Protein AF-0000000074128810 (afdb_homodimer)

Solvent-accessible surface area (backbone atoms only — not comparable to full-atom values): 31080 Å² total; per-residue (Å²): 127,86,69,64,48,81,63,40,82,43,76,44,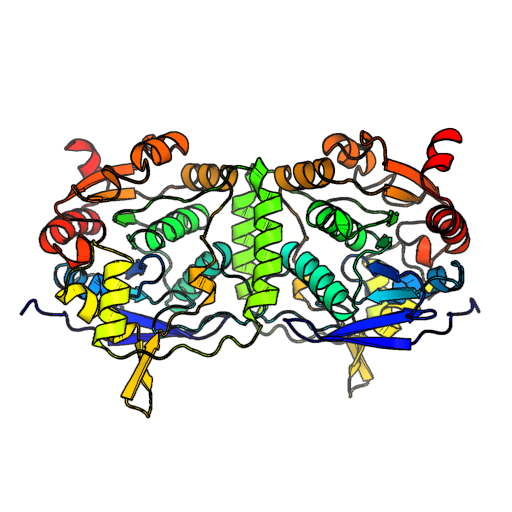70,44,80,72,39,44,34,22,31,40,33,31,68,45,87,86,32,58,44,31,44,34,32,35,34,78,96,44,31,35,53,52,44,43,58,22,58,57,65,34,72,73,77,29,14,38,39,26,33,13,51,80,23,14,24,78,13,36,50,72,56,71,58,54,76,92,41,70,68,56,53,41,36,48,50,53,40,46,31,58,70,72,66,48,71,50,27,33,38,37,13,28,24,48,20,18,30,51,47,47,44,35,26,28,49,41,42,80,35,34,62,32,36,37,26,37,46,49,58,79,50,58,40,56,71,90,45,47,52,59,51,50,38,50,52,44,53,45,48,64,51,64,68,46,84,70,75,82,67,71,29,50,69,73,54,48,49,49,50,53,31,69,75,36,74,69,44,50,73,65,54,44,52,49,43,44,66,55,34,39,45,75,44,94,88,69,30,30,32,68,46,42,44,74,67,60,79,73,47,80,74,58,40,44,42,68,54,52,31,49,26,48,69,46,48,69,42,46,30,40,36,36,33,19,71,62,22,44,66,78,30,88,54,38,64,58,49,31,49,73,44,43,46,69,70,37,88,53,47,44,79,44,78,34,64,42,28,67,44,15,43,53,79,35,19,64,60,45,23,54,54,50,36,50,57,74,69,45,67,77,76,56,66,65,70,77,106,127,85,69,64,47,80,63,41,81,44,77,44,70,43,81,74,39,45,36,23,32,40,34,31,68,44,86,86,33,59,43,32,44,34,32,36,34,78,96,45,32,35,53,52,43,41,60,21,58,56,64,34,71,72,78,28,14,38,38,24,32,15,50,80,23,14,25,78,12,35,51,72,57,71,61,53,77,90,43,70,67,56,53,44,35,49,52,52,40,46,32,58,69,71,66,48,71,51,30,32,37,36,14,29,25,48,19,18,31,52,48,48,44,36,27,28,51,40,40,80,35,34,62,32,36,37,27,37,44,49,59,78,50,58,39,55,71,90,44,47,52,60,51,49,40,50,51,45,52,45,48,64,50,63,68,46,83,71,75,83,67,71,30,51,68,73,52,49,50,49,48,52,31,69,74,35,77,69,44,48,72,67,54,45,53,50,43,44,67,55,33,38,44,77,44,94,87,68,30,30,31,69,47,43,43,73,68,59,78,74,47,81,74,58,41,44,41,68,54,51,30,50,25,47,70,47,49,69,44,46,29,40,36,37,32,18,71,62,22,43,66,78,30,87,54,36,65,60,50,32,48,71,44,43,46,70,72,36,88,52,46,44,79,42,80,35,64,43,30,68,44,15,44,54,78,34,20,66,61,46,24,55,53,51,38,51,57,73,71,43,68,77,77,57,68,64,68,76,104

Nearest PDB structures (foldseek):
  7al5-assembly1_C  TM=8.608E-01  e=1.271E-23  Pseudomonas aeruginosa PAO1
  3qit-assembly1_B  TM=8.251E-01  e=1.003E-20  Moorena producens 19L
  3qit-assembly2_D  TM=8.261E-01  e=1.546E-20  Moorena producens 19L
  7omr-assembly1_A  TM=7.042E-01  e=9.469E-14  Renilla reniformis
  7omo-assembly1_A  TM=7.020E-01  e=6.426E-13  Renilla reniformis

Secondary structure (DSSP, 8-state):
-------EEEEEEETTEEEEEEEES-TTSPEEEEE--TT--GGGGTTTGGGS-TTSEEEEE--TTSTTSPPPPTTPPP-HHHHHHHHHHHHHHHT-SSEEEEEETHHHHHHHHHHHH-GGGEEEEEEES----EE-GGGHHHHHHHHHHHHHHHTS--PPP-B-HHHHHHHHHHH-TT--HHHHHHHHHHHEEE-TTS-EEE-S-GGGGG----EEHHHHHHHHHH--S-EEEEEEEETGGGSTTHHHHHHHHTSTT-TTEEEEEEEEETTHHHHSHHHHHHHHHHHHHS-HHHHTT--/-------EEEEEEETTEEEEEEEES-TTSPEEEEE--TT--GGGGTTTGGGS-TTSEEEEE--TTSTTSPPPPTTPPP-HHHHHHHHHHHHHHHT-SSEEEEEETHHHHHHHHHHHH-GGGEEEEEEES----EE-GGGHHHHHHHHHHHHHHHTS--PPP-B-HHHHHHHHHHH-TT--HHHHHHHHHHHEEE-TTS-EEE-S-GGGGG----EEHHHHHHHHHH--S-EEEEEEEETGGGSTTHHHHHHHHTSTT-TTEEEEEEEEETTHHHHSHHHHHHHHHHHHHS-HHHHTT--

InterPro domains:
  IPR000073 Alpha/beta hydrolase fold-1 [PF00561] (30-137)
  IPR000073 Alpha/beta hydrolase fold-1 [PR00111] (55-70)
  IPR000073 Alpha/beta hydrolase fold-1 [PR00111] (101-114)
  IPR000073 Alpha/beta hydrolase fold-1 [PR00111] (115-128)
  IPR029058 Alpha/Beta hydrolase fold [G3DSA:3.40.50.1820] (15-291)
  IPR029058 Alpha/Beta hydrolase fold [SSF53474] (14-289)
  IPR050266 AB hydrolase superfamily [PTHR43798] (25-291)

Radius of gyration: 26.94 Å; Cα contacts (8 Å, |Δi|>4): 1193; chains: 2; bounding box: 44×84×67 Å

pLDDT: mean 89.36, std 13.23, range [30.52, 98.88]

Sequence (598 aa):
TTKRGISREIKIPINVGILCGRAFGNPKDPPVLCLHGWQDNCNTFEKLIPLLPKNHYYVAMDMIGHGHSVGLPSEMMYDLRNYIAMIHGMAKYMGWKSFTALGHSLGGCILICFAAVFPEMIEKLILIESRIFWYPLSQAIKMLRSRVENVLQTNEKSSDRLYTYPEIKSRLQAFNKAIDDEAADILLERGISKEKDGKYKVRRDKRIAKLPHFISEEMAVLCIKKLKAPTYHLLAVNGFKNSHNLLENDKHLGLSDKPNHVYIEVKGNHFAHLSEPQGVADVVTSFIQHCTTILLQYLTTKRGISREIKIPINVGILCGRAFGNPKDPPVLCLHGWQDNCNTFEKLIPLLPKNHYYVAMDMIGHGHSVGLPSEMMYDLRNYIAMIHGMAKYMGWKSFTALGHSLGGCILICFAAVFPEMIEKLILIESRIFWYPLSQAIKMLRSRVENVLQTNEKSSDRLYTYPEIKSRLQAFNKAIDDEAADILLERGISKEKDGKYKVRRDKRIAKLPHFISEEMAVLCIKKLKAPTYHLLAVNGFKNSHNLLENDKHLGLSDKPNHVYIEVKGNHFAHLSEPQGVADVVTSFIQHCTTILLQYL

Organism: Ciona intestinalis (NCBI:txid7719)

Foldseek 3Di:
DQDQADWDWDWFAFDQGIKIWIKAADLVAAEEEEEEAFLFFQLLLRNFPVLADRRYMYTRIGFAQFFPHHHGPLQDDDALVRRLRVVVRRCVRSVQQAHAYEYAAHRLLSVLLNCLVPVRRHAAREYAQYAAAADEPVCVVVLVVVRVVLSVCLVPDDDFDWAAPVGVLVVVCVVPVQQDDVNSVSGCVRQWDADPVRTITGSGDPSSVVDDRYYHLVSLLSSLVSRDHQYEYEYEPAECVVNPCRVVRCVVSCNVVDPSYDYDYFYGYSSCCRPPVNRVNVVVNCVVPDDSPPVVPPD/DQDQDDWDWDWFAFDQGIKIWIKAADLVAAEEEEEEAFLFFQLLQRNFPVLADRRYIYTRIGFAQFFPHHHGDLQDDDALVRRLRVVVRRCVRSVQQAHAYEYAAHRLLSVLLNCLVPVRRHAAREYAQYAAAADEPVCVVVLVVVRVVLSVCLVPDDDFDWAAPVVVLVVVCVVPVQQDDVNSVSGCVRQWDADPVRTITGSGDPSSVVDDRYYHLVSLLSSLVSRDHQYEYEAEPAECVVNPCRVVRCVVSCNVVDPSYDYDYFYGYSSCCRPPVNRVNVVVNCVVPPDSPPPSPPD

Structure (mmCIF, N/CA/C/O backbone):
data_AF-0000000074128810-model_v1
#
loop_
_entity.id
_entity.type
_entity.pdbx_description
1 polymer 'AB hydrolase-1 domain-containing protein'
#
loop_
_atom_site.group_PDB
_atom_site.id
_atom_site.type_symbol
_atom_site.label_atom_id
_atom_site.label_alt_id
_atom_site.label_comp_id
_atom_site.label_asym_id
_atom_site.label_entity_id
_atom_site.label_seq_id
_atom_site.pdbx_PDB_ins_code
_atom_site.Cartn_x
_atom_site.Cartn_y
_atom_site.Cartn_z
_atom_site.occupancy
_atom_site.B_iso_or_equiv
_atom_site.auth_seq_id
_atom_site.auth_comp_id
_atom_site.auth_asym_id
_atom_site.auth_atom_id
_atom_site.pdbx_PDB_model_num
ATOM 1 N N . THR A 1 1 ? -4.855 -43.375 -10.836 1 33.16 1 THR A N 1
ATOM 2 C CA . THR A 1 1 ? -4.863 -42.406 -9.742 1 33.16 1 THR A CA 1
ATOM 3 C C . THR A 1 1 ? -3.678 -41.438 -9.859 1 33.16 1 THR A C 1
ATOM 5 O O . THR A 1 1 ? -2.521 -41.875 -9.828 1 33.16 1 THR A O 1
ATOM 8 N N . THR A 1 2 ? -3.756 -40.5 -10.664 1 44.38 2 THR A N 1
ATOM 9 C CA . THR A 1 2 ? -2.68 -39.625 -11.094 1 44.38 2 THR A CA 1
ATOM 10 C C . THR A 1 2 ? -1.813 -39.219 -9.906 1 44.38 2 THR A C 1
ATOM 12 O O . THR A 1 2 ? -2.328 -38.75 -8.883 1 44.38 2 THR A O 1
ATOM 15 N N . LYS A 1 3 ? -0.534 -39.75 -9.773 1 57.5 3 LYS A N 1
ATOM 16 C CA . LYS A 1 3 ? 0.485 -39.781 -8.734 1 57.5 3 LYS A CA 1
ATOM 17 C C . LYS A 1 3 ? 0.871 -38.375 -8.289 1 57.5 3 LYS A C 1
ATOM 19 O O . LYS A 1 3 ? 1.257 -37.562 -9.109 1 57.5 3 LYS A O 1
ATOM 24 N N . ARG A 1 4 ? 0.106 -37.875 -7.277 1 64.94 4 ARG A N 1
ATOM 25 C CA . ARG A 1 4 ? 0.569 -36.719 -6.543 1 64.94 4 ARG A CA 1
ATOM 26 C C . ARG A 1 4 ? 1.999 -36.906 -6.047 1 64.94 4 ARG A C 1
ATOM 28 O O . ARG A 1 4 ? 2.408 -38.031 -5.738 1 64.94 4 ARG A O 1
ATOM 35 N N . GLY A 1 5 ? 2.883 -36.188 -6.738 1 71.5 5 GLY A N 1
ATOM 36 C CA . GLY A 1 5 ? 4.297 -36.312 -6.422 1 71.5 5 GLY A CA 1
ATOM 37 C C . GLY A 1 5 ? 4.594 -36.156 -4.945 1 71.5 5 GLY A C 1
ATOM 38 O O . GLY A 1 5 ? 3.744 -35.688 -4.184 1 71.5 5 GLY A O 1
ATOM 39 N N . ILE A 1 6 ? 5.703 -36.75 -4.512 1 84.12 6 ILE A N 1
ATOM 40 C CA . ILE A 1 6 ? 6.184 -36.594 -3.143 1 84.12 6 ILE A CA 1
ATOM 41 C C . ILE A 1 6 ? 6.582 -35.156 -2.889 1 84.12 6 ILE A C 1
ATOM 43 O O . ILE A 1 6 ? 7.395 -34.562 -3.627 1 84.12 6 ILE A O 1
ATOM 47 N N . SER A 1 7 ? 5.836 -34.469 -2.023 1 92.44 7 SER A N 1
ATOM 48 C CA . SER A 1 7 ? 6.156 -33.094 -1.649 1 92.44 7 SER A CA 1
ATOM 49 C C . SER A 1 7 ? 6.285 -32.969 -0.136 1 92.44 7 SER A C 1
ATOM 51 O O . SER A 1 7 ? 5.914 -33.875 0.612 1 92.44 7 SER A O 1
ATOM 53 N N . ARG A 1 8 ? 6.977 -31.969 0.248 1 95.12 8 ARG A N 1
ATOM 54 C CA . ARG A 1 8 ? 7.082 -31.625 1.662 1 95.12 8 ARG A CA 1
ATOM 55 C C . ARG A 1 8 ? 6.512 -30.234 1.932 1 95.12 8 ARG A C 1
ATOM 57 O O . ARG A 1 8 ? 6.672 -29.328 1.117 1 95.12 8 ARG A O 1
ATOM 64 N N . GLU A 1 9 ? 5.852 -30.172 3.053 1 97.38 9 GLU A N 1
ATOM 65 C CA . GLU A 1 9 ? 5.402 -28.859 3.494 1 97.38 9 GLU A CA 1
ATOM 66 C C . GLU A 1 9 ? 6.59 -27.969 3.855 1 97.38 9 GLU A C 1
ATOM 68 O O . GLU A 1 9 ? 7.539 -28.422 4.492 1 97.38 9 GLU A O 1
ATOM 73 N N . ILE A 1 10 ? 6.492 -26.781 3.469 1 97.5 10 ILE A N 1
ATOM 74 C CA . ILE A 1 10 ? 7.551 -25.828 3.814 1 97.5 10 ILE A CA 1
ATOM 75 C C . ILE A 1 10 ? 6.945 -24.594 4.473 1 97.5 10 ILE A C 1
ATOM 77 O O . ILE A 1 10 ? 5.828 -24.188 4.137 1 97.5 10 ILE A O 1
ATOM 81 N N . LYS A 1 11 ? 7.641 -24.062 5.402 1 97.88 11 LYS A N 1
ATOM 82 C CA . LYS A 1 11 ? 7.305 -22.828 6.105 1 97.88 11 LYS A CA 1
ATOM 83 C C . LYS A 1 11 ? 8.438 -21.812 6 1 97.88 11 LYS A C 1
ATOM 85 O O . LYS A 1 11 ? 9.586 -22.125 6.316 1 97.88 11 LYS A O 1
ATOM 90 N N . ILE A 1 12 ? 8.125 -20.688 5.512 1 96.75 12 ILE A N 1
ATOM 91 C CA . ILE A 1 12 ? 9.125 -19.641 5.297 1 96.75 12 ILE A CA 1
ATOM 92 C C . ILE A 1 12 ? 8.727 -18.391 6.074 1 96.75 12 ILE A C 1
ATOM 94 O O . ILE A 1 12 ? 7.699 -17.766 5.785 1 96.75 12 ILE A O 1
ATOM 98 N N . PRO A 1 13 ? 9.531 -18 6.996 1 93.5 13 PRO A N 1
ATOM 99 C CA . PRO A 1 13 ? 9.234 -16.75 7.695 1 93.5 13 PRO A CA 1
ATOM 100 C C . PRO A 1 13 ? 9.523 -15.516 6.844 1 93.5 13 PRO A C 1
ATOM 102 O O . PRO A 1 13 ? 10.57 -15.445 6.188 1 93.5 13 PRO A O 1
ATOM 105 N N . ILE A 1 14 ? 8.555 -14.656 6.809 1 87.12 14 ILE A N 1
ATOM 106 C CA . ILE A 1 14 ? 8.75 -13.344 6.195 1 87.12 14 ILE A CA 1
ATOM 107 C C . ILE A 1 14 ? 8.336 -12.25 7.18 1 87.12 14 ILE A C 1
ATOM 109 O O . ILE A 1 14 ? 8.031 -12.531 8.344 1 87.12 14 ILE A O 1
ATOM 113 N N . ASN A 1 15 ? 8.328 -11.062 6.723 1 77.88 15 ASN A N 1
ATOM 114 C CA . ASN A 1 15 ? 8.117 -9.922 7.609 1 77.88 15 ASN A CA 1
ATOM 115 C C . ASN A 1 15 ? 6.73 -9.953 8.242 1 77.88 15 ASN A C 1
ATOM 117 O O . ASN A 1 15 ? 6.562 -9.57 9.398 1 77.88 15 ASN A O 1
ATOM 121 N N . VAL A 1 16 ? 5.77 -10.5 7.508 1 82.06 16 VAL A N 1
ATOM 122 C CA . VAL A 1 16 ? 4.395 -10.383 7.984 1 82.06 16 VAL A CA 1
ATOM 123 C C . VAL A 1 16 ? 3.967 -11.68 8.664 1 82.06 16 VAL A C 1
ATOM 125 O O . VAL A 1 16 ? 2.859 -11.773 9.195 1 82.06 16 VAL A O 1
ATOM 128 N N . GLY A 1 17 ? 4.816 -12.641 8.625 1 89.25 17 GLY A N 1
ATOM 129 C CA . GLY A 1 17 ? 4.477 -13.914 9.234 1 89.25 17 GLY A CA 1
ATOM 130 C C . GLY A 1 17 ? 5.094 -15.102 8.516 1 89.25 17 GLY A C 1
ATOM 131 O O . GLY A 1 17 ? 6.23 -15.023 8.047 1 89.25 17 GLY A O 1
ATOM 132 N N . ILE A 1 18 ? 4.293 -16.156 8.539 1 95.25 18 ILE A N 1
ATOM 133 C CA . ILE A 1 18 ? 4.836 -17.391 7.984 1 95.25 18 ILE A CA 1
ATOM 134 C C . ILE A 1 18 ? 4.113 -17.719 6.68 1 95.25 18 ILE A C 1
ATOM 136 O O . ILE A 1 18 ? 2.885 -17.812 6.648 1 95.25 18 ILE A O 1
ATOM 140 N N . LEU A 1 19 ? 4.891 -17.859 5.676 1 97 19 LEU A N 1
ATOM 141 C CA . LEU A 1 19 ? 4.395 -18.422 4.418 1 97 19 LEU A CA 1
ATOM 142 C C . LEU A 1 19 ? 4.48 -19.938 4.43 1 97 19 LEU A C 1
ATOM 144 O O . LEU A 1 19 ? 5.457 -20.516 4.926 1 97 19 LEU A O 1
ATOM 148 N N . CYS A 1 20 ? 3.471 -20.5 3.859 1 98.44 20 CYS A N 1
ATOM 149 C CA . CYS A 1 20 ? 3.453 -21.953 3.742 1 98.44 20 CYS A CA 1
ATOM 150 C C . CYS A 1 20 ? 3.332 -22.391 2.285 1 98.44 20 CYS A C 1
ATOM 152 O O . CYS A 1 20 ? 2.857 -21.625 1.445 1 98.44 20 CYS A O 1
ATOM 154 N N . GLY A 1 21 ? 3.812 -23.531 2.033 1 98.25 21 GLY A N 1
ATOM 155 C CA . GLY A 1 21 ? 3.746 -24.078 0.691 1 98.25 21 GLY A CA 1
ATOM 156 C C . GLY A 1 21 ? 4.191 -25.531 0.619 1 98.25 21 GLY A C 1
ATOM 157 O O . GLY A 1 21 ? 4.262 -26.219 1.642 1 98.25 21 GLY A O 1
ATOM 158 N N . ARG A 1 22 ? 4.328 -25.984 -0.578 1 97.88 22 ARG A N 1
ATOM 159 C CA . ARG A 1 22 ? 4.805 -27.328 -0.858 1 97.88 22 ARG A CA 1
ATOM 160 C C . ARG A 1 22 ? 6.078 -27.297 -1.698 1 97.88 22 ARG A C 1
ATOM 162 O O . ARG A 1 22 ? 6.176 -26.531 -2.658 1 97.88 22 ARG A O 1
ATOM 169 N N . ALA A 1 23 ? 6.992 -28.141 -1.294 1 97.94 23 ALA A N 1
ATOM 170 C CA . ALA A 1 23 ? 8.258 -28.234 -2.021 1 97.94 23 ALA A CA 1
ATOM 171 C C . ALA A 1 23 ? 8.445 -29.609 -2.635 1 97.94 23 ALA A C 1
ATOM 173 O O . ALA A 1 23 ? 8.102 -30.625 -2.018 1 97.94 23 ALA A O 1
ATOM 174 N N . PHE A 1 24 ? 8.945 -29.594 -3.832 1 97.25 24 PHE A N 1
ATOM 175 C CA . PHE A 1 24 ? 9.227 -30.797 -4.594 1 97.25 24 PHE A CA 1
ATOM 176 C C . PHE A 1 24 ? 10.672 -30.812 -5.062 1 97.25 24 PHE A C 1
ATOM 178 O O . PHE A 1 24 ? 11.18 -29.812 -5.57 1 97.25 24 PHE A O 1
ATOM 185 N N . GLY A 1 25 ? 11.375 -31.922 -4.828 1 96.5 25 GLY A N 1
ATOM 186 C CA . GLY A 1 25 ? 12.734 -32.031 -5.324 1 96.5 25 GLY A CA 1
ATOM 187 C C . GLY A 1 25 ? 13.789 -31.688 -4.289 1 96.5 25 GLY A C 1
ATOM 188 O O . GLY A 1 25 ? 13.508 -31.719 -3.086 1 96.5 25 GLY A O 1
ATOM 189 N N . ASN A 1 26 ? 14.992 -31.453 -4.758 1 96.38 26 ASN A N 1
ATOM 190 C CA . ASN A 1 26 ? 16.156 -31.172 -3.922 1 96.38 26 ASN A CA 1
ATOM 191 C C . ASN A 1 26 ? 16.422 -29.672 -3.822 1 96.38 26 ASN A C 1
ATOM 193 O O . ASN A 1 26 ? 16.594 -29 -4.84 1 96.38 26 ASN A O 1
ATOM 197 N N . PRO A 1 27 ? 16.531 -29.172 -2.596 1 96.75 27 PRO A N 1
ATOM 198 C CA . PRO A 1 27 ? 16.75 -27.734 -2.406 1 96.75 27 PRO A CA 1
ATOM 199 C C . PRO A 1 27 ? 18.047 -27.25 -3.035 1 96.75 27 PRO A C 1
ATOM 201 O O . PRO A 1 27 ? 18.25 -26.047 -3.193 1 96.75 27 PRO A O 1
ATOM 204 N N . LYS A 1 28 ? 18.906 -28.125 -3.371 1 97.06 28 LYS A N 1
ATOM 205 C CA . LYS A 1 28 ? 20.188 -27.75 -3.969 1 97.06 28 LYS A CA 1
ATOM 206 C C . LYS A 1 28 ? 20.047 -27.562 -5.477 1 97.06 28 LYS A C 1
ATOM 208 O O . LYS A 1 28 ? 20.953 -27 -6.121 1 97.06 28 LYS A O 1
ATOM 213 N N . ASP A 1 29 ? 18.969 -28.062 -6.02 1 97.5 29 ASP A N 1
ATOM 214 C CA . ASP A 1 29 ? 18.734 -27.906 -7.453 1 97.5 29 ASP A CA 1
ATOM 215 C C . ASP A 1 29 ? 18.219 -26.516 -7.781 1 97.5 29 ASP A C 1
ATOM 217 O O . ASP A 1 29 ? 17.844 -25.75 -6.887 1 97.5 29 ASP A O 1
ATOM 221 N N . PRO A 1 30 ? 18.312 -26.109 -9.07 1 97.12 30 PRO A N 1
ATOM 222 C CA . PRO A 1 30 ? 17.812 -24.781 -9.453 1 97.12 30 PRO A CA 1
ATOM 223 C C . PRO A 1 30 ? 16.359 -24.562 -9.047 1 97.12 30 PRO A C 1
ATOM 225 O O . PRO A 1 30 ? 15.508 -25.406 -9.32 1 97.12 30 PRO A O 1
ATOM 228 N N . PRO A 1 31 ? 16.094 -23.469 -8.453 1 98.38 31 PRO A N 1
ATOM 229 C CA . PRO A 1 31 ? 14.766 -23.25 -7.883 1 98.38 31 PRO A CA 1
ATOM 230 C C . PRO A 1 31 ? 13.75 -22.766 -8.914 1 98.38 31 PRO A C 1
ATOM 232 O O . PRO A 1 31 ? 14.102 -21.984 -9.812 1 98.38 31 PRO A O 1
ATOM 235 N N . VAL A 1 32 ? 12.508 -23.234 -8.766 1 98.5 32 VAL A N 1
ATOM 236 C CA . VAL A 1 32 ? 11.336 -22.781 -9.5 1 98.5 32 VAL A CA 1
ATOM 237 C C . VAL A 1 32 ? 10.25 -22.359 -8.516 1 98.5 32 VAL A C 1
ATOM 239 O O . VAL A 1 32 ? 9.773 -23.172 -7.715 1 98.5 32 VAL A O 1
ATOM 242 N N . LEU A 1 33 ? 9.883 -21.062 -8.539 1 98.88 33 LEU A N 1
ATOM 243 C CA . LEU A 1 33 ? 8.773 -20.578 -7.727 1 98.88 33 LEU A CA 1
ATOM 244 C C . LEU A 1 33 ? 7.453 -20.719 -8.477 1 98.88 33 LEU A C 1
ATOM 246 O O . LEU A 1 33 ? 7.336 -20.281 -9.625 1 98.88 33 LEU A O 1
ATOM 250 N N . CYS A 1 34 ? 6.516 -21.344 -7.82 1 98.88 34 CYS A N 1
ATOM 251 C CA . CYS A 1 34 ? 5.188 -21.5 -8.398 1 98.88 34 CYS A CA 1
ATOM 252 C C . CYS A 1 34 ? 4.141 -20.734 -7.605 1 98.88 34 CYS A C 1
ATOM 254 O O . CYS A 1 34 ? 3.971 -20.969 -6.41 1 98.88 34 CYS A O 1
ATOM 256 N N . LEU A 1 35 ? 3.459 -19.828 -8.32 1 98.62 35 LEU A N 1
ATOM 257 C CA . LEU A 1 35 ? 2.436 -19.031 -7.66 1 98.62 35 LEU A CA 1
ATOM 258 C C . LEU A 1 35 ? 1.063 -19.281 -8.273 1 98.62 35 LEU A C 1
ATOM 260 O O . LEU A 1 35 ? 0.916 -19.266 -9.5 1 98.62 35 LEU A O 1
ATOM 264 N N . HIS A 1 36 ? 0.085 -19.438 -7.383 1 98 36 HIS A N 1
ATOM 265 C CA . HIS A 1 36 ? -1.278 -19.781 -7.781 1 98 36 HIS A CA 1
ATOM 266 C C . HIS A 1 36 ? -2.076 -18.516 -8.109 1 98 36 HIS A C 1
ATOM 268 O O . HIS A 1 36 ? -1.577 -17.406 -7.945 1 98 36 HIS A O 1
ATOM 274 N N . GLY A 1 37 ? -3.326 -18.75 -8.57 1 95.5 37 GLY A N 1
ATOM 275 C CA . GLY A 1 37 ? -4.199 -17.656 -8.961 1 95.5 37 GLY A CA 1
ATOM 276 C C . GLY A 1 37 ? -5.043 -17.125 -7.82 1 95.5 37 GLY A C 1
ATOM 277 O O . GLY A 1 37 ? -4.844 -17.5 -6.664 1 95.5 37 GLY A O 1
ATOM 278 N N . TRP A 1 38 ? -5.934 -16.234 -8.227 1 92.56 38 TRP A N 1
ATOM 279 C CA . TRP A 1 38 ? -6.816 -15.555 -7.285 1 92.56 38 TRP A CA 1
ATOM 280 C C . TRP A 1 38 ? -7.727 -16.547 -6.574 1 92.56 38 TRP A C 1
ATOM 282 O O . TRP A 1 38 ? -8.359 -17.391 -7.219 1 92.56 38 TRP A O 1
ATOM 292 N N . GLN A 1 39 ? -7.777 -16.453 -5.25 1 92.44 39 GLN A N 1
ATOM 293 C CA . GLN A 1 39 ? -8.633 -17.266 -4.383 1 92.44 39 GLN A CA 1
ATOM 294 C C . GLN A 1 39 ? -8.32 -18.75 -4.523 1 92.44 39 GLN A C 1
ATOM 296 O O . GLN A 1 39 ? -9.219 -19.594 -4.445 1 92.44 39 GLN A O 1
ATOM 301 N N . ASP A 1 40 ? -7.168 -19.047 -4.793 1 95.56 40 ASP A N 1
ATOM 302 C CA . ASP A 1 40 ? -6.641 -20.391 -5.004 1 95.56 40 ASP A CA 1
ATOM 303 C C . ASP A 1 40 ? -5.625 -20.766 -3.922 1 95.56 40 ASP A C 1
ATOM 305 O O . ASP A 1 40 ? -5.648 -20.203 -2.826 1 95.56 40 ASP A O 1
ATOM 309 N N . ASN A 1 41 ? -4.887 -21.844 -4.141 1 98 41 ASN A N 1
ATOM 310 C CA . ASN A 1 41 ? -3.777 -22.219 -3.273 1 98 41 ASN A CA 1
ATOM 311 C C . ASN A 1 41 ? -2.768 -23.094 -4.012 1 98 41 ASN A C 1
ATOM 313 O O . ASN A 1 41 ? -2.951 -23.406 -5.191 1 98 41 ASN A O 1
ATOM 317 N N . CYS A 1 42 ? -1.754 -23.469 -3.311 1 98.38 42 CYS A N 1
ATOM 318 C CA . CYS A 1 42 ? -0.608 -24.031 -4.012 1 98.38 42 CYS A CA 1
ATOM 319 C C . CYS A 1 42 ? -0.897 -25.453 -4.465 1 98.38 42 CYS A C 1
ATOM 321 O O . CYS A 1 42 ? -0.172 -26 -5.297 1 98.38 42 CYS A O 1
ATOM 323 N N . ASN A 1 43 ? -1.979 -26.094 -3.992 1 97.88 43 ASN A N 1
ATOM 324 C CA . ASN A 1 43 ? -2.342 -27.422 -4.449 1 97.88 43 ASN A CA 1
ATOM 325 C C . ASN A 1 43 ? -2.717 -27.438 -5.926 1 97.88 43 ASN A C 1
ATOM 327 O O . ASN A 1 43 ? -2.799 -28.5 -6.547 1 97.88 43 ASN A O 1
ATOM 331 N N . THR A 1 44 ? -2.902 -26.266 -6.457 1 97.81 44 THR A N 1
ATOM 332 C CA . THR A 1 44 ? -3.273 -26.172 -7.863 1 97.81 44 THR A CA 1
ATOM 333 C C . THR A 1 44 ? -2.186 -26.781 -8.75 1 97.81 44 THR A C 1
ATOM 335 O O . THR A 1 44 ? -2.453 -27.188 -9.883 1 97.81 44 THR A O 1
ATOM 338 N N . PHE A 1 45 ? -0.98 -26.906 -8.281 1 98 45 PHE A N 1
ATOM 339 C CA . PHE A 1 45 ? 0.143 -27.375 -9.078 1 98 45 PHE A CA 1
ATOM 340 C C . PHE A 1 45 ? 0.424 -28.844 -8.797 1 98 45 PHE A C 1
ATOM 342 O O . PHE A 1 45 ? 1.372 -29.422 -9.344 1 98 45 PHE A O 1
ATOM 349 N N . GLU A 1 46 ? -0.346 -29.469 -8.023 1 95.25 46 GLU A N 1
ATOM 350 C CA . GLU A 1 46 ? -0.06 -30.797 -7.508 1 95.25 46 GLU A CA 1
ATOM 351 C C . GLU A 1 46 ? -0.003 -31.828 -8.633 1 95.25 46 GLU A C 1
ATOM 353 O O . GLU A 1 46 ? 0.718 -32.812 -8.539 1 95.25 46 GLU A O 1
ATOM 358 N N . LYS A 1 47 ? -0.787 -31.625 -9.648 1 95.94 47 LYS A N 1
ATOM 359 C CA . LYS A 1 47 ? -0.811 -32.594 -10.742 1 95.94 47 LYS A CA 1
ATOM 360 C C . LYS A 1 47 ? 0.227 -32.219 -11.805 1 95.94 47 LYS A C 1
ATOM 362 O O . LYS A 1 47 ? 0.617 -33.094 -12.609 1 95.94 47 LYS A O 1
ATOM 367 N N . LEU A 1 48 ? 0.652 -31.016 -11.812 1 97.75 48 LEU A N 1
ATOM 368 C CA . LEU A 1 48 ? 1.593 -30.562 -12.828 1 97.75 48 LEU A CA 1
ATOM 369 C C . LEU A 1 48 ? 3.027 -30.875 -12.422 1 97.75 48 LEU A C 1
ATOM 371 O O . LEU A 1 48 ? 3.783 -31.469 -13.203 1 97.75 48 LEU A O 1
ATOM 375 N N . ILE A 1 49 ? 3.445 -30.547 -11.227 1 97.81 49 ILE A N 1
ATOM 376 C CA . ILE A 1 49 ? 4.844 -30.5 -10.805 1 97.81 49 ILE A CA 1
ATOM 377 C C . ILE A 1 49 ? 5.449 -31.906 -10.883 1 97.81 49 ILE A C 1
ATOM 379 O O . ILE A 1 49 ? 6.578 -32.062 -11.344 1 97.81 49 ILE A O 1
ATOM 383 N N . PRO A 1 50 ? 4.727 -33 -10.531 1 96.75 50 PRO A N 1
ATOM 384 C CA . PRO A 1 50 ? 5.305 -34.344 -10.609 1 96.75 50 PRO A CA 1
ATOM 385 C C . PRO A 1 50 ? 5.668 -34.75 -12.039 1 96.75 50 PRO A C 1
ATOM 387 O O . PRO A 1 50 ? 6.461 -35.656 -12.234 1 96.75 50 PRO A O 1
ATOM 390 N N . LEU A 1 51 ? 5.082 -34.062 -13.008 1 97.06 51 LEU A N 1
ATOM 391 C CA . LEU A 1 51 ? 5.344 -34.375 -14.406 1 97.06 51 LEU A CA 1
ATOM 392 C C . LEU A 1 51 ? 6.531 -33.562 -14.93 1 97.06 51 LEU A C 1
ATOM 394 O O . LEU A 1 51 ? 7.012 -33.812 -16.047 1 97.06 51 LEU A O 1
ATOM 398 N N . LEU A 1 52 ? 7.055 -32.625 -14.148 1 97.19 52 LEU A N 1
ATOM 399 C CA . LEU A 1 52 ? 8.133 -31.734 -14.578 1 97.19 52 LEU A CA 1
ATOM 400 C C . LEU A 1 52 ? 9.492 -32.375 -14.297 1 97.19 52 LEU A C 1
ATOM 402 O O . LEU A 1 52 ? 9.586 -33.375 -13.586 1 97.19 52 LEU A O 1
ATOM 406 N N . PRO A 1 53 ? 10.539 -31.719 -14.875 1 95.75 53 PRO A N 1
ATOM 407 C CA . PRO A 1 53 ? 11.883 -32.281 -14.68 1 95.75 53 PRO A CA 1
ATOM 408 C C . PRO A 1 53 ? 12.258 -32.406 -13.211 1 95.75 53 PRO A C 1
ATOM 410 O O . PRO A 1 53 ? 12.016 -31.484 -12.422 1 95.75 53 PRO A O 1
ATOM 413 N N . LYS A 1 54 ? 12.922 -33.438 -12.828 1 94.94 54 LYS A N 1
ATOM 414 C CA . LYS A 1 54 ? 13.219 -33.75 -11.438 1 94.94 54 LYS A CA 1
ATOM 415 C C . LYS A 1 54 ? 14.508 -33.062 -10.977 1 94.94 54 LYS A C 1
ATOM 417 O O . LYS A 1 54 ? 14.805 -33.031 -9.781 1 94.94 54 LYS A O 1
ATOM 422 N N . ASN A 1 55 ? 15.188 -32.469 -11.812 1 96.19 55 ASN A N 1
ATOM 423 C CA . ASN A 1 55 ? 16.438 -31.797 -11.477 1 96.19 55 ASN A CA 1
ATOM 424 C C . ASN A 1 55 ? 16.219 -30.328 -11.141 1 96.19 55 ASN A C 1
ATOM 426 O O . ASN A 1 55 ? 17.109 -29.5 -11.359 1 96.19 55 ASN A O 1
ATOM 430 N N . HIS A 1 56 ? 15.094 -30.031 -10.734 1 97 56 HIS A N 1
ATOM 431 C CA . HIS A 1 56 ? 14.734 -28.703 -10.242 1 97 56 HIS A CA 1
ATOM 432 C C . HIS A 1 56 ? 14.062 -28.781 -8.883 1 97 56 HIS A C 1
ATOM 434 O O . HIS A 1 56 ? 13.555 -29.844 -8.492 1 97 56 HIS A O 1
ATOM 440 N N . TYR A 1 57 ? 14.172 -27.734 -8.156 1 97.94 57 TYR A N 1
ATOM 441 C CA . TYR A 1 57 ? 13.508 -27.578 -6.867 1 97.94 57 TYR A CA 1
ATOM 442 C C . TYR A 1 57 ? 12.281 -26.688 -6.996 1 97.94 57 TYR A C 1
ATOM 444 O O . TYR A 1 57 ? 12.398 -25.469 -7.148 1 97.94 57 TYR A O 1
ATOM 452 N N . TYR A 1 58 ? 11.133 -27.359 -6.949 1 98.38 58 TYR A N 1
ATOM 453 C CA . TYR A 1 58 ? 9.883 -26.625 -7.105 1 98.38 58 TYR A CA 1
ATOM 454 C C . TYR A 1 58 ? 9.312 -26.234 -5.75 1 98.38 58 TYR A C 1
ATOM 456 O O . TYR A 1 58 ? 9.133 -27.078 -4.871 1 98.38 58 TYR A O 1
ATOM 464 N N . VAL A 1 59 ? 9.055 -24.969 -5.637 1 98.62 59 VAL A N 1
ATOM 465 C CA . VAL A 1 59 ? 8.406 -24.453 -4.434 1 98.62 59 VAL A CA 1
ATOM 466 C C . VAL A 1 59 ? 7.094 -23.766 -4.805 1 98.62 59 VAL A C 1
ATOM 468 O O . VAL A 1 59 ? 7.09 -22.672 -5.375 1 98.62 59 VAL A O 1
ATOM 471 N N . ALA A 1 60 ? 6.012 -24.469 -4.496 1 98.69 60 ALA A N 1
ATOM 472 C CA . ALA A 1 60 ? 4.676 -23.906 -4.664 1 98.69 60 ALA A CA 1
ATOM 473 C C . ALA A 1 60 ? 4.191 -23.25 -3.373 1 98.69 60 ALA A C 1
ATOM 475 O O . ALA A 1 60 ? 4.043 -23.922 -2.35 1 98.69 60 ALA A O 1
ATOM 476 N N . MET A 1 61 ? 3.844 -21.953 -3.492 1 98.5 61 MET A N 1
ATOM 477 C CA . MET A 1 61 ? 3.572 -21.203 -2.27 1 98.5 61 MET A CA 1
ATOM 478 C C . MET A 1 61 ? 2.104 -20.812 -2.191 1 98.5 61 MET A C 1
ATOM 480 O O . MET A 1 61 ? 1.512 -20.406 -3.191 1 98.5 61 MET A O 1
ATOM 484 N N . ASP A 1 62 ? 1.568 -20.938 -0.969 1 98.62 62 ASP A N 1
ATOM 485 C CA . ASP A 1 62 ? 0.362 -20.172 -0.669 1 98.62 62 ASP A CA 1
ATOM 486 C C . ASP A 1 62 ? 0.674 -18.688 -0.542 1 98.62 62 ASP A C 1
ATOM 488 O O . ASP A 1 62 ? 1.409 -18.281 0.357 1 98.62 62 ASP A O 1
ATOM 492 N N . MET A 1 63 ? 0.153 -17.969 -1.396 1 96.56 63 MET A N 1
ATOM 493 C CA . MET A 1 63 ? 0.368 -16.531 -1.266 1 96.56 63 MET A CA 1
ATOM 494 C C . MET A 1 63 ? -0.215 -16 0.044 1 96.56 63 MET A C 1
ATOM 496 O O . MET A 1 63 ? -1.078 -16.656 0.643 1 96.56 63 MET A O 1
ATOM 500 N N . ILE A 1 64 ? 0.249 -14.906 0.408 1 94 64 ILE A N 1
ATOM 501 C CA . ILE A 1 64 ? -0.266 -14.289 1.625 1 94 64 ILE A CA 1
ATOM 502 C C . ILE A 1 64 ? -1.791 -14.242 1.573 1 94 64 ILE A C 1
ATOM 504 O O . ILE A 1 64 ? -2.371 -13.836 0.561 1 94 64 ILE A O 1
ATOM 508 N N . GLY A 1 65 ? -2.398 -14.68 2.646 1 93.44 65 GLY A N 1
ATOM 509 C CA . GLY A 1 65 ? -3.85 -14.648 2.744 1 93.44 65 GLY A CA 1
ATOM 510 C C . GLY A 1 65 ? -4.512 -15.883 2.158 1 93.44 65 GLY A C 1
ATOM 511 O O . GLY A 1 65 ? -5.742 -16 2.172 1 93.44 65 GLY A O 1
ATOM 512 N N . HIS A 1 66 ? -3.727 -16.781 1.719 1 96.25 66 HIS A N 1
ATOM 513 C CA . HIS A 1 66 ? -4.262 -18 1.094 1 96.25 66 HIS A CA 1
ATOM 514 C C . HIS A 1 66 ? -3.746 -19.25 1.787 1 96.25 66 HIS A C 1
ATOM 516 O O . HIS A 1 66 ? -2.664 -19.234 2.379 1 96.25 66 HIS A O 1
ATOM 522 N N . GLY A 1 67 ? -4.559 -20.312 1.66 1 97.31 67 GLY A N 1
ATOM 523 C CA . GLY A 1 67 ? -4.117 -21.609 2.143 1 97.31 67 GLY A CA 1
ATOM 524 C C . GLY A 1 67 ? -3.68 -21.594 3.594 1 97.31 67 GLY A C 1
ATOM 525 O O . GLY A 1 67 ? -4.426 -21.141 4.469 1 97.31 67 GLY A O 1
ATOM 526 N N . HIS A 1 68 ? -2.426 -22.047 3.771 1 97.88 68 HIS A N 1
ATOM 527 C CA . HIS A 1 68 ? -1.914 -22.141 5.133 1 97.88 68 HIS A CA 1
ATOM 528 C C . HIS A 1 68 ? -1.038 -20.938 5.477 1 97.88 68 HIS A C 1
ATOM 530 O O . HIS A 1 68 ? -0.524 -20.828 6.594 1 97.88 68 HIS A O 1
ATOM 536 N N . SER A 1 69 ? -0.9 -20.031 4.52 1 97.44 69 SER A N 1
ATOM 537 C CA . SER A 1 69 ? -0.064 -18.859 4.758 1 97.44 69 SER A CA 1
ATOM 538 C C . SER A 1 69 ? -0.78 -17.844 5.633 1 97.44 69 SER A C 1
ATOM 540 O O . SER A 1 69 ? -2.012 -17.812 5.68 1 97.44 69 SER A O 1
ATOM 542 N N . VAL A 1 70 ? -0.046 -17.047 6.215 1 93.25 70 VAL A N 1
ATOM 543 C CA . VAL A 1 70 ? -0.546 -15.984 7.086 1 93.25 70 VAL A CA 1
ATOM 544 C C . VAL A 1 70 ? -1.37 -14.992 6.273 1 93.25 70 VAL A C 1
ATOM 546 O O . VAL A 1 70 ? -1.07 -14.734 5.105 1 93.25 70 VAL A O 1
ATOM 549 N N . GLY A 1 71 ? -2.428 -14.539 6.91 1 89.31 71 GLY A N 1
ATOM 550 C CA . GLY A 1 71 ? -3.1 -13.367 6.375 1 89.31 71 GLY A CA 1
ATOM 551 C C . GLY A 1 71 ? -2.465 -12.062 6.812 1 89.31 71 GLY A C 1
ATOM 552 O O . GLY A 1 71 ? -1.672 -12.039 7.758 1 89.31 71 GLY A O 1
ATOM 553 N N . LEU A 1 72 ? -2.783 -11.023 6.051 1 83.44 72 LEU A N 1
ATOM 554 C CA . LEU A 1 72 ? -2.303 -9.711 6.473 1 83.44 72 LEU A CA 1
ATOM 555 C C . LEU A 1 72 ? -3.061 -9.227 7.703 1 83.44 72 LEU A C 1
ATOM 557 O O . LEU A 1 72 ? -4.223 -9.586 7.902 1 83.44 72 LEU A O 1
ATOM 561 N N . PRO A 1 73 ? -2.355 -8.406 8.453 1 77.06 73 PRO A N 1
ATOM 562 C CA . PRO A 1 73 ? -3.1 -7.75 9.531 1 77.06 73 PRO A CA 1
ATOM 563 C C . PRO A 1 73 ? -4.309 -6.969 9.023 1 77.06 73 PRO A C 1
ATOM 565 O O . PRO A 1 73 ? -4.312 -6.504 7.879 1 77.06 73 PRO A O 1
ATOM 568 N N . SER A 1 74 ? -5.285 -6.867 9.867 1 72.44 74 SER A N 1
ATOM 569 C CA . SER A 1 74 ? -6.57 -6.289 9.477 1 72.44 74 SER A CA 1
ATOM 570 C C . SER A 1 74 ? -6.398 -4.871 8.945 1 72.44 74 SER A C 1
ATOM 572 O O . SER A 1 74 ? -7.195 -4.41 8.125 1 72.44 74 SER A O 1
ATOM 574 N N . GLU A 1 75 ? -5.336 -4.297 9.336 1 69.06 75 GLU A N 1
ATOM 575 C CA . GLU A 1 75 ? -5.121 -2.891 9.008 1 69.06 75 GLU A CA 1
ATOM 576 C C . GLU A 1 75 ? -4.461 -2.738 7.641 1 69.06 75 GLU A C 1
ATOM 578 O O . GLU A 1 75 ? -4.41 -1.636 7.09 1 69.06 75 GLU A O 1
ATOM 583 N N . MET A 1 76 ? -4.086 -3.834 7.152 1 74.62 76 MET A N 1
ATOM 584 C CA . MET A 1 76 ? -3.348 -3.787 5.891 1 74.62 76 MET A CA 1
ATOM 585 C C . MET A 1 76 ? -4.242 -4.172 4.719 1 74.62 76 MET A C 1
ATOM 587 O O . MET A 1 76 ? -5.145 -4.996 4.867 1 74.62 76 MET A O 1
ATOM 591 N N . MET A 1 77 ? -3.852 -3.518 3.646 1 75.12 77 MET A N 1
ATOM 592 C CA . MET A 1 77 ? -4.543 -3.846 2.404 1 75.12 77 MET A CA 1
ATOM 593 C C . MET A 1 77 ? -3.701 -4.781 1.543 1 75.12 77 MET A C 1
ATOM 595 O O . MET A 1 77 ? -2.482 -4.625 1.458 1 75.12 77 MET A O 1
ATOM 599 N N . TYR A 1 78 ? -4.465 -5.734 0.985 1 81.69 78 TYR A N 1
ATOM 600 C CA . TYR A 1 78 ? -3.781 -6.57 0.005 1 81.69 78 TYR A CA 1
ATOM 601 C C . TYR A 1 78 ? -3.557 -5.812 -1.297 1 81.69 78 TYR A C 1
ATOM 603 O O . TYR A 1 78 ? -4.5 -5.27 -1.878 1 81.69 78 TYR A O 1
ATOM 611 N N . ASP A 1 79 ? -2.338 -5.738 -1.635 1 81.62 79 ASP A N 1
ATOM 612 C CA . ASP A 1 79 ? -2.029 -5.117 -2.92 1 81.62 79 ASP A CA 1
ATOM 613 C C . ASP A 1 79 ? -0.763 -5.719 -3.529 1 81.62 79 ASP A C 1
ATOM 615 O O . ASP A 1 79 ? -0.136 -6.594 -2.932 1 81.62 79 ASP A O 1
ATOM 619 N N . LEU A 1 80 ? -0.501 -5.293 -4.785 1 87.06 80 LEU A N 1
ATOM 620 C CA . LEU A 1 80 ? 0.617 -5.836 -5.547 1 87.06 80 LEU A CA 1
ATOM 621 C C . LEU A 1 80 ? 1.924 -5.691 -4.777 1 87.06 80 LEU A C 1
ATOM 623 O O . LEU A 1 80 ? 2.771 -6.586 -4.809 1 87.06 80 LEU A O 1
ATOM 627 N N . ARG A 1 81 ? 2.094 -4.633 -4.043 1 85.38 81 ARG A N 1
ATOM 628 C CA . ARG A 1 81 ? 3.338 -4.352 -3.332 1 85.38 81 ARG A CA 1
ATOM 629 C C . ARG A 1 81 ? 3.609 -5.402 -2.264 1 85.38 81 ARG A C 1
ATOM 631 O O . ARG A 1 81 ? 4.754 -5.809 -2.061 1 85.38 81 ARG A O 1
ATOM 638 N N . ASN A 1 82 ? 2.582 -5.859 -1.643 1 86.38 82 ASN A N 1
ATOM 639 C CA . ASN A 1 82 ? 2.729 -6.891 -0.62 1 86.38 82 ASN A CA 1
ATOM 640 C C . ASN A 1 82 ? 3.209 -8.211 -1.219 1 86.38 82 ASN A C 1
ATOM 642 O O . ASN A 1 82 ? 4.043 -8.898 -0.628 1 86.38 82 ASN A O 1
ATOM 646 N N . TYR A 1 83 ? 2.686 -8.461 -2.307 1 92 83 TYR A N 1
ATOM 647 C CA . TYR A 1 83 ? 3.053 -9.719 -2.943 1 92 83 TYR A CA 1
ATOM 648 C C . TYR A 1 83 ? 4.48 -9.664 -3.477 1 92 83 TYR A C 1
ATOM 650 O O . TYR A 1 83 ? 5.207 -10.656 -3.424 1 92 83 TYR A O 1
ATOM 658 N N . ILE A 1 84 ? 4.867 -8.531 -4.004 1 93.19 84 ILE A N 1
ATOM 659 C CA . ILE A 1 84 ? 6.238 -8.367 -4.469 1 93.19 84 ILE A CA 1
ATOM 660 C C . ILE A 1 84 ? 7.203 -8.5 -3.291 1 93.19 84 ILE A C 1
ATOM 662 O O . ILE A 1 84 ? 8.219 -9.188 -3.387 1 93.19 84 ILE A O 1
ATOM 666 N N . ALA A 1 85 ? 6.852 -7.879 -2.189 1 90.38 85 ALA A N 1
ATOM 667 C CA . ALA A 1 85 ? 7.676 -7.973 -0.988 1 90.38 85 ALA A CA 1
ATOM 668 C C . ALA A 1 85 ? 7.73 -9.414 -0.477 1 90.38 85 ALA A C 1
ATOM 670 O O . ALA A 1 85 ? 8.773 -9.867 -0.003 1 90.38 85 ALA A O 1
ATOM 671 N N . MET A 1 86 ? 6.676 -10.094 -0.55 1 92.44 86 MET A N 1
ATOM 672 C CA . MET A 1 86 ? 6.594 -11.492 -0.151 1 92.44 86 MET A CA 1
ATOM 673 C C . MET A 1 86 ? 7.59 -12.344 -0.929 1 92.44 86 MET A C 1
ATOM 675 O O . MET A 1 86 ? 8.359 -13.102 -0.337 1 92.44 86 MET A O 1
ATOM 679 N N . ILE A 1 87 ? 7.574 -12.133 -2.219 1 96.88 87 ILE A N 1
ATOM 680 C CA . ILE A 1 87 ? 8.445 -12.922 -3.08 1 96.88 87 ILE A CA 1
ATOM 681 C C . ILE A 1 87 ? 9.906 -12.586 -2.787 1 96.88 87 ILE A C 1
ATOM 683 O O . ILE A 1 87 ? 10.742 -13.484 -2.664 1 96.88 87 ILE A O 1
ATOM 687 N N . HIS A 1 88 ? 10.164 -11.328 -2.678 1 95.56 88 HIS A N 1
ATOM 688 C CA . HIS A 1 88 ? 11.523 -10.891 -2.393 1 95.56 88 HIS A CA 1
ATOM 689 C C . HIS A 1 88 ? 12.008 -11.438 -1.054 1 95.56 88 HIS A C 1
ATOM 691 O O . HIS A 1 88 ? 13.117 -11.961 -0.959 1 95.56 88 HIS A O 1
ATOM 697 N N . GLY A 1 89 ? 11.172 -11.312 -0.057 1 92.75 89 GLY A N 1
ATOM 698 C CA . GLY A 1 89 ? 11.516 -11.836 1.255 1 92.75 89 GLY A CA 1
ATOM 699 C C . GLY A 1 89 ? 11.734 -13.336 1.261 1 92.75 89 GLY A C 1
ATOM 700 O O . GLY A 1 89 ? 12.664 -13.828 1.901 1 92.75 89 GLY A O 1
ATOM 701 N N . MET A 1 90 ? 10.898 -14.016 0.609 1 95.5 90 MET A N 1
ATOM 702 C CA . MET A 1 90 ? 11.023 -15.469 0.511 1 95.5 90 MET A CA 1
ATOM 703 C C . MET A 1 90 ? 12.328 -15.859 -0.177 1 95.5 90 MET A C 1
ATOM 705 O O . MET A 1 90 ? 13.039 -16.75 0.295 1 95.5 90 MET A O 1
ATOM 709 N N . ALA A 1 91 ? 12.617 -15.234 -1.311 1 96.5 91 ALA A N 1
ATOM 710 C CA . ALA A 1 91 ? 13.828 -15.523 -2.061 1 96.5 91 ALA A CA 1
ATOM 711 C C . ALA A 1 91 ? 15.07 -15.273 -1.211 1 96.5 91 ALA A C 1
ATOM 713 O O . ALA A 1 91 ? 16.016 -16.078 -1.216 1 96.5 91 ALA A O 1
ATOM 714 N N . LYS A 1 92 ? 15.031 -14.203 -0.496 1 93.19 92 LYS A N 1
ATOM 715 C CA . LYS A 1 92 ? 16.156 -13.883 0.389 1 93.19 92 LYS A CA 1
ATOM 716 C C . LYS A 1 92 ? 16.312 -14.953 1.468 1 93.19 92 LYS A C 1
ATOM 718 O O . LYS A 1 92 ? 17.438 -15.414 1.728 1 93.19 92 LYS A O 1
ATOM 723 N N . TYR A 1 93 ? 15.219 -15.312 2.043 1 94.06 93 TYR A N 1
ATOM 724 C CA . TYR A 1 93 ? 15.25 -16.328 3.086 1 94.06 93 TYR A CA 1
ATOM 725 C C . TYR A 1 93 ? 15.805 -17.641 2.547 1 94.06 93 TYR A C 1
ATOM 727 O O . TYR A 1 93 ? 16.594 -18.312 3.217 1 94.06 93 TYR A O 1
ATOM 735 N N . MET A 1 94 ? 15.438 -17.969 1.363 1 96.94 94 MET A N 1
ATOM 736 C CA . MET A 1 94 ? 15.812 -19.25 0.765 1 96.94 94 MET A CA 1
ATOM 737 C C . MET A 1 94 ? 17.219 -19.172 0.163 1 96.94 94 MET A C 1
ATOM 739 O O . MET A 1 94 ? 17.766 -20.188 -0.274 1 96.94 94 MET A O 1
ATOM 743 N N . GLY A 1 95 ? 17.734 -17.953 0.076 1 96.75 95 GLY A N 1
ATOM 744 C CA . GLY A 1 95 ? 19.047 -17.75 -0.508 1 96.75 95 GLY A CA 1
ATOM 745 C C . GLY A 1 95 ? 19.047 -17.828 -2.023 1 96.75 95 GLY A C 1
ATOM 746 O O . GLY A 1 95 ? 20.047 -18.234 -2.635 1 96.75 95 GLY A O 1
ATOM 747 N N . TRP A 1 96 ? 17.953 -17.484 -2.615 1 98 96 TRP A N 1
ATOM 748 C CA . TRP A 1 96 ? 17.844 -17.531 -4.07 1 98 96 TRP A CA 1
ATOM 749 C C . TRP A 1 96 ? 18.328 -16.219 -4.691 1 98 96 TRP A C 1
ATOM 751 O O . TRP A 1 96 ? 17.719 -15.172 -4.504 1 98 96 TRP A O 1
ATOM 761 N N . LYS A 1 97 ? 19.375 -16.281 -5.438 1 97.56 97 LYS A N 1
ATOM 762 C CA . LYS A 1 97 ? 19.828 -15.109 -6.191 1 97.56 97 LYS A CA 1
ATOM 763 C C . LYS A 1 97 ? 18.969 -14.891 -7.43 1 97.56 97 LYS A C 1
ATOM 765 O O . LYS A 1 97 ? 18.641 -13.75 -7.766 1 97.56 97 LYS A O 1
ATOM 770 N N . SER A 1 98 ? 18.672 -15.961 -8.055 1 98 98 SER A N 1
ATOM 771 C CA . SER A 1 98 ? 17.75 -15.977 -9.188 1 98 98 SER A CA 1
ATOM 772 C C . SER A 1 98 ? 16.969 -17.281 -9.25 1 98 98 SER A C 1
ATOM 774 O O . SER A 1 98 ? 17.359 -18.266 -8.617 1 98 98 SER A O 1
ATOM 776 N N . PHE A 1 99 ? 15.867 -17.234 -9.977 1 98.38 99 PHE A N 1
ATOM 777 C CA . PHE A 1 99 ? 15.023 -18.422 -10.062 1 98.38 99 PHE A CA 1
ATOM 778 C C . PHE A 1 99 ? 14.102 -18.344 -11.273 1 98.38 99 PHE A C 1
ATOM 780 O O . PHE A 1 99 ? 13.922 -17.266 -11.844 1 98.38 99 PHE A O 1
ATOM 787 N N . THR A 1 100 ? 13.633 -19.5 -11.664 1 98.19 100 THR A N 1
ATOM 788 C CA . THR A 1 100 ? 12.547 -19.578 -12.633 1 98.19 100 THR A CA 1
ATOM 789 C C . THR A 1 100 ? 11.195 -19.359 -11.945 1 98.19 100 THR A C 1
ATOM 791 O O . THR A 1 100 ? 10.969 -19.875 -10.852 1 98.19 100 THR A O 1
ATOM 794 N N . ALA A 1 101 ? 10.336 -18.578 -12.602 1 98.62 101 ALA A N 1
ATOM 795 C CA . ALA A 1 101 ? 9.031 -18.266 -12.016 1 98.62 101 ALA A CA 1
ATOM 796 C C . ALA A 1 101 ? 7.902 -18.844 -12.867 1 98.62 101 ALA A C 1
ATOM 798 O O . ALA A 1 101 ? 7.875 -18.656 -14.086 1 98.62 101 ALA A O 1
ATOM 799 N N . LEU A 1 102 ? 7.082 -19.578 -12.234 1 98.75 102 LEU A N 1
ATOM 800 C CA . LEU A 1 102 ? 5.895 -20.156 -12.844 1 98.75 102 LEU A CA 1
ATOM 801 C C . LEU A 1 102 ? 4.629 -19.641 -12.164 1 98.75 102 LEU A C 1
ATOM 803 O O . LEU A 1 102 ? 4.434 -19.844 -10.961 1 98.75 102 LEU A O 1
ATOM 807 N N . GLY A 1 103 ? 3.809 -18.938 -12.906 1 98.62 103 GLY A N 1
ATOM 808 C CA . GLY A 1 103 ? 2.625 -18.344 -12.312 1 98.62 103 GLY A CA 1
ATOM 809 C C . GLY A 1 103 ? 1.35 -18.656 -13.07 1 98.62 103 GLY A C 1
ATOM 810 O O . GLY A 1 103 ? 1.342 -18.672 -14.305 1 98.62 103 GLY A O 1
ATOM 811 N N . HIS A 1 104 ? 0.294 -18.938 -12.344 1 97.88 104 HIS A N 1
ATOM 812 C CA . HIS A 1 104 ? -1.04 -19.109 -12.898 1 97.88 104 HIS A CA 1
ATOM 813 C C . HIS A 1 104 ? -1.926 -17.906 -12.617 1 97.88 104 HIS A C 1
ATOM 815 O O . HIS A 1 104 ? -2.066 -17.484 -11.461 1 97.88 104 HIS A O 1
ATOM 821 N N . SER A 1 105 ? -2.547 -17.328 -13.688 1 94.75 105 SER A N 1
ATOM 822 C CA . SER A 1 105 ? -3.545 -16.266 -13.547 1 94.75 105 SER A CA 1
ATOM 823 C C . SER A 1 105 ? -3.01 -15.117 -12.703 1 94.75 105 SER A C 1
ATOM 825 O O . SER A 1 105 ? -1.985 -14.516 -13.039 1 94.75 105 SER A O 1
ATOM 827 N N . LEU A 1 106 ? -3.49 -14.867 -11.562 1 94.12 106 LEU A N 1
ATOM 828 C CA . LEU A 1 106 ? -3.016 -13.789 -10.695 1 94.12 106 LEU A CA 1
ATOM 829 C C . LEU A 1 106 ? -1.547 -13.984 -10.336 1 94.12 106 LEU A C 1
ATOM 831 O O . LEU A 1 106 ? -0.783 -13.023 -10.281 1 94.12 106 LEU A O 1
ATOM 835 N N . GLY A 1 107 ? -1.238 -15.227 -10.055 1 96.88 107 GLY A N 1
ATOM 836 C CA . GLY A 1 107 ? 0.159 -15.5 -9.766 1 96.88 107 GLY A CA 1
ATOM 837 C C . GLY A 1 107 ? 1.099 -15.07 -10.875 1 96.88 107 GLY A C 1
ATOM 838 O O . GLY A 1 107 ? 2.195 -14.578 -10.609 1 96.88 107 GLY A O 1
ATOM 839 N N . GLY A 1 108 ? 0.675 -15.266 -12.102 1 96.94 108 GLY A N 1
ATOM 840 C CA . GLY A 1 108 ? 1.452 -14.789 -13.242 1 96.94 108 GLY A CA 1
ATOM 841 C C . GLY A 1 108 ? 1.55 -13.281 -13.305 1 96.94 108 GLY A C 1
ATOM 842 O O . GLY A 1 108 ? 2.615 -12.734 -13.602 1 96.94 108 GLY A O 1
ATOM 843 N N . CYS A 1 109 ? 0.458 -12.648 -13.062 1 94.81 109 CYS A N 1
ATOM 844 C CA . CYS A 1 109 ? 0.432 -11.188 -13.031 1 94.81 109 CYS A CA 1
ATOM 845 C C . CYS A 1 109 ? 1.426 -10.641 -12.016 1 94.81 109 CYS A C 1
ATOM 847 O O . CYS A 1 109 ? 2.203 -9.742 -12.32 1 94.81 109 CYS A O 1
ATOM 849 N N . ILE A 1 110 ? 1.405 -11.203 -10.875 1 96.31 110 ILE A N 1
ATOM 850 C CA . ILE A 1 110 ? 2.285 -10.781 -9.789 1 96.31 110 ILE A CA 1
ATOM 851 C C . ILE A 1 110 ? 3.74 -11.023 -10.188 1 96.31 110 ILE A C 1
ATOM 853 O O . ILE A 1 110 ? 4.602 -10.172 -9.953 1 96.31 110 ILE A O 1
ATOM 857 N N . LEU A 1 111 ? 3.965 -12.086 -10.82 1 98.25 111 LEU A N 1
ATOM 858 C CA . LEU A 1 111 ? 5.328 -12.445 -11.195 1 98.25 111 LEU A CA 1
ATOM 859 C C . LEU A 1 111 ? 5.836 -11.547 -12.32 1 98.25 111 LEU A C 1
ATOM 861 O O . LEU A 1 111 ? 7.023 -11.227 -12.375 1 98.25 111 LEU A O 1
ATOM 865 N N . ILE A 1 112 ? 4.953 -11.141 -13.242 1 97.25 112 ILE A N 1
ATOM 866 C CA . ILE A 1 112 ? 5.332 -10.156 -14.25 1 97.25 112 ILE A CA 1
ATOM 867 C C . ILE A 1 112 ? 5.824 -8.883 -13.57 1 97.25 112 ILE A C 1
ATOM 869 O O . ILE A 1 112 ? 6.895 -8.367 -13.906 1 97.25 112 ILE A O 1
ATOM 873 N N . CYS A 1 113 ? 5.121 -8.438 -12.633 1 96.5 113 CYS A N 1
ATOM 874 C CA . CYS A 1 113 ? 5.461 -7.203 -11.938 1 96.5 113 CYS A CA 1
ATOM 875 C C . CYS A 1 113 ? 6.734 -7.375 -11.117 1 96.5 113 CYS A C 1
ATOM 877 O O . CYS A 1 113 ? 7.59 -6.484 -11.094 1 96.5 113 CYS A O 1
ATOM 879 N N . PHE A 1 114 ? 6.816 -8.508 -10.461 1 97.81 114 PHE A N 1
ATOM 880 C CA . PHE A 1 114 ? 8.031 -8.781 -9.703 1 97.81 114 PHE A CA 1
ATOM 881 C C . PHE A 1 114 ? 9.258 -8.758 -10.609 1 97.81 114 PHE A C 1
ATOM 883 O O . PHE A 1 114 ? 10.281 -8.172 -10.266 1 97.81 114 PHE A O 1
ATOM 890 N N . ALA A 1 115 ? 9.086 -9.367 -11.758 1 98.31 115 ALA A N 1
ATOM 891 C CA . ALA A 1 115 ? 10.188 -9.453 -12.719 1 98.31 115 ALA A CA 1
ATOM 892 C C . ALA A 1 115 ? 10.586 -8.07 -13.227 1 98.31 115 ALA A C 1
ATOM 894 O O . ALA A 1 115 ? 11.734 -7.855 -13.617 1 98.31 115 ALA A O 1
ATOM 895 N N . ALA A 1 116 ? 9.656 -7.227 -13.281 1 97.25 116 ALA A N 1
ATOM 896 C CA . ALA A 1 116 ? 9.945 -5.848 -13.672 1 97.25 116 ALA A CA 1
ATOM 897 C C . ALA A 1 116 ? 10.719 -5.117 -12.578 1 97.25 116 ALA A C 1
ATOM 899 O O . ALA A 1 116 ? 11.625 -4.336 -12.867 1 97.25 116 ALA A O 1
ATOM 900 N N . VAL A 1 117 ? 10.414 -5.391 -11.367 1 96.94 117 VAL A N 1
ATOM 901 C CA . VAL A 1 117 ? 11.008 -4.703 -10.219 1 96.94 117 VAL A CA 1
ATOM 902 C C . VAL A 1 117 ? 12.383 -5.285 -9.922 1 96.94 117 VAL A C 1
ATOM 904 O O . VAL A 1 117 ? 13.312 -4.551 -9.562 1 96.94 117 VAL A O 1
ATOM 907 N N . PHE A 1 118 ? 12.461 -6.562 -10.047 1 98 118 PHE A N 1
ATOM 908 C CA . PHE A 1 118 ? 13.703 -7.277 -9.789 1 98 118 PHE A CA 1
ATOM 909 C C . PHE A 1 118 ? 14.078 -8.156 -10.969 1 98 118 PHE A C 1
ATOM 911 O O . PHE A 1 118 ? 14.133 -9.383 -10.852 1 98 118 PHE A O 1
ATOM 918 N N . PRO A 1 119 ? 14.484 -7.512 -12.039 1 98.06 119 PRO A N 1
ATOM 919 C CA . PRO A 1 119 ? 14.742 -8.289 -13.25 1 98.06 119 PRO A CA 1
ATOM 920 C C . PRO A 1 119 ? 15.906 -9.266 -13.094 1 98.06 119 PRO A C 1
ATOM 922 O O . PRO A 1 119 ? 15.914 -10.328 -13.727 1 98.06 119 PRO A O 1
ATOM 925 N N . GLU A 1 120 ? 16.812 -8.953 -12.227 1 98.06 120 GLU A N 1
ATOM 926 C CA . GLU A 1 120 ? 18 -9.781 -12.039 1 98.06 120 GLU A CA 1
ATOM 927 C C . GLU A 1 120 ? 17.656 -11.086 -11.32 1 98.06 120 GLU A C 1
ATOM 929 O O . GLU A 1 120 ? 18.422 -12.039 -11.344 1 98.06 120 GLU A O 1
ATOM 934 N N . MET A 1 121 ? 16.5 -11.172 -10.766 1 98.5 121 MET A N 1
ATOM 935 C CA . MET A 1 121 ? 16.156 -12.32 -9.938 1 98.5 121 MET A CA 1
ATOM 936 C C . MET A 1 121 ? 15.344 -13.336 -10.734 1 98.5 121 MET A C 1
ATOM 938 O O . MET A 1 121 ? 15.109 -14.453 -10.273 1 98.5 121 MET A O 1
ATOM 942 N N . ILE A 1 122 ? 14.93 -13 -11.906 1 98.44 122 ILE A N 1
ATOM 943 C CA . ILE A 1 122 ? 14.078 -13.898 -12.68 1 98.44 122 ILE A CA 1
ATOM 944 C C . ILE A 1 122 ? 14.859 -14.43 -13.883 1 98.44 122 ILE A C 1
ATOM 946 O O . ILE A 1 122 ? 15.234 -13.656 -14.773 1 98.44 122 ILE A O 1
ATOM 950 N N . GLU A 1 123 ? 15.039 -15.703 -13.922 1 97 123 GLU A N 1
ATOM 951 C CA . GLU A 1 123 ? 15.727 -16.344 -15.039 1 97 123 GLU A CA 1
ATOM 952 C C . GLU A 1 123 ? 14.781 -16.578 -16.219 1 97 123 GLU A C 1
ATOM 954 O O . GLU A 1 123 ? 15.117 -16.266 -17.359 1 97 123 GLU A O 1
ATOM 959 N N . LYS A 1 124 ? 13.703 -17.141 -15.906 1 97.12 124 LYS A N 1
ATOM 960 C CA . LYS A 1 124 ? 12.625 -17.422 -16.844 1 97.12 124 LYS A CA 1
ATOM 961 C C . LYS A 1 124 ? 11.258 -17.188 -16.203 1 97.12 124 LYS A C 1
ATOM 963 O O . LYS A 1 124 ? 11.078 -17.422 -15.016 1 97.12 124 LYS A O 1
ATOM 968 N N . LEU A 1 125 ? 10.391 -16.672 -17.047 1 97.69 125 LEU A N 1
ATOM 969 C CA . LEU A 1 125 ? 9.023 -16.422 -16.609 1 97.69 125 LEU A CA 1
ATOM 970 C C . LEU A 1 125 ? 8.031 -17.266 -17.406 1 97.69 125 LEU A C 1
ATOM 972 O O . LEU A 1 125 ? 7.922 -17.109 -18.625 1 97.69 125 LEU A O 1
ATOM 976 N N . ILE A 1 126 ? 7.41 -18.156 -16.734 1 98 126 ILE A N 1
ATOM 977 C CA . ILE A 1 126 ? 6.418 -19.031 -17.344 1 98 126 ILE A CA 1
ATOM 978 C C . ILE A 1 126 ? 5.023 -18.672 -16.828 1 98 126 ILE A C 1
ATOM 980 O O . ILE A 1 126 ? 4.758 -18.75 -15.633 1 98 126 ILE A O 1
ATOM 984 N N . LEU A 1 127 ? 4.184 -18.312 -17.734 1 97.38 127 LEU A N 1
ATOM 985 C CA . LEU A 1 127 ? 2.836 -17.859 -17.406 1 97.38 127 LEU A CA 1
ATOM 986 C C . LEU A 1 127 ? 1.791 -18.844 -17.922 1 97.38 127 LEU A C 1
ATOM 988 O O . LEU A 1 127 ? 1.854 -19.281 -19.062 1 97.38 127 LEU A O 1
ATOM 992 N N . ILE A 1 128 ? 0.897 -19.188 -17.047 1 97.38 128 ILE A N 1
ATOM 993 C CA . ILE A 1 128 ? -0.257 -20 -17.438 1 97.38 128 ILE A CA 1
ATOM 994 C C . ILE A 1 128 ? -1.535 -19.172 -17.266 1 97.38 128 ILE A C 1
ATOM 996 O O . ILE A 1 128 ? -1.92 -18.844 -16.141 1 97.38 128 ILE A O 1
ATOM 1000 N N . GLU A 1 129 ? -2.162 -18.875 -18.344 1 95.06 129 GLU A N 1
ATOM 1001 C CA . GLU A 1 129 ? -3.447 -18.172 -18.312 1 95.06 129 GLU A CA 1
ATOM 1002 C C . GLU A 1 129 ? -3.365 -16.906 -17.453 1 95.06 129 GLU A C 1
ATOM 1004 O O . GLU A 1 129 ? -4.188 -16.703 -16.562 1 95.06 129 GLU A O 1
ATOM 1009 N N . SER A 1 130 ? -2.393 -16.031 -17.781 1 94.38 130 SER A N 1
ATOM 1010 C CA . SER A 1 130 ? -2.172 -14.867 -16.953 1 94.38 130 SER A CA 1
ATOM 1011 C C . SER A 1 130 ? -2.41 -13.57 -17.719 1 94.38 130 SER A C 1
ATOM 1013 O O . SER A 1 130 ? -2.068 -13.484 -18.906 1 94.38 130 SER A O 1
ATOM 1015 N N . ARG A 1 131 ? -3.049 -12.688 -17.031 1 89.5 131 ARG A N 1
ATOM 1016 C CA . ARG A 1 131 ? -3.322 -11.352 -17.562 1 89.5 131 ARG A CA 1
ATOM 1017 C C . ARG A 1 131 ? -3.178 -10.289 -16.484 1 89.5 131 ARG A C 1
ATOM 1019 O O . ARG A 1 131 ? -3.631 -10.484 -15.352 1 89.5 131 ARG A O 1
ATOM 1026 N N . ILE A 1 132 ? -2.475 -9.18 -16.875 1 90.12 132 ILE A N 1
ATOM 1027 C CA . ILE A 1 132 ? -2.438 -8.062 -15.93 1 90.12 132 ILE A CA 1
ATOM 1028 C C . ILE A 1 132 ? -3.789 -7.355 -15.914 1 90.12 132 ILE A C 1
ATOM 1030 O O . ILE A 1 132 ? -4.293 -6.949 -16.96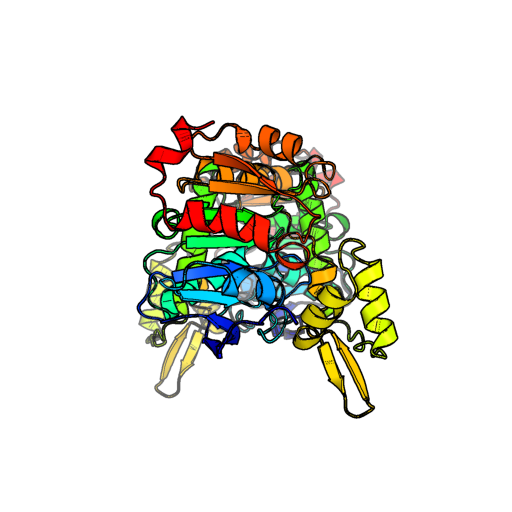9 1 90.12 132 ILE A O 1
ATOM 1034 N N . PHE A 1 133 ? -4.336 -7.305 -14.781 1 86.56 133 PHE A N 1
ATOM 1035 C CA . PHE A 1 133 ? -5.547 -6.516 -14.602 1 86.56 133 PHE A CA 1
ATOM 1036 C C . PHE A 1 133 ? -5.207 -5.094 -14.18 1 86.56 133 PHE A C 1
ATOM 1038 O O . PHE A 1 133 ? -4.41 -4.883 -13.266 1 86.56 133 PHE A O 1
ATOM 1045 N N . TRP A 1 134 ? -5.77 -4.176 -14.922 1 89.81 134 TRP A N 1
ATOM 1046 C CA . TRP A 1 134 ? -5.426 -2.777 -14.688 1 89.81 134 TRP A CA 1
ATOM 1047 C C . TRP A 1 134 ? -6.668 -1.892 -14.773 1 89.81 134 TRP A C 1
ATOM 1049 O O . TRP A 1 134 ? -7.711 -2.322 -15.266 1 89.81 134 TRP A O 1
ATOM 1059 N N . TYR A 1 135 ? -6.574 -0.734 -14.156 1 90.69 135 TYR A N 1
ATOM 1060 C CA . TYR A 1 135 ? -7.594 0.302 -14.273 1 90.69 135 TYR A CA 1
ATOM 1061 C C . TYR A 1 135 ? -7.012 1.573 -14.883 1 90.69 135 TYR A C 1
ATOM 1063 O O . TYR A 1 135 ? -5.828 1.871 -14.695 1 90.69 135 TYR A O 1
ATOM 1071 N N . PRO A 1 136 ? -7.859 2.236 -15.617 1 92 136 PRO A N 1
ATOM 1072 C CA . PRO A 1 136 ? -7.375 3.508 -16.156 1 92 136 PRO A CA 1
ATOM 1073 C C . PRO A 1 136 ? -7.141 4.559 -15.078 1 92 136 PRO A C 1
ATOM 1075 O O . PRO A 1 136 ? -7.75 4.496 -14.008 1 92 136 PRO A O 1
ATOM 1078 N N . LEU A 1 137 ? -6.281 5.461 -15.406 1 88.75 137 LEU A N 1
ATOM 1079 C CA . LEU A 1 137 ? -5.902 6.516 -14.469 1 88.75 137 LEU A CA 1
ATOM 1080 C C . LEU A 1 137 ? -7.137 7.254 -13.961 1 88.75 137 LEU A C 1
ATOM 1082 O O . LEU A 1 137 ? -7.18 7.664 -12.797 1 88.75 137 LEU A O 1
ATOM 1086 N N . SER A 1 138 ? -8.086 7.422 -14.742 1 91 138 SER A N 1
ATOM 1087 C CA . SER A 1 138 ? -9.297 8.164 -14.391 1 91 138 SER A CA 1
ATOM 1088 C C . SER A 1 138 ? -10.039 7.492 -13.234 1 91 138 SER A C 1
ATOM 1090 O O . SER A 1 138 ? -10.867 8.117 -12.578 1 91 138 SER A O 1
ATOM 1092 N N . GLN A 1 139 ? -9.727 6.246 -12.945 1 92.94 139 GLN A N 1
ATOM 1093 C CA . GLN A 1 139 ? -10.422 5.512 -11.898 1 92.94 139 GLN A CA 1
ATOM 1094 C C . GLN A 1 139 ? -9.57 5.422 -10.633 1 92.94 139 GLN A C 1
ATOM 1096 O O . GLN A 1 139 ? -10 4.863 -9.625 1 92.94 139 GLN A O 1
ATOM 1101 N N . ALA A 1 140 ? -8.422 5.992 -10.695 1 91.44 140 ALA A N 1
ATOM 1102 C CA . ALA A 1 140 ? -7.445 5.801 -9.625 1 91.44 140 ALA A CA 1
ATOM 1103 C C . ALA A 1 140 ? -7.988 6.301 -8.289 1 91.44 140 ALA A C 1
ATOM 1105 O O . ALA A 1 140 ? -7.871 5.621 -7.266 1 91.44 140 ALA A O 1
ATOM 1106 N N . ILE A 1 141 ? -8.586 7.434 -8.266 1 93.75 141 ILE A N 1
ATOM 1107 C CA . ILE A 1 141 ? -9.102 8.023 -7.039 1 93.75 141 ILE A CA 1
ATOM 1108 C C . ILE A 1 141 ? -10.266 7.188 -6.512 1 93.75 141 ILE A C 1
ATOM 1110 O O . ILE A 1 141 ? -10.359 6.938 -5.305 1 93.75 141 ILE A O 1
ATOM 1114 N N . LYS A 1 142 ? -11.094 6.793 -7.406 1 92.38 142 LYS A N 1
ATOM 1115 C CA . LYS A 1 142 ? -12.211 5.934 -7.031 1 92.38 142 LYS A CA 1
ATOM 1116 C C . LYS A 1 142 ? -11.719 4.625 -6.426 1 92.38 142 LYS A C 1
ATOM 1118 O O . LYS A 1 142 ? -12.281 4.141 -5.438 1 92.38 142 LYS A O 1
ATOM 1123 N N . MET A 1 143 ? -10.727 4.094 -7.062 1 88.31 143 MET A N 1
ATOM 1124 C CA . MET A 1 143 ? -10.156 2.848 -6.559 1 88.31 143 MET A CA 1
ATOM 1125 C C . MET A 1 143 ? -9.555 3.047 -5.172 1 88.31 143 MET A C 1
ATOM 1127 O O . MET A 1 143 ? -9.734 2.205 -4.289 1 88.31 143 MET A O 1
ATOM 1131 N N . LEU A 1 144 ? -8.906 4.129 -4.988 1 88.62 144 LEU A N 1
ATOM 1132 C CA . LEU A 1 144 ? -8.312 4.43 -3.691 1 88.62 144 LEU A CA 1
ATOM 1133 C C . LEU A 1 144 ? -9.391 4.605 -2.627 1 88.62 144 LEU A C 1
ATOM 1135 O O . LEU A 1 144 ? -9.266 4.082 -1.519 1 88.62 144 LEU A O 1
ATOM 1139 N N . ARG A 1 145 ? -10.422 5.316 -2.928 1 92.06 145 ARG A N 1
ATOM 1140 C CA . ARG A 1 145 ? -11.539 5.488 -2.008 1 92.06 145 ARG A CA 1
ATOM 1141 C C . ARG A 1 145 ? -12.133 4.141 -1.601 1 92.06 145 ARG A C 1
ATOM 1143 O O . ARG A 1 145 ? -12.336 3.881 -0.414 1 92.06 145 ARG A O 1
ATOM 1150 N N . SER A 1 146 ? -12.359 3.336 -2.572 1 87.12 146 SER A N 1
ATOM 1151 C CA . SER A 1 146 ? -12.945 2.021 -2.318 1 87.12 146 SER A CA 1
ATOM 1152 C C . SER A 1 146 ? -12.047 1.188 -1.406 1 87.12 146 SER A C 1
ATOM 1154 O O . SER A 1 146 ? -12.539 0.503 -0.506 1 87.12 146 SER A O 1
ATOM 1156 N N . ARG A 1 147 ? -10.812 1.265 -1.653 1 82.88 147 ARG A N 1
ATOM 1157 C CA . ARG A 1 147 ? -9.859 0.508 -0.848 1 82.88 147 ARG A CA 1
ATOM 1158 C C . ARG A 1 147 ? -9.883 0.969 0.605 1 82.88 147 ARG A C 1
ATOM 1160 O O . ARG A 1 147 ? -9.883 0.146 1.523 1 82.88 147 ARG A O 1
ATOM 1167 N N . VAL A 1 148 ? -9.898 2.244 0.807 1 85.19 148 VAL A N 1
ATOM 1168 C CA . VAL A 1 148 ? -9.914 2.816 2.148 1 85.19 148 VAL A CA 1
ATOM 1169 C C . VAL A 1 148 ? -11.203 2.42 2.865 1 85.19 148 VAL A C 1
ATOM 1171 O O . VAL A 1 148 ? -11.18 2 4.023 1 85.19 148 VAL A O 1
ATOM 1174 N N . GLU A 1 149 ? -12.258 2.484 2.166 1 84.69 149 GLU A N 1
ATOM 1175 C CA . GLU A 1 149 ? -13.562 2.156 2.746 1 84.69 149 GLU A CA 1
ATOM 1176 C C . GLU A 1 149 ? -13.664 0.667 3.062 1 84.69 149 GLU A C 1
ATOM 1178 O O . GLU A 1 149 ? -14.273 0.281 4.062 1 84.69 149 GLU A O 1
ATOM 1183 N N . ASN A 1 150 ? -13.062 -0.13 2.238 1 76.94 150 ASN A N 1
ATOM 1184 C CA . ASN A 1 150 ? -13.125 -1.574 2.436 1 76.94 150 ASN A CA 1
ATOM 1185 C C . ASN A 1 150 ? -12.289 -2.01 3.639 1 76.94 150 ASN A C 1
ATOM 1187 O O . ASN A 1 150 ? -12.664 -2.943 4.352 1 76.94 150 ASN A O 1
ATOM 1191 N N . VAL A 1 151 ? -11.172 -1.435 3.805 1 71.38 151 VAL A N 1
ATOM 1192 C CA . VAL A 1 151 ? -10.312 -1.774 4.938 1 71.38 151 VAL A CA 1
ATOM 1193 C C . VAL A 1 151 ? -11.047 -1.498 6.246 1 71.38 151 VAL A C 1
ATOM 1195 O O . VAL A 1 151 ? -10.945 -2.273 7.199 1 71.38 151 VAL A O 1
ATOM 1198 N N . LEU A 1 152 ? -11.828 -0.536 6.27 1 70 152 LEU A N 1
ATOM 1199 C CA . LEU A 1 152 ? -12.547 -0.146 7.48 1 70 152 LEU A CA 1
ATOM 1200 C C . LEU A 1 152 ? -13.75 -1.052 7.719 1 70 152 LEU A C 1
ATOM 1202 O O . LEU A 1 152 ? -14.125 -1.307 8.867 1 70 152 LEU A O 1
ATOM 1206 N N . GLN A 1 153 ? -14.344 -1.536 6.633 1 66.25 153 GLN A N 1
ATOM 1207 C CA . GLN A 1 153 ? -15.539 -2.357 6.738 1 66.25 153 GLN A CA 1
ATOM 1208 C C . GLN A 1 153 ? -15.195 -3.787 7.148 1 66.25 153 GLN A C 1
ATOM 1210 O O . GLN A 1 153 ? -15.969 -4.434 7.859 1 66.25 153 GLN A O 1
ATOM 1215 N N . THR A 1 154 ? -14.234 -4.32 6.547 1 60.41 154 THR A N 1
ATOM 1216 C CA . THR A 1 154 ? -13.891 -5.719 6.785 1 60.41 154 THR A CA 1
ATOM 1217 C C . THR A 1 154 ? -13.531 -5.941 8.25 1 60.41 154 THR A C 1
ATOM 1219 O O . THR A 1 154 ? -13.656 -7.055 8.766 1 60.41 154 THR A O 1
ATOM 1222 N N . ASN A 1 155 ? -12.984 -4.926 8.914 1 57.69 155 ASN A N 1
ATOM 1223 C CA . ASN A 1 155 ? -12.719 -5.098 10.336 1 57.69 155 ASN A CA 1
ATOM 1224 C C . ASN A 1 155 ? -14.008 -5.316 11.125 1 57.69 155 ASN A C 1
ATOM 1226 O O . ASN A 1 155 ? -13.969 -5.723 12.289 1 57.69 155 ASN A O 1
ATOM 1230 N N . GLU A 1 156 ? -15.031 -4.992 10.406 1 56.44 156 GLU A N 1
ATOM 1231 C CA . GLU A 1 156 ? -16.281 -5.309 11.094 1 56.44 156 GLU A CA 1
ATOM 1232 C C . GLU A 1 156 ? -16.562 -6.809 11.039 1 56.44 156 GLU A C 1
ATOM 1234 O O . GLU A 1 156 ? -16.203 -7.484 10.078 1 56.44 156 GLU A O 1
ATOM 1239 N N . LYS A 1 157 ? -16.766 -7.516 12.172 1 53.75 157 LYS A N 1
ATOM 1240 C CA . LYS A 1 157 ? -16.812 -8.906 12.625 1 53.75 157 LYS A CA 1
ATOM 1241 C C . LYS A 1 157 ? -17.641 -9.766 11.672 1 53.75 157 LYS A C 1
ATOM 1243 O O . LYS A 1 157 ? -18.875 -9.766 11.734 1 53.75 157 LYS A O 1
ATOM 1248 N N . SER A 1 158 ? -17.328 -9.859 10.367 1 57.12 158 SER A N 1
ATOM 1249 C CA . SER A 1 158 ? -18.188 -10.852 9.727 1 57.12 158 SER A CA 1
ATOM 1250 C C . SER A 1 158 ? -17.797 -12.266 10.164 1 57.12 158 SER A C 1
ATOM 1252 O O . SER A 1 158 ? -16.625 -12.609 10.227 1 57.12 158 SER A O 1
ATOM 1254 N N . SER A 1 159 ? -18.719 -12.891 10.883 1 63.69 159 SER A N 1
ATOM 1255 C CA . SER A 1 159 ? -18.625 -14.289 11.289 1 63.69 159 SER A CA 1
ATOM 1256 C C . SER A 1 159 ? -18.219 -15.188 10.117 1 63.69 159 SER A C 1
ATOM 1258 O O . SER A 1 159 ? -18.672 -14.984 8.992 1 63.69 159 SER A O 1
ATOM 1260 N N . ASP A 1 160 ? -17.219 -16 10.32 1 76.44 160 ASP A N 1
ATOM 1261 C CA . ASP A 1 160 ? -16.859 -17.031 9.344 1 76.44 160 ASP A CA 1
ATOM 1262 C C . ASP A 1 160 ? -18.062 -17.906 9.008 1 76.44 160 ASP A C 1
ATOM 1264 O O . ASP A 1 160 ? -18.734 -18.406 9.906 1 76.44 160 ASP A O 1
ATOM 1268 N N . ARG A 1 161 ? -18.469 -17.875 7.852 1 83.5 161 ARG A N 1
ATOM 1269 C CA . ARG A 1 161 ? -19.5 -18.812 7.387 1 83.5 161 ARG A CA 1
ATOM 1270 C C . ARG A 1 161 ? -18.969 -20.234 7.344 1 83.5 161 ARG A C 1
ATOM 1272 O O . ARG A 1 161 ? -17.844 -20.469 6.91 1 83.5 161 ARG A O 1
ATOM 1279 N N . LEU A 1 162 ? -19.75 -21.125 7.867 1 93.44 162 LEU A N 1
ATOM 1280 C CA . LEU A 1 162 ? -19.422 -22.547 7.871 1 93.44 162 LEU A CA 1
ATOM 1281 C C . LEU A 1 162 ? -20.25 -23.297 6.828 1 93.44 162 LEU A C 1
ATOM 1283 O O . LEU A 1 162 ? -21.406 -22.969 6.602 1 93.44 162 LEU A O 1
ATOM 1287 N N . TYR A 1 163 ? -19.594 -24.281 6.25 1 95.81 163 TYR A N 1
ATOM 1288 C CA . TYR A 1 163 ? -20.219 -25.031 5.172 1 95.81 163 TYR A CA 1
ATOM 1289 C C . TYR A 1 163 ? -20.047 -26.531 5.387 1 95.81 163 TYR A C 1
ATOM 1291 O O . TYR A 1 163 ? -19.094 -26.969 6.031 1 95.81 163 TYR A O 1
ATOM 1299 N N . THR A 1 164 ? -21.031 -27.25 4.809 1 96.81 164 THR A N 1
ATOM 1300 C CA . THR A 1 164 ? -20.75 -28.656 4.59 1 96.81 164 THR A CA 1
ATOM 1301 C C . THR A 1 164 ? -19.797 -28.844 3.404 1 96.81 164 THR A C 1
ATOM 1303 O O . THR A 1 164 ? -19.641 -27.922 2.586 1 96.81 164 THR A O 1
ATOM 1306 N N . TYR A 1 165 ? -19.234 -29.984 3.383 1 96.62 165 TYR A N 1
ATOM 1307 C CA . TYR A 1 165 ? -18.281 -30.219 2.295 1 96.62 165 TYR A CA 1
ATOM 1308 C C . TYR A 1 165 ? -18.984 -30.125 0.941 1 96.62 165 TYR A C 1
ATOM 1310 O O . TYR A 1 165 ? -18.5 -29.438 0.035 1 96.62 165 TYR A O 1
ATOM 1318 N N . PRO A 1 166 ? -20.172 -30.797 0.729 1 97 166 PRO A N 1
ATOM 1319 C CA . PRO A 1 166 ? -20.828 -30.656 -0.567 1 97 166 PRO A CA 1
ATOM 1320 C C . PRO A 1 166 ? -21.172 -29.203 -0.895 1 97 166 PRO A C 1
ATOM 1322 O O . PRO A 1 166 ? -21.094 -28.781 -2.053 1 97 166 PRO A O 1
ATOM 1325 N N . GLU A 1 167 ? -21.469 -28.453 0.085 1 96.31 167 GLU A N 1
ATOM 1326 C CA . GLU A 1 167 ? -21.812 -27.047 -0.122 1 96.31 167 GLU A CA 1
ATOM 1327 C C . GLU A 1 167 ? -20.609 -26.25 -0.617 1 96.31 167 GLU A C 1
ATOM 1329 O O . GLU A 1 167 ? -20.703 -25.5 -1.584 1 96.31 167 GLU A O 1
ATOM 1334 N N . ILE A 1 168 ? -19.531 -26.406 0.067 1 96.06 168 ILE A N 1
ATOM 1335 C CA . ILE A 1 168 ? -18.344 -25.609 -0.269 1 96.06 168 ILE A CA 1
ATOM 1336 C C . ILE A 1 168 ? -17.797 -26.062 -1.619 1 96.06 168 ILE A C 1
ATOM 1338 O O . ILE A 1 168 ? -17.281 -25.234 -2.389 1 96.06 168 ILE A O 1
ATOM 1342 N N . LYS A 1 169 ? -17.859 -27.328 -1.844 1 96.75 169 LYS A N 1
ATOM 1343 C CA . LYS A 1 169 ? -17.438 -27.828 -3.146 1 96.75 169 LYS A CA 1
ATOM 1344 C C . LYS A 1 169 ? -18.281 -27.25 -4.27 1 96.75 169 LYS A C 1
ATOM 1346 O O . LYS A 1 169 ? -17.766 -26.781 -5.281 1 96.75 169 LYS A O 1
ATOM 1351 N N . SER A 1 170 ? -19.547 -27.203 -4.102 1 96.44 170 SER A N 1
ATOM 1352 C CA . SER A 1 170 ? -20.469 -26.641 -5.082 1 96.44 170 SER A CA 1
ATOM 1353 C C . SER A 1 170 ? -20.219 -25.156 -5.281 1 96.44 170 SER A C 1
ATOM 1355 O O . SER A 1 170 ? -20.281 -24.656 -6.406 1 96.44 170 SER A O 1
ATOM 1357 N N . ARG A 1 171 ? -19.969 -24.5 -4.254 1 94.12 171 ARG A N 1
ATOM 1358 C CA . ARG A 1 171 ? -19.688 -23.062 -4.324 1 94.12 171 ARG A CA 1
ATOM 1359 C C . ARG A 1 171 ? -18.422 -22.797 -5.125 1 94.12 171 ARG A C 1
ATOM 1361 O O . ARG A 1 171 ? -18.375 -21.875 -5.938 1 94.12 171 ARG A O 1
ATOM 1368 N N . LEU A 1 172 ? -17.422 -23.594 -4.828 1 94.38 172 LEU A N 1
ATOM 1369 C CA . LEU A 1 172 ? -16.156 -23.453 -5.555 1 94.38 172 LEU A CA 1
ATOM 1370 C C . LEU A 1 172 ? -16.375 -23.656 -7.051 1 94.38 172 LEU A C 1
ATOM 1372 O O . LEU A 1 172 ? -15.891 -22.875 -7.867 1 94.38 172 LEU A O 1
ATOM 1376 N N . GLN A 1 173 ? -17.094 -24.656 -7.344 1 94.38 173 GLN A N 1
ATOM 1377 C CA . GLN A 1 173 ? -17.312 -25 -8.742 1 94.38 173 GLN A CA 1
ATOM 1378 C C . GLN A 1 173 ? -18.266 -24.016 -9.414 1 94.38 173 GLN A C 1
ATOM 1380 O O . GLN A 1 173 ? -18.188 -23.797 -10.625 1 94.38 173 GLN A O 1
ATOM 1385 N N . ALA A 1 174 ? -19.172 -23.422 -8.672 1 91.94 174 ALA A N 1
ATOM 1386 C CA . ALA A 1 174 ? -20.047 -22.391 -9.188 1 91.94 174 ALA A CA 1
ATOM 1387 C C . ALA A 1 174 ? -19.281 -21.109 -9.5 1 91.94 174 ALA A C 1
ATOM 1389 O O . ALA A 1 174 ? -19.609 -20.391 -10.445 1 91.94 174 ALA A O 1
ATOM 1390 N N . PHE A 1 175 ? -18.344 -20.891 -8.703 1 84.88 175 PHE A N 1
ATOM 1391 C CA . PHE A 1 175 ? -17.516 -19.688 -8.867 1 84.88 175 PHE A CA 1
ATOM 1392 C C . PHE A 1 175 ? -16.641 -19.812 -10.109 1 84.88 175 PHE A C 1
ATOM 1394 O O . PHE A 1 175 ? -16.406 -18.828 -10.805 1 84.88 175 PHE A O 1
ATOM 1401 N N . ASN A 1 176 ? -16.141 -20.984 -10.273 1 86 176 ASN A N 1
ATOM 1402 C CA . ASN A 1 176 ? -15.312 -21.234 -11.453 1 86 176 ASN A CA 1
ATOM 1403 C C . ASN A 1 176 ? -15.703 -22.547 -12.141 1 86 176 ASN A C 1
ATOM 1405 O O . ASN A 1 176 ? -15.273 -23.625 -11.734 1 86 176 ASN A O 1
ATOM 1409 N N . LYS A 1 177 ? -16.281 -22.438 -13.234 1 85.69 177 LYS A N 1
ATOM 1410 C CA . LYS A 1 177 ? -16.859 -23.578 -13.953 1 85.69 177 LYS A CA 1
ATOM 1411 C C . LYS A 1 177 ? -15.758 -24.453 -14.555 1 85.69 177 LYS A C 1
ATOM 1413 O O . LYS A 1 177 ? -16.016 -25.594 -14.938 1 85.69 177 LYS A O 1
ATOM 1418 N N . ALA A 1 178 ? -14.586 -23.938 -14.609 1 88.69 178 ALA A N 1
ATOM 1419 C CA . ALA A 1 178 ? -13.469 -24.688 -15.172 1 88.69 178 ALA A CA 1
ATOM 1420 C C . ALA A 1 178 ? -12.953 -25.734 -14.188 1 88.69 178 ALA A C 1
ATOM 1422 O O . ALA A 1 178 ? -12.18 -26.625 -14.555 1 88.69 178 ALA A O 1
ATOM 1423 N N . ILE A 1 179 ? -13.406 -25.656 -12.992 1 92.56 179 ILE A N 1
ATOM 1424 C CA . ILE A 1 179 ? -12.961 -26.578 -11.953 1 92.56 179 ILE A CA 1
ATOM 1425 C C . ILE A 1 179 ? -13.852 -27.812 -11.93 1 92.56 179 ILE A C 1
ATOM 1427 O O . ILE A 1 179 ? -15.031 -27.734 -11.57 1 92.56 179 ILE A O 1
ATOM 1431 N N . ASP A 1 180 ? -13.281 -28.953 -12.273 1 92.06 180 ASP A N 1
ATOM 1432 C CA . ASP A 1 180 ? -14.055 -30.203 -12.219 1 92.06 180 ASP A CA 1
ATOM 1433 C C . ASP A 1 180 ? -14.008 -30.812 -10.82 1 92.06 180 ASP A C 1
ATOM 1435 O O . ASP A 1 180 ? -13.438 -30.234 -9.898 1 92.06 180 ASP A O 1
ATOM 1439 N N . ASP A 1 181 ? -14.594 -32 -10.68 1 94.75 181 ASP A N 1
ATOM 1440 C CA . ASP A 1 181 ? -14.773 -32.625 -9.367 1 94.75 181 ASP A CA 1
ATOM 1441 C C . ASP A 1 181 ? -13.422 -32.906 -8.719 1 94.75 181 ASP A C 1
ATOM 1443 O O . ASP A 1 181 ? -13.211 -32.594 -7.547 1 94.75 181 ASP A O 1
ATOM 1447 N N . GLU A 1 182 ? -12.562 -33.469 -9.43 1 94.44 182 GLU A N 1
ATOM 1448 C CA . GLU A 1 182 ? -11.258 -33.844 -8.883 1 94.44 182 GLU A CA 1
ATOM 1449 C C . GLU A 1 182 ? -10.461 -32.594 -8.5 1 94.44 182 GLU A C 1
ATOM 1451 O O . GLU A 1 182 ? -9.852 -32.562 -7.43 1 94.44 182 GLU A O 1
ATOM 1456 N N . ALA A 1 183 ? -10.445 -31.672 -9.391 1 94.62 183 ALA A N 1
ATOM 1457 C CA . ALA A 1 183 ? -9.75 -30.406 -9.117 1 94.62 183 ALA A CA 1
ATOM 1458 C C . ALA A 1 183 ? -10.289 -29.75 -7.859 1 94.62 183 ALA A C 1
ATOM 1460 O O . ALA A 1 183 ? -9.523 -29.219 -7.047 1 94.62 183 ALA A O 1
ATOM 1461 N N . ALA A 1 184 ? -11.562 -29.734 -7.734 1 96.69 184 ALA A N 1
ATOM 1462 C CA . ALA A 1 184 ? -12.195 -29.125 -6.562 1 96.69 184 ALA A CA 1
ATOM 1463 C C . ALA A 1 184 ? -11.719 -29.797 -5.277 1 96.69 184 ALA A C 1
ATOM 1465 O O . ALA A 1 184 ? -11.383 -29.125 -4.305 1 96.69 184 ALA A O 1
ATOM 1466 N N . ASP A 1 185 ? -11.672 -31.109 -5.305 1 96.88 185 ASP A N 1
ATOM 1467 C CA . ASP A 1 185 ? -11.234 -31.844 -4.129 1 96.88 185 ASP A CA 1
ATOM 1468 C C . ASP A 1 185 ? -9.789 -31.5 -3.777 1 96.88 185 ASP A C 1
ATOM 1470 O O . ASP A 1 185 ? -9.453 -31.328 -2.604 1 96.88 185 ASP A O 1
ATOM 1474 N N . ILE A 1 186 ? -8.961 -31.422 -4.773 1 96.12 186 ILE A N 1
ATOM 1475 C CA . ILE A 1 186 ? -7.547 -31.109 -4.574 1 96.12 186 ILE A CA 1
ATOM 1476 C C . ILE A 1 186 ? -7.402 -29.734 -3.943 1 96.12 186 ILE A C 1
ATOM 1478 O O . ILE A 1 186 ? -6.684 -29.562 -2.957 1 96.12 186 ILE A O 1
ATOM 1482 N N . LEU A 1 187 ? -8.086 -28.781 -4.426 1 97.5 187 LEU A N 1
ATOM 1483 C CA . LEU A 1 187 ? -7.988 -27.406 -3.941 1 97.5 187 LEU A CA 1
ATOM 1484 C C . LEU A 1 187 ? -8.578 -27.281 -2.543 1 97.5 187 LEU A C 1
ATOM 1486 O O . LEU A 1 187 ? -8.039 -26.562 -1.695 1 97.5 187 LEU A O 1
ATOM 1490 N N . LEU A 1 188 ? -9.664 -27.953 -2.281 1 97.5 188 LEU A N 1
ATOM 1491 C CA . LEU A 1 188 ? -10.352 -27.844 -0.999 1 97.5 188 LEU A CA 1
ATOM 1492 C C . LEU A 1 188 ? -9.562 -28.562 0.101 1 97.5 188 LEU A C 1
ATOM 1494 O O . LEU A 1 188 ? -9.672 -28.188 1.275 1 97.5 188 LEU A O 1
ATOM 1498 N N . GLU A 1 189 ? -8.82 -29.547 -0.281 1 96.94 189 GLU A N 1
ATOM 1499 C CA . GLU A 1 189 ? -7.977 -30.219 0.702 1 96.94 189 GLU A CA 1
ATOM 1500 C C . GLU A 1 189 ? -7.109 -29.219 1.466 1 96.94 189 GLU A C 1
ATOM 1502 O O . GLU A 1 189 ? -6.918 -29.359 2.676 1 96.94 189 GLU A O 1
ATOM 1507 N N . ARG A 1 190 ? -6.668 -28.234 0.775 1 97.44 190 ARG A N 1
ATOM 1508 C CA . ARG A 1 190 ? -5.77 -27.25 1.376 1 97.44 190 ARG A CA 1
ATOM 1509 C C . ARG A 1 190 ? -6.504 -25.953 1.676 1 97.44 190 ARG A C 1
ATOM 1511 O O . ARG A 1 190 ? -6.109 -25.203 2.57 1 97.44 190 ARG A O 1
ATOM 1518 N N . GLY A 1 191 ? -7.562 -25.703 1.039 1 97.44 191 GLY A N 1
ATOM 1519 C CA . GLY A 1 191 ? -8.211 -24.406 1.069 1 97.44 191 GLY A CA 1
ATOM 1520 C C . GLY A 1 191 ? -9.234 -24.266 2.182 1 97.44 191 GLY A C 1
ATOM 1521 O O . GLY A 1 191 ? -9.773 -23.188 2.408 1 97.44 191 GLY A O 1
ATOM 1522 N N . ILE A 1 192 ? -9.484 -25.391 2.92 1 96.94 192 ILE A N 1
ATOM 1523 C CA . ILE A 1 192 ? -10.508 -25.328 3.961 1 96.94 192 ILE A CA 1
ATOM 1524 C C . ILE A 1 192 ? -9.992 -26 5.227 1 96.94 192 ILE A C 1
ATOM 1526 O O . ILE A 1 192 ? -9 -26.734 5.188 1 96.94 192 ILE A O 1
ATOM 1530 N N . SER A 1 193 ? -10.586 -25.688 6.285 1 95.81 193 SER A N 1
ATOM 1531 C CA . SER A 1 193 ? -10.32 -26.328 7.566 1 95.81 193 SER A CA 1
ATOM 1532 C C . SER A 1 193 ? -11.602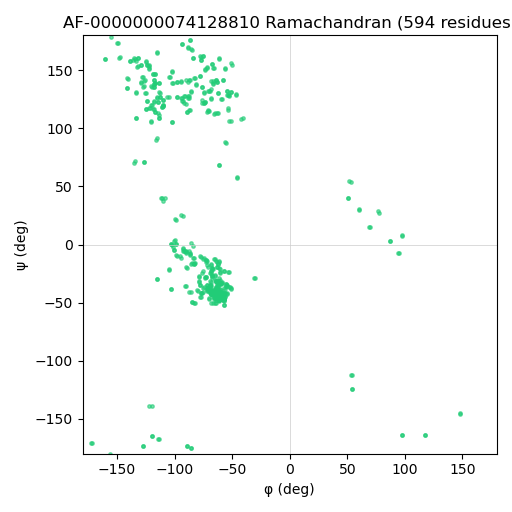 -26.859 8.195 1 95.81 193 SER A C 1
ATOM 1534 O O . SER A 1 193 ? -12.656 -26.234 8.094 1 95.81 193 SER A O 1
ATOM 1536 N N . LYS A 1 194 ? -11.484 -27.953 8.766 1 94.94 194 LYS A N 1
ATOM 1537 C CA . LYS A 1 194 ? -12.625 -28.562 9.445 1 94.94 194 LYS A CA 1
ATOM 1538 C C . LYS A 1 194 ? -12.766 -28.047 10.867 1 94.94 194 LYS A C 1
ATOM 1540 O O . LYS A 1 194 ? -11.789 -28 11.617 1 94.94 194 LYS A O 1
ATOM 1545 N N . GLU A 1 195 ? -13.953 -27.688 11.148 1 93.75 195 GLU A N 1
ATOM 1546 C CA . GLU A 1 195 ? -14.25 -27.188 12.484 1 93.75 195 GLU A CA 1
ATOM 1547 C C . GLU A 1 195 ? -14.75 -28.297 13.398 1 93.75 195 GLU A C 1
ATOM 1549 O O . GLU A 1 195 ? -14.992 -29.422 12.945 1 93.75 195 GLU A O 1
ATOM 1554 N N . LYS A 1 196 ? -14.906 -27.969 14.672 1 92.12 196 LYS A N 1
ATOM 1555 C CA . LYS A 1 196 ? -15.281 -28.938 15.688 1 92.12 196 LYS A CA 1
ATOM 1556 C C . LYS A 1 196 ? -16.656 -29.531 15.398 1 92.12 196 LYS A C 1
ATOM 1558 O O . LYS A 1 196 ? -16.906 -30.703 15.688 1 92.12 196 LYS A O 1
ATOM 1563 N N . ASP A 1 197 ? -17.5 -28.828 14.828 1 92.25 197 ASP A N 1
ATOM 1564 C CA . ASP A 1 197 ? -18.859 -29.297 14.57 1 92.25 197 ASP A CA 1
ATOM 1565 C C . ASP A 1 197 ? -18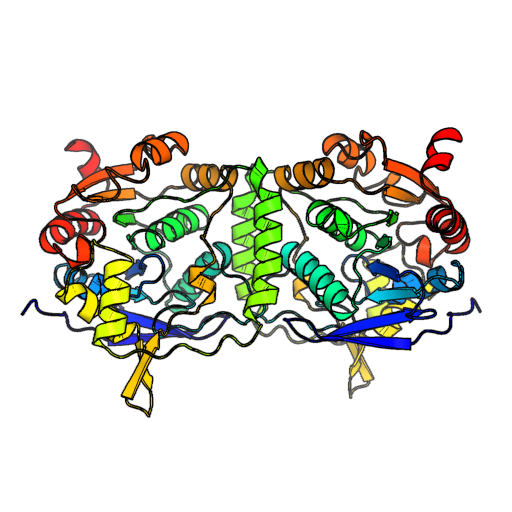.922 -30.078 13.266 1 92.25 197 ASP A C 1
ATOM 1567 O O . ASP A 1 197 ? -20.016 -30.469 12.828 1 92.25 197 ASP A O 1
ATOM 1571 N N . GLY A 1 198 ? -17.781 -30.203 12.641 1 93.5 198 GLY A N 1
ATOM 1572 C CA . GLY A 1 198 ? -17.703 -31 11.422 1 93.5 198 GLY A CA 1
ATOM 1573 C C . GLY A 1 198 ? -17.875 -30.172 10.156 1 93.5 198 GLY A C 1
ATOM 1574 O O . GLY A 1 198 ? -17.719 -30.688 9.055 1 93.5 198 GLY A O 1
ATOM 1575 N N . LYS A 1 199 ? -18.188 -28.984 10.352 1 96.06 199 LYS A N 1
ATOM 1576 C CA . LYS A 1 199 ? -18.328 -28.078 9.203 1 96.06 199 LYS A CA 1
ATOM 1577 C C . LYS A 1 199 ? -16.984 -27.5 8.805 1 96.06 199 LYS A C 1
ATOM 1579 O O . LYS A 1 199 ? -15.984 -27.672 9.508 1 96.06 199 LYS A O 1
ATOM 1584 N N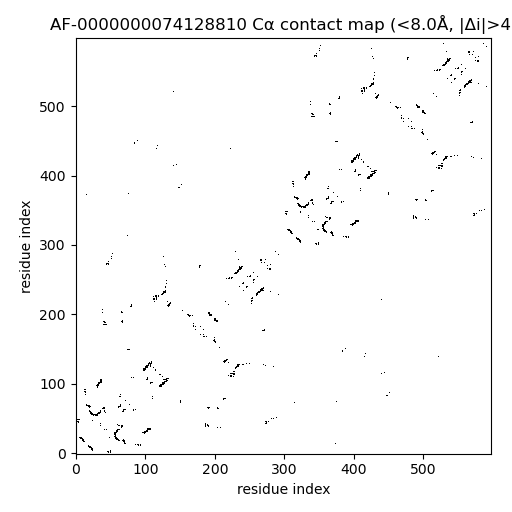 . TYR A 1 200 ? -17 -26.891 7.621 1 96.69 200 TYR A N 1
ATOM 1585 C CA . TYR A 1 200 ? -15.75 -26.391 7.062 1 96.69 200 TYR A CA 1
ATOM 1586 C C . TYR A 1 200 ? -15.781 -24.875 6.898 1 96.69 200 TYR A C 1
ATOM 1588 O O . TYR A 1 200 ? -16.828 -24.297 6.625 1 96.69 200 TYR A O 1
ATOM 1596 N N . LYS A 1 201 ? -14.688 -24.297 7.066 1 95.25 201 LYS A N 1
ATOM 1597 C CA . LYS A 1 201 ? -14.508 -22.891 6.742 1 95.25 201 LYS A CA 1
ATOM 1598 C C . LYS A 1 201 ? -13.391 -22.688 5.723 1 95.25 201 LYS A C 1
ATOM 1600 O O . LYS A 1 201 ? -12.461 -23.5 5.652 1 95.25 201 LYS A O 1
ATOM 1605 N N . VAL A 1 202 ? -13.508 -21.672 4.977 1 94.25 202 VAL A N 1
ATOM 1606 C CA . VAL A 1 202 ? -12.484 -21.328 3.998 1 94.25 202 VAL A CA 1
ATOM 1607 C C . VAL A 1 202 ? -11.289 -20.703 4.703 1 94.25 202 VAL A C 1
ATOM 1609 O O . VAL A 1 202 ? -11.453 -19.844 5.57 1 94.25 202 VAL A O 1
ATOM 1612 N N . ARG A 1 203 ? -10.086 -21.125 4.328 1 95.25 203 ARG A N 1
ATOM 1613 C CA . ARG A 1 203 ? -8.875 -20.641 4.977 1 95.25 203 ARG A CA 1
ATOM 1614 C C . ARG A 1 203 ? -8.5 -19.25 4.465 1 95.25 203 ARG A C 1
ATOM 1616 O O . ARG A 1 203 ? -7.895 -18.469 5.191 1 95.25 203 ARG A O 1
ATOM 1623 N N . ARG A 1 204 ? -8.859 -18.938 3.293 1 93 204 ARG A N 1
ATOM 1624 C CA . ARG A 1 204 ? -8.492 -17.703 2.633 1 93 204 ARG A CA 1
ATOM 1625 C C . ARG A 1 204 ? -9.055 -16.5 3.377 1 93 204 ARG A C 1
ATOM 1627 O O . ARG A 1 204 ? -10.203 -16.516 3.83 1 93 204 ARG A O 1
ATOM 1634 N N . ASP A 1 205 ? -8.219 -15.477 3.439 1 89.12 205 ASP A N 1
ATOM 1635 C CA . ASP A 1 205 ? -8.688 -14.211 3.977 1 89.12 205 ASP A CA 1
ATOM 1636 C C . ASP A 1 205 ? -9.867 -13.672 3.162 1 89.12 205 ASP A C 1
ATOM 1638 O O . ASP A 1 205 ? -9.773 -13.547 1.939 1 89.12 205 ASP A O 1
ATOM 1642 N N . LYS A 1 206 ? -10.969 -13.391 3.789 1 85 206 LYS A N 1
ATOM 1643 C CA . LYS A 1 206 ? -12.203 -12.961 3.133 1 85 206 LYS A CA 1
ATOM 1644 C C . LYS A 1 206 ? -11.992 -11.656 2.373 1 85 206 LYS A C 1
ATOM 1646 O O . LYS A 1 206 ? -12.688 -11.383 1.394 1 85 206 LYS A O 1
ATOM 1651 N N . ARG A 1 207 ? -11.023 -10.875 2.732 1 82.75 207 ARG A N 1
ATOM 1652 C CA . ARG A 1 207 ? -10.75 -9.586 2.105 1 82.75 207 ARG A CA 1
ATOM 1653 C C . ARG A 1 207 ? -10.25 -9.766 0.678 1 82.75 207 ARG A C 1
ATOM 1655 O O . ARG A 1 207 ? -10.336 -8.844 -0.138 1 82.75 207 ARG A O 1
ATOM 1662 N N . ILE A 1 208 ? -9.727 -10.898 0.406 1 86.56 208 ILE A N 1
ATOM 1663 C CA . ILE A 1 208 ? -9.133 -11.18 -0.895 1 86.56 208 ILE A CA 1
ATOM 1664 C C . ILE A 1 208 ? -10.227 -11.242 -1.96 1 86.56 208 ILE A C 1
ATOM 1666 O O . ILE A 1 208 ? -10.008 -10.836 -3.105 1 86.56 208 ILE A O 1
ATOM 1670 N N . ALA A 1 209 ? -11.336 -11.664 -1.559 1 80.81 209 ALA A N 1
ATOM 1671 C CA . ALA A 1 209 ? -12.438 -11.812 -2.508 1 80.81 209 ALA A CA 1
ATOM 1672 C C . ALA A 1 209 ? -12.93 -10.445 -2.988 1 80.81 209 ALA A C 1
ATOM 1674 O O . ALA A 1 209 ? -13.5 -10.336 -4.074 1 80.81 209 ALA A O 1
ATOM 1675 N N . LYS A 1 210 ? -12.75 -9.406 -2.266 1 72.25 210 LYS A N 1
ATOM 1676 C CA . LYS A 1 210 ? -13.297 -8.086 -2.564 1 72.25 210 LYS A CA 1
ATOM 1677 C C . LYS A 1 210 ? -12.289 -7.234 -3.334 1 72.25 210 LYS A C 1
ATOM 1679 O O . LYS A 1 210 ? -12.625 -6.156 -3.824 1 72.25 210 LYS A O 1
ATOM 1684 N N . LEU A 1 211 ? -11.078 -7.711 -3.391 1 62.56 211 LEU A N 1
ATOM 1685 C CA . LEU A 1 211 ? -10.047 -6.797 -3.865 1 62.56 211 LEU A CA 1
ATOM 1686 C C . LEU A 1 211 ? -9.445 -7.289 -5.18 1 62.56 211 LEU A C 1
ATOM 1688 O O . LEU A 1 211 ? -8.523 -8.102 -5.176 1 62.56 211 LEU A O 1
ATOM 1692 N N . PRO A 1 212 ? -10.133 -6.785 -6.203 1 59.97 212 PRO A N 1
ATOM 1693 C CA . PRO A 1 212 ? -9.398 -7.094 -7.434 1 59.97 212 PRO A CA 1
ATOM 1694 C C . PRO A 1 212 ? -8.008 -6.457 -7.473 1 59.97 212 PRO A C 1
ATOM 1696 O O . PRO A 1 212 ? -7.832 -5.332 -6.996 1 59.97 212 PRO A O 1
ATOM 1699 N N . HIS A 1 213 ? -6.945 -7.203 -7.441 1 64 213 HIS A N 1
ATOM 1700 C CA . HIS A 1 213 ? -5.551 -6.77 -7.492 1 64 213 HIS A CA 1
ATOM 1701 C C . HIS A 1 213 ? -5.25 -6.035 -8.789 1 64 213 HIS A C 1
ATOM 1703 O O . HIS A 1 213 ? -4.426 -6.488 -9.594 1 64 213 HIS A O 1
ATOM 1709 N N . PHE A 1 214 ? -5.836 -4.887 -8.898 1 77.88 214 PHE A N 1
ATOM 1710 C CA . PHE A 1 214 ? -5.629 -4.043 -10.07 1 77.88 214 PHE A CA 1
ATOM 1711 C C . PHE A 1 214 ? -4.52 -3.031 -9.82 1 77.88 214 PHE A C 1
ATOM 1713 O O . PHE A 1 214 ? -4.312 -2.598 -8.68 1 77.88 214 PHE A O 1
ATOM 1720 N N . ILE A 1 215 ? -3.75 -2.869 -10.883 1 87.75 215 ILE A N 1
ATOM 1721 C CA . ILE A 1 215 ? -2.789 -1.772 -10.875 1 87.75 215 ILE A CA 1
ATOM 1722 C C . ILE A 1 215 ? -3.156 -0.759 -11.961 1 87.75 215 ILE A C 1
ATOM 1724 O O . ILE A 1 215 ? -4.031 -1.018 -12.789 1 87.75 215 ILE A O 1
ATOM 1728 N N . SER A 1 216 ? -2.561 0.42 -11.867 1 89.56 216 SER A N 1
ATOM 1729 C CA . SER A 1 216 ? -2.861 1.41 -12.891 1 89.56 216 SER A CA 1
ATOM 1730 C C . SER A 1 216 ? -2.342 0.965 -14.258 1 89.56 216 SER A C 1
ATOM 1732 O O . SER A 1 216 ? -1.361 0.223 -14.344 1 89.56 216 SER A O 1
ATOM 1734 N N . GLU A 1 217 ? -3.029 1.448 -15.227 1 92.62 217 GLU A N 1
ATOM 1735 C CA . GLU A 1 217 ? -2.598 1.166 -16.594 1 92.62 217 GLU A CA 1
ATOM 1736 C C . GLU A 1 217 ? -1.146 1.578 -16.812 1 92.62 217 GLU A C 1
ATOM 1738 O O . GLU A 1 217 ? -0.369 0.839 -17.422 1 92.62 217 GLU A O 1
ATOM 1743 N N . GLU A 1 218 ? -0.771 2.68 -16.312 1 91.75 218 GLU A N 1
ATOM 1744 C CA . GLU A 1 218 ? 0.583 3.193 -16.5 1 91.75 218 GLU A CA 1
ATOM 1745 C C . GLU A 1 218 ? 1.612 2.283 -15.836 1 91.75 218 GLU A C 1
ATOM 1747 O O . GLU A 1 218 ? 2.68 2.029 -16.406 1 91.75 218 GLU A O 1
ATOM 1752 N N . MET A 1 219 ? 1.217 1.847 -14.75 1 90.88 219 MET A N 1
ATOM 1753 C CA . MET A 1 219 ? 2.113 0.927 -14.055 1 90.88 219 MET A CA 1
ATOM 1754 C C . MET A 1 219 ? 2.221 -0.397 -14.805 1 90.88 219 MET A C 1
ATOM 1756 O O . MET A 1 219 ? 3.305 -0.979 -14.891 1 90.88 219 MET A O 1
ATOM 1760 N N . ALA A 1 220 ? 1.105 -0.881 -15.281 1 94.44 220 ALA A N 1
ATOM 1761 C CA . ALA A 1 220 ? 1.1 -2.117 -16.062 1 94.44 220 ALA A CA 1
ATOM 1762 C C . ALA A 1 220 ? 2.016 -2.006 -17.281 1 94.44 220 ALA A C 1
ATOM 1764 O O . ALA A 1 220 ? 2.84 -2.889 -17.516 1 94.44 220 ALA A O 1
ATOM 1765 N N . VAL A 1 221 ? 1.886 -0.933 -17.969 1 95.25 221 VAL A N 1
ATOM 1766 C CA . VAL A 1 221 ? 2.703 -0.689 -19.156 1 95.25 221 VAL A CA 1
ATOM 1767 C C . VAL A 1 221 ? 4.176 -0.624 -18.75 1 95.25 221 VAL A C 1
ATOM 1769 O O . VAL A 1 221 ? 5.031 -1.203 -19.438 1 95.25 221 VAL A O 1
ATOM 1772 N N . LEU A 1 222 ? 4.438 0.035 -17.703 1 94.69 222 LEU A N 1
ATOM 1773 C CA . LEU A 1 222 ? 5.816 0.173 -17.234 1 94.69 222 LEU A CA 1
ATOM 1774 C C . LEU A 1 222 ? 6.398 -1.183 -16.844 1 94.69 222 LEU A C 1
ATOM 1776 O O . LEU A 1 222 ? 7.559 -1.474 -17.156 1 94.69 222 LEU A O 1
ATOM 1780 N N . CYS A 1 223 ? 5.621 -1.973 -16.172 1 95.88 223 CYS A N 1
ATOM 1781 C CA . CYS A 1 223 ? 6.07 -3.309 -15.797 1 95.88 223 CYS A CA 1
ATOM 1782 C C . CYS A 1 223 ? 6.438 -4.125 -17.031 1 95.88 223 CYS A C 1
ATOM 1784 O O . CYS A 1 223 ? 7.484 -4.773 -17.062 1 95.88 223 CYS A O 1
ATOM 1786 N N . ILE A 1 224 ? 5.605 -4.066 -18 1 96.81 224 ILE A N 1
ATOM 1787 C CA . ILE A 1 224 ? 5.844 -4.82 -19.219 1 96.81 224 ILE A CA 1
ATOM 1788 C C . ILE A 1 224 ? 7.094 -4.285 -19.922 1 96.81 224 ILE A C 1
ATOM 1790 O O . ILE A 1 224 ? 7.93 -5.062 -20.391 1 96.81 224 ILE A O 1
ATOM 1794 N N . LYS A 1 225 ? 7.227 -3.008 -19.953 1 95.75 225 LYS A N 1
ATOM 1795 C CA . LYS A 1 225 ? 8.383 -2.385 -20.594 1 95.75 225 LYS A CA 1
ATOM 1796 C C . LYS A 1 225 ? 9.68 -2.824 -19.922 1 95.75 225 LYS A C 1
ATOM 1798 O O . LYS A 1 225 ? 10.703 -3.006 -20.594 1 95.75 225 LYS A O 1
ATOM 1803 N N . LYS A 1 226 ? 9.641 -3.059 -18.672 1 96.12 226 LYS A N 1
ATOM 1804 C CA . LYS A 1 226 ? 10.844 -3.352 -17.891 1 96.12 226 LYS A CA 1
ATOM 1805 C C . LYS A 1 226 ? 11.094 -4.855 -17.812 1 96.12 226 LYS A C 1
ATOM 1807 O O . LYS A 1 226 ? 12.117 -5.289 -17.266 1 96.12 226 LYS A O 1
ATOM 1812 N N . LEU A 1 227 ? 10.242 -5.621 -18.344 1 96.06 227 LEU A N 1
ATOM 1813 C CA . LEU A 1 227 ? 10.391 -7.074 -18.328 1 96.06 227 LEU A CA 1
ATOM 1814 C C . LEU A 1 227 ? 11.562 -7.508 -19.203 1 96.06 227 LEU A C 1
ATOM 1816 O O . LEU A 1 227 ? 11.602 -7.191 -20.406 1 96.06 227 LEU A O 1
ATOM 1820 N N . LYS A 1 228 ? 12.508 -8.273 -18.641 1 95.94 228 LYS A N 1
ATOM 1821 C CA . LYS A 1 228 ? 13.711 -8.695 -19.359 1 95.94 228 LYS A CA 1
ATOM 1822 C C . LYS A 1 228 ? 13.734 -10.211 -19.547 1 95.94 228 LYS A C 1
ATOM 1824 O O . LYS A 1 228 ? 14.297 -10.711 -20.516 1 95.94 228 LYS A O 1
ATOM 1829 N N . ALA A 1 229 ? 13.156 -10.883 -18.672 1 95.75 229 ALA A N 1
ATOM 1830 C CA . ALA A 1 229 ? 13.234 -12.344 -18.672 1 95.75 229 ALA A CA 1
ATOM 1831 C C . ALA A 1 229 ? 12.492 -12.93 -19.859 1 95.75 229 ALA A C 1
ATOM 1833 O O . ALA A 1 229 ? 11.422 -12.445 -20.234 1 95.75 229 ALA A O 1
ATOM 1834 N N . PRO A 1 230 ? 13.125 -14.023 -20.438 1 95.88 230 PRO A N 1
ATOM 1835 C CA . PRO A 1 230 ? 12.297 -14.773 -21.391 1 95.88 230 PRO A CA 1
ATOM 1836 C C . PRO A 1 230 ? 10.961 -15.203 -20.781 1 95.88 230 PRO A C 1
ATOM 1838 O O . PRO A 1 230 ? 10.922 -15.719 -19.672 1 95.88 230 PRO A O 1
ATOM 1841 N N . THR A 1 231 ? 9.914 -14.875 -21.516 1 96 231 THR A N 1
ATOM 1842 C CA . THR A 1 231 ? 8.562 -15.078 -21 1 96 231 THR A CA 1
ATOM 1843 C C . THR A 1 231 ? 7.777 -16.031 -21.906 1 96 231 THR A C 1
ATOM 1845 O O . THR A 1 231 ? 7.598 -15.758 -23.094 1 96 231 THR A O 1
ATOM 1848 N N . TYR A 1 232 ? 7.379 -17.078 -21.297 1 95.44 232 TYR A N 1
ATOM 1849 C CA . TYR A 1 232 ? 6.578 -18.094 -21.984 1 95.44 232 TYR A CA 1
ATOM 1850 C C . TYR A 1 232 ? 5.145 -18.094 -21.469 1 95.44 232 TYR A C 1
ATOM 1852 O O . TYR A 1 232 ? 4.91 -18.375 -20.297 1 95.44 232 TYR A O 1
ATOM 1860 N N . HIS A 1 233 ? 4.27 -17.828 -22.375 1 95.88 233 HIS A N 1
ATOM 1861 C CA . HIS A 1 233 ? 2.873 -17.656 -21.984 1 95.88 233 HIS A CA 1
ATOM 1862 C C . HIS A 1 233 ? 2 -18.766 -22.562 1 95.88 233 HIS A C 1
ATOM 1864 O O . HIS A 1 233 ? 1.718 -18.781 -23.766 1 95.88 233 HIS A O 1
ATOM 1870 N N . LEU A 1 234 ? 1.552 -19.641 -21.703 1 96.31 234 LEU A N 1
ATOM 1871 C CA . LEU A 1 234 ? 0.674 -20.734 -22.094 1 96.31 234 LEU A CA 1
ATOM 1872 C C . LEU A 1 234 ? -0.788 -20.297 -22.062 1 96.31 234 LEU A C 1
ATOM 1874 O O . LEU A 1 234 ? -1.272 -19.828 -21.031 1 96.31 234 LEU A O 1
ATOM 1878 N N . LEU A 1 235 ? -1.428 -20.5 -23.141 1 95 235 LEU A N 1
ATOM 1879 C CA . LEU A 1 235 ? -2.844 -20.188 -23.281 1 95 235 LEU A CA 1
ATOM 1880 C C . LEU A 1 235 ? -3.662 -21.438 -23.562 1 95 235 LEU A C 1
ATOM 1882 O O . LEU A 1 235 ? -3.416 -22.141 -24.547 1 95 235 LEU A O 1
ATOM 1886 N N . ALA A 1 236 ? -4.629 -21.672 -22.703 1 94.5 236 ALA A N 1
ATOM 1887 C CA . ALA A 1 236 ? -5.504 -22.828 -22.922 1 94.5 236 ALA A CA 1
ATOM 1888 C C . ALA A 1 236 ? -6.535 -22.547 -24 1 94.5 236 ALA A C 1
ATOM 1890 O O . ALA A 1 236 ? -7.086 -21.453 -24.078 1 94.5 236 ALA A O 1
ATOM 1891 N N . VAL A 1 237 ? -6.871 -23.531 -24.75 1 91.62 237 VAL A N 1
ATOM 1892 C CA . VAL A 1 237 ? -7.797 -23.391 -25.859 1 91.62 237 VAL A CA 1
ATOM 1893 C C . VAL A 1 237 ? -9.164 -22.953 -25.359 1 91.62 237 VAL A C 1
ATOM 1895 O O . VAL A 1 237 ? -9.844 -22.141 -25.984 1 91.62 237 VAL A O 1
ATOM 1898 N N . ASN A 1 238 ? -9.562 -23.484 -24.188 1 90.19 238 ASN A N 1
ATOM 1899 C CA . ASN A 1 238 ? -10.844 -23.125 -23.578 1 90.19 238 ASN A CA 1
ATOM 1900 C C . ASN A 1 238 ? -10.648 -22.25 -22.328 1 90.19 238 ASN A C 1
ATOM 1902 O O . ASN A 1 238 ? -11.305 -22.469 -21.312 1 90.19 238 ASN A O 1
ATOM 1906 N N . GLY A 1 239 ? -9.695 -21.344 -22.438 1 90.06 239 GLY A N 1
ATOM 1907 C CA . GLY A 1 239 ? -9.398 -20.469 -21.312 1 90.06 239 GLY A CA 1
ATOM 1908 C C . GLY A 1 239 ? -9.531 -19 -21.641 1 90.06 239 GLY A C 1
ATOM 1909 O O . GLY A 1 239 ? -10.516 -18.578 -22.266 1 90.06 239 GLY A O 1
ATOM 1910 N N . PHE A 1 240 ? -8.625 -18.172 -21.156 1 78.5 240 PHE A N 1
ATOM 1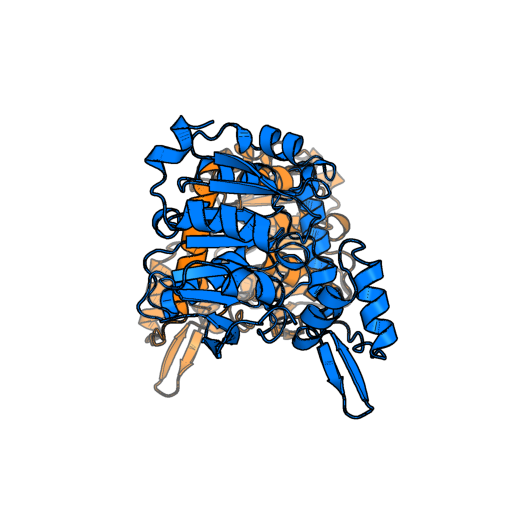911 C CA . PHE A 1 240 ? -8.641 -16.719 -21.266 1 78.5 240 PHE A CA 1
ATOM 1912 C C . PHE A 1 240 ? -8.453 -16.281 -22.719 1 78.5 240 PHE A C 1
ATOM 1914 O O . PHE A 1 240 ? -8.758 -15.148 -23.078 1 78.5 240 PHE A O 1
ATOM 1921 N N . LYS A 1 241 ? -7.895 -17.203 -23.5 1 71.06 241 LYS A N 1
ATOM 1922 C CA . LYS A 1 241 ? -7.719 -16.859 -24.906 1 71.06 241 LYS A CA 1
ATOM 1923 C C . LYS A 1 241 ? -9.023 -16.344 -25.516 1 71.06 241 LYS A C 1
ATOM 1925 O O . LYS A 1 241 ? -9.016 -15.406 -26.312 1 71.06 241 LYS A O 1
ATOM 1930 N N . ASN A 1 242 ? -9.969 -16.906 -25.125 1 69.62 242 ASN A N 1
ATOM 1931 C CA . ASN A 1 242 ? -11.266 -16.594 -25.703 1 69.62 242 ASN A CA 1
ATOM 1932 C C . ASN A 1 242 ? -12.078 -15.688 -24.766 1 69.62 242 ASN A C 1
ATOM 1934 O O . ASN A 1 242 ? -13.242 -15.383 -25.047 1 69.62 242 ASN A O 1
ATOM 1938 N N . SER A 1 243 ? -11.453 -15.43 -23.719 1 69.5 243 SER A N 1
ATOM 1939 C CA . SER A 1 243 ? -12.188 -14.609 -22.766 1 69.5 243 SER A CA 1
ATOM 1940 C C . SER A 1 243 ? -11.297 -13.508 -22.188 1 69.5 243 SER A C 1
ATOM 1942 O O . SER A 1 243 ? -10.094 -13.484 -22.438 1 69.5 243 SER A O 1
ATOM 1944 N N . HIS A 1 244 ? -11.867 -12.562 -21.719 1 69.88 244 HIS A N 1
ATOM 1945 C CA . HIS A 1 244 ? -11.219 -11.484 -20.969 1 69.88 244 HIS A CA 1
ATOM 1946 C C . HIS A 1 244 ? -10.336 -10.641 -21.875 1 69.88 244 HIS A C 1
ATOM 1948 O O . HIS A 1 244 ? -9.398 -9.992 -21.406 1 69.88 244 HIS A O 1
ATOM 1954 N N . ASN A 1 245 ? -10.523 -10.781 -23.203 1 79.31 245 ASN A N 1
ATOM 1955 C CA . ASN A 1 245 ? -9.781 -9.977 -24.172 1 79.31 245 ASN A CA 1
ATOM 1956 C C . ASN A 1 245 ? -8.281 -10.023 -23.906 1 79.31 245 ASN A C 1
ATOM 1958 O O . ASN A 1 245 ? -7.602 -8.992 -23.953 1 79.31 245 ASN A O 1
ATOM 1962 N N . LEU A 1 246 ? -7.805 -11.234 -23.547 1 83.88 246 LEU A N 1
ATOM 1963 C CA . LEU A 1 246 ? -6.426 -11.375 -23.094 1 83.88 246 LEU A CA 1
ATOM 1964 C C . LEU A 1 246 ? -5.453 -10.859 -24.141 1 83.88 246 LEU A C 1
ATOM 1966 O O . LEU A 1 246 ? -4.594 -10.023 -23.844 1 83.88 246 LEU A O 1
ATOM 1970 N N . LEU A 1 247 ? -5.586 -11.32 -25.328 1 85.69 247 LEU A N 1
ATOM 1971 C CA . LEU A 1 247 ? -4.633 -10.945 -26.375 1 85.69 247 LEU A CA 1
ATOM 1972 C C . LEU A 1 247 ? -4.711 -9.453 -26.656 1 85.69 247 LEU A C 1
ATOM 1974 O O . LEU A 1 247 ? -3.682 -8.805 -26.875 1 85.69 247 LEU A O 1
ATOM 1978 N N . GLU A 1 248 ? -5.879 -8.938 -26.703 1 88.81 248 GLU A N 1
ATOM 1979 C CA . GLU A 1 248 ? -6.047 -7.496 -26.891 1 88.81 248 GLU A CA 1
ATOM 1980 C C . GLU A 1 248 ? -5.422 -6.711 -25.734 1 88.81 248 GLU A C 1
ATOM 1982 O O . GLU A 1 248 ? -4.781 -5.684 -25.953 1 88.81 248 GLU A O 1
ATOM 1987 N N . ASN A 1 249 ? -5.668 -7.203 -24.594 1 90.31 249 ASN A N 1
ATOM 1988 C CA . ASN A 1 249 ? -5.078 -6.586 -23.406 1 90.31 249 ASN A CA 1
ATOM 1989 C C . ASN A 1 249 ? -3.553 -6.598 -23.469 1 90.31 249 ASN A C 1
ATOM 1991 O O . ASN A 1 249 ? -2.91 -5.574 -23.219 1 90.31 249 ASN A O 1
ATOM 1995 N N . ASP A 1 250 ? -3.01 -7.754 -23.844 1 92.12 250 ASP A N 1
ATOM 1996 C CA . ASP A 1 250 ? -1.559 -7.898 -23.906 1 92.12 250 ASP A CA 1
ATOM 1997 C C . ASP A 1 250 ? -0.968 -6.988 -24.984 1 92.12 250 ASP A C 1
ATOM 1999 O O . ASP A 1 250 ? 0.099 -6.402 -24.781 1 92.12 250 ASP A O 1
ATOM 2003 N N . LYS A 1 251 ? -1.654 -6.895 -26.062 1 92.38 251 LYS A N 1
ATOM 2004 C CA . LYS A 1 251 ? -1.22 -5.988 -27.125 1 92.38 251 LYS A CA 1
ATOM 2005 C C . LYS A 1 251 ? -1.262 -4.535 -26.656 1 92.38 251 LYS A C 1
ATOM 2007 O O . LYS A 1 251 ? -0.315 -3.777 -26.875 1 92.38 251 LYS A O 1
ATOM 2012 N N . HIS A 1 252 ? -2.332 -4.223 -26.047 1 93.31 252 HIS A N 1
ATOM 2013 C CA . HIS A 1 252 ? -2.51 -2.871 -25.516 1 93.31 252 HIS A CA 1
ATOM 2014 C C . HIS A 1 252 ? -1.383 -2.498 -24.562 1 93.31 252 HIS A C 1
ATOM 2016 O O . HIS A 1 252 ? -0.85 -1.388 -24.625 1 93.31 252 HIS A O 1
ATOM 2022 N N . LEU A 1 253 ? -1.021 -3.436 -23.75 1 94.31 253 LEU A N 1
ATOM 2023 C CA . LEU A 1 253 ? -0.007 -3.168 -22.734 1 94.31 253 LEU A CA 1
ATOM 2024 C C . LEU A 1 253 ? 1.396 -3.305 -23.312 1 94.31 253 LEU A C 1
ATOM 2026 O O . LEU A 1 253 ? 2.373 -2.877 -22.703 1 94.31 253 LEU A O 1
ATOM 2030 N N . GLY A 1 254 ? 1.539 -3.938 -24.453 1 95.06 254 GLY A N 1
ATOM 2031 C CA . GLY A 1 254 ? 2.82 -4.074 -25.125 1 95.06 254 GLY A CA 1
ATOM 2032 C C . GLY A 1 254 ? 3.5 -5.402 -24.859 1 95.06 254 GLY A C 1
ATOM 2033 O O . GLY A 1 254 ? 4.664 -5.594 -25.203 1 95.06 254 GLY A O 1
ATOM 2034 N N . LEU A 1 255 ? 2.76 -6.273 -24.203 1 93.25 255 LEU A N 1
ATOM 2035 C CA . LEU A 1 255 ? 3.373 -7.555 -23.875 1 93.25 255 LEU A CA 1
ATOM 2036 C C . LEU A 1 255 ? 3.621 -8.391 -25.125 1 93.25 255 LEU A C 1
ATOM 2038 O O . LEU A 1 255 ? 4.688 -8.984 -25.281 1 93.25 255 LEU A O 1
ATOM 2042 N N . SER A 1 256 ? 2.719 -8.391 -26.047 1 90.56 256 SER A N 1
ATOM 2043 C CA . SER A 1 256 ? 2.807 -9.195 -27.266 1 90.56 256 SER A CA 1
ATOM 2044 C C . SER A 1 256 ? 3.928 -8.703 -28.172 1 90.56 256 SER A C 1
ATOM 2046 O O . SER A 1 256 ? 4.387 -9.43 -29.062 1 90.56 256 SER A O 1
ATOM 2048 N N . ASP A 1 257 ? 4.359 -7.531 -27.953 1 91.5 257 ASP A N 1
ATOM 2049 C CA . ASP A 1 257 ? 5.379 -6.938 -28.812 1 91.5 257 ASP A CA 1
ATOM 2050 C C . ASP A 1 257 ? 6.781 -7.199 -28.266 1 91.5 257 ASP A C 1
ATOM 2052 O O . ASP A 1 257 ? 7.777 -6.871 -28.906 1 91.5 257 ASP A O 1
ATOM 2056 N N . LYS A 1 258 ? 6.801 -7.77 -27.125 1 92.44 258 LYS A N 1
ATOM 2057 C CA . LYS A 1 258 ? 8.109 -8.047 -26.547 1 92.44 258 LYS A CA 1
ATOM 2058 C C . LYS A 1 258 ? 8.828 -9.156 -27.312 1 92.44 258 LYS A C 1
ATOM 2060 O O . LYS A 1 258 ? 8.25 -10.219 -27.562 1 92.44 258 LYS A O 1
ATOM 2065 N N . PRO A 1 259 ? 10.078 -8.938 -27.641 1 90.06 259 PRO A N 1
ATOM 2066 C CA . PRO A 1 259 ? 10.789 -9.938 -28.438 1 90.06 259 PRO A CA 1
ATOM 2067 C C . PRO A 1 259 ? 11.031 -11.234 -27.688 1 90.06 259 PRO A C 1
ATOM 2069 O O . PRO A 1 259 ? 11.172 -12.297 -28.297 1 90.06 259 PRO A O 1
ATOM 2072 N N . ASN A 1 260 ? 11.094 -11.164 -26.422 1 89.94 260 ASN A N 1
ATOM 2073 C CA . ASN A 1 260 ? 11.383 -12.359 -25.641 1 89.94 260 ASN A CA 1
ATOM 2074 C C . ASN A 1 260 ? 10.117 -12.969 -25.047 1 89.94 260 ASN A C 1
ATOM 2076 O O . ASN A 1 260 ? 10.164 -13.672 -24.047 1 89.94 260 ASN A O 1
ATOM 2080 N N . HIS A 1 261 ? 8.977 -12.672 -25.641 1 93.38 261 HIS A N 1
ATOM 2081 C CA . HIS A 1 261 ? 7.695 -13.211 -25.203 1 93.38 261 HIS A CA 1
ATOM 2082 C C . HIS A 1 261 ? 7.105 -14.156 -26.234 1 93.38 261 HIS A C 1
ATOM 2084 O O . HIS A 1 261 ? 7.051 -13.812 -27.422 1 93.38 261 HIS A O 1
ATOM 2090 N N . VAL A 1 262 ? 6.75 -15.359 -25.812 1 92.31 262 VAL A N 1
ATOM 2091 C CA . VAL A 1 262 ? 6.184 -16.359 -26.719 1 92.31 262 VAL A CA 1
ATOM 2092 C C . VAL A 1 262 ? 4.867 -16.875 -26.156 1 92.31 262 VAL A C 1
ATOM 2094 O O . VAL A 1 262 ? 4.77 -17.172 -24.953 1 92.31 262 VAL A O 1
ATOM 2097 N N . TYR A 1 263 ? 3.953 -16.953 -27.094 1 93.5 263 TYR A N 1
ATOM 2098 C CA . TYR A 1 263 ? 2.695 -17.609 -26.734 1 93.5 263 TYR A CA 1
ATOM 2099 C C . TYR A 1 263 ? 2.686 -19.062 -27.188 1 93.5 263 TYR A C 1
ATOM 2101 O O . TYR A 1 263 ? 3.17 -19.375 -28.281 1 93.5 263 TYR A O 1
ATOM 2109 N N . ILE A 1 264 ? 2.164 -19.906 -26.359 1 94 264 ILE A N 1
ATOM 2110 C CA . ILE A 1 264 ? 1.964 -21.312 -26.719 1 94 264 ILE A CA 1
ATOM 2111 C C . ILE A 1 264 ? 0.562 -21.75 -26.312 1 94 264 ILE A C 1
ATOM 2113 O O . ILE A 1 264 ? 0.144 -21.531 -25.172 1 94 264 ILE A O 1
ATOM 2117 N N . GLU A 1 265 ? -0.115 -22.359 -27.219 1 94.19 265 GLU A N 1
ATOM 2118 C CA . GLU A 1 265 ? -1.45 -22.859 -26.906 1 94.19 265 GLU A CA 1
ATOM 2119 C C . GLU A 1 265 ? -1.393 -24.281 -26.344 1 94.19 265 GLU A C 1
ATOM 2121 O O . GLU A 1 265 ? -0.623 -25.109 -26.828 1 94.19 265 GLU A O 1
ATOM 2126 N N . VAL A 1 266 ? -2.178 -24.547 -25.391 1 95 266 VAL A N 1
ATOM 2127 C CA . VAL A 1 266 ? -2.285 -25.875 -24.797 1 95 266 VAL A CA 1
ATOM 2128 C C . VAL A 1 266 ? -3.756 -26.266 -24.688 1 95 266 VAL A C 1
ATOM 2130 O O . VAL A 1 266 ? -4.641 -25.406 -24.703 1 95 266 VAL A O 1
ATOM 2133 N N . LYS A 1 267 ? -3.953 -27.609 -24.547 1 93.94 267 LYS A N 1
ATOM 2134 C CA . LYS A 1 267 ? -5.312 -28.094 -24.328 1 93.94 267 LYS A CA 1
ATOM 2135 C C . LYS A 1 267 ? -5.785 -27.781 -22.906 1 93.94 267 LYS A C 1
ATOM 2137 O O . LYS A 1 267 ? -4.973 -27.688 -21.984 1 93.94 267 LYS A O 1
ATOM 2142 N N . GLY A 1 268 ? -7.141 -27.609 -22.875 1 93.44 268 GLY A N 1
ATOM 2143 C CA . GLY A 1 268 ? -7.73 -27.453 -21.562 1 93.44 268 GLY A CA 1
ATOM 2144 C C . GLY A 1 268 ? -8.406 -26.109 -21.359 1 93.44 268 GLY A C 1
ATOM 2145 O O . GLY A 1 268 ? -8.805 -25.469 -22.328 1 93.44 268 GLY A O 1
ATOM 2146 N N . ASN A 1 269 ? -8.625 -25.859 -20.062 1 93.81 269 ASN A N 1
ATOM 2147 C CA . ASN A 1 269 ? -9.297 -24.625 -19.672 1 93.81 269 ASN A CA 1
ATOM 2148 C C . ASN A 1 269 ? -8.414 -23.766 -18.781 1 93.81 269 ASN A C 1
ATOM 2150 O O . ASN A 1 269 ? -7.191 -23.891 -18.781 1 93.81 269 ASN A O 1
ATOM 2154 N N . HIS A 1 270 ? -8.961 -22.781 -18.094 1 94.12 270 HIS A N 1
ATOM 2155 C CA . HIS A 1 270 ? -8.211 -21.844 -17.266 1 94.12 270 HIS A CA 1
ATOM 2156 C C . HIS A 1 270 ? -7.332 -22.578 -16.266 1 94.12 270 HIS A C 1
ATOM 2158 O O . HIS A 1 270 ? -6.305 -22.062 -15.828 1 94.12 270 HIS A O 1
ATOM 2164 N N . PHE A 1 271 ? -7.695 -23.812 -15.938 1 96.25 271 PHE A N 1
ATOM 2165 C CA . PHE A 1 271 ? -6.934 -24.625 -15.008 1 96.25 271 PHE A CA 1
ATOM 2166 C C . PHE A 1 271 ? -6.281 -25.812 -15.734 1 96.25 271 PHE A C 1
ATOM 2168 O O . PHE A 1 271 ? -6.238 -26.922 -15.203 1 96.25 271 PHE A O 1
ATOM 2175 N N . ALA A 1 272 ? -5.793 -25.562 -16.875 1 94.94 272 ALA A N 1
ATOM 2176 C CA . ALA A 1 272 ? -5.207 -26.609 -17.703 1 94.94 272 ALA A CA 1
ATOM 2177 C C . ALA A 1 272 ? -4.109 -27.359 -16.953 1 94.94 272 ALA A C 1
ATOM 2179 O O . ALA A 1 272 ? -3.949 -28.562 -17.109 1 94.94 272 ALA A O 1
ATOM 2180 N N . HIS A 1 273 ? -3.35 -26.672 -16.078 1 96.88 273 HIS A N 1
ATOM 2181 C CA . HIS A 1 273 ? -2.268 -27.297 -15.32 1 96.88 273 HIS A CA 1
ATOM 2182 C C . HIS A 1 273 ? -2.807 -28.312 -14.312 1 96.88 273 HIS A C 1
ATOM 2184 O O . HIS A 1 273 ? -2.059 -29.156 -13.812 1 96.88 273 HIS A O 1
ATOM 2190 N N . LEU A 1 274 ? -4.051 -28.156 -13.992 1 94.56 274 LEU A N 1
ATOM 2191 C CA . LEU A 1 274 ? -4.684 -29.047 -13.016 1 94.56 274 LEU A CA 1
ATOM 2192 C C . LEU A 1 274 ? -5.562 -30.078 -13.711 1 94.56 274 LEU A C 1
ATOM 2194 O O . LEU A 1 274 ? -5.535 -31.266 -13.352 1 94.56 274 LEU A O 1
ATOM 2198 N N . SER A 1 275 ? -6.277 -29.75 -14.75 1 91.38 275 SER A N 1
ATOM 2199 C CA . SER A 1 275 ? -7.25 -30.625 -15.406 1 91.38 275 SER A CA 1
ATOM 2200 C C . SER A 1 275 ? -6.598 -31.438 -16.516 1 91.38 275 SER A C 1
ATOM 2202 O O . SER A 1 275 ? -7.008 -32.562 -16.797 1 91.38 275 SER A O 1
ATOM 2204 N N . GLU A 1 276 ? -5.66 -30.859 -17.203 1 92.19 276 GLU A N 1
ATOM 2205 C CA . GLU A 1 276 ? -4.91 -31.5 -18.281 1 92.19 276 GLU A CA 1
ATOM 2206 C C . GLU A 1 276 ? -3.418 -31.219 -18.156 1 92.19 276 GLU A C 1
ATOM 2208 O O . GLU A 1 276 ? -2.812 -30.641 -19.062 1 92.19 276 GLU A O 1
ATOM 2213 N N . PRO A 1 277 ? -2.834 -31.828 -17.188 1 95.88 277 PRO A N 1
ATOM 2214 C CA . PRO A 1 277 ? -1.492 -31.375 -16.812 1 95.88 277 PRO A CA 1
ATOM 2215 C C . PRO A 1 277 ? -0.42 -31.844 -17.797 1 95.88 277 PRO A C 1
ATOM 2217 O O . PRO A 1 277 ? 0.635 -31.219 -17.922 1 95.88 277 PRO A O 1
ATOM 2220 N N . GLN A 1 278 ? -0.667 -32.938 -18.531 1 96.06 278 GLN A N 1
ATOM 2221 C CA . GLN A 1 278 ? 0.391 -33.531 -19.344 1 96.06 278 GLN A CA 1
ATOM 2222 C C . GLN A 1 278 ? 0.844 -32.562 -20.438 1 96.06 278 GLN A C 1
ATOM 2224 O O . GLN A 1 278 ? 2.043 -32.344 -20.625 1 96.06 278 GLN A O 1
ATOM 2229 N N . GLY A 1 279 ? -0.118 -32.031 -21.172 1 95 279 GLY A N 1
ATOM 2230 C CA . GLY A 1 279 ? 0.233 -31.062 -22.219 1 95 279 GLY A CA 1
ATOM 2231 C C . GLY A 1 279 ? 0.963 -29.844 -21.688 1 95 279 GLY A C 1
ATOM 2232 O O . GLY A 1 279 ? 1.906 -29.359 -22.312 1 95 279 GLY A O 1
ATOM 2233 N N . VAL A 1 280 ? 0.547 -29.359 -20.609 1 97.25 280 VAL A N 1
ATOM 2234 C CA . VAL A 1 280 ? 1.194 -28.234 -19.969 1 97.25 280 VAL A CA 1
ATOM 2235 C C . VAL A 1 280 ? 2.611 -28.609 -19.547 1 97.25 280 VAL A C 1
ATOM 2237 O O . VAL A 1 280 ? 3.561 -27.859 -19.781 1 97.25 280 VAL A O 1
ATOM 2240 N N . ALA A 1 281 ? 2.766 -29.797 -18.969 1 97.38 281 ALA A N 1
ATOM 2241 C CA . ALA A 1 281 ? 4.059 -30.281 -18.484 1 97.38 281 ALA A CA 1
ATOM 2242 C C . ALA A 1 281 ? 5.062 -30.375 -19.641 1 97.38 281 ALA A C 1
ATOM 2244 O O . ALA A 1 281 ? 6.234 -30.016 -19.469 1 97.38 281 ALA A O 1
ATOM 2245 N N . ASP A 1 282 ? 4.598 -30.859 -20.719 1 95.38 282 ASP A N 1
ATOM 2246 C CA . ASP A 1 282 ? 5.477 -31 -21.875 1 95.38 282 ASP A CA 1
ATOM 2247 C C . ASP A 1 282 ? 6.051 -29.656 -22.312 1 95.38 282 ASP A C 1
ATOM 2249 O O . ASP A 1 282 ? 7.258 -29.531 -22.531 1 95.38 282 ASP A O 1
ATOM 2253 N N . VAL A 1 283 ? 5.234 -28.703 -22.359 1 94.56 283 VAL A N 1
ATOM 2254 C CA . VAL A 1 283 ? 5.633 -27.375 -22.797 1 94.56 283 VAL A CA 1
ATOM 2255 C C . VAL A 1 283 ? 6.543 -26.719 -21.75 1 94.56 283 VAL A C 1
ATOM 2257 O O . VAL A 1 283 ? 7.609 -26.203 -22.094 1 94.56 283 VAL A O 1
ATOM 2260 N N . VAL A 1 284 ? 6.156 -26.797 -20.531 1 96.75 284 VAL A N 1
ATOM 2261 C CA . VAL A 1 284 ? 6.93 -26.188 -19.453 1 96.75 284 VAL A CA 1
ATOM 2262 C C . VAL A 1 284 ? 8.312 -26.844 -19.375 1 96.75 284 VAL A C 1
ATOM 2264 O O . VAL A 1 284 ? 9.312 -26.156 -19.156 1 96.75 284 VAL A O 1
ATOM 2267 N N . THR A 1 285 ? 8.336 -28.141 -19.516 1 96 285 THR A N 1
ATOM 2268 C CA . THR A 1 285 ? 9.602 -28.891 -19.5 1 96 285 THR A CA 1
ATOM 2269 C C . THR A 1 285 ? 10.547 -28.359 -20.578 1 96 285 THR A C 1
ATOM 2271 O O . THR A 1 285 ? 11.734 -28.172 -20.328 1 96 285 THR A O 1
ATOM 2274 N N . SER A 1 286 ? 9.992 -28.109 -21.703 1 92.69 286 SER A N 1
ATOM 2275 C CA . SER A 1 286 ? 10.805 -27.594 -22.797 1 92.69 286 SER A CA 1
ATOM 2276 C C . SER A 1 286 ? 11.406 -26.234 -22.453 1 92.69 286 SER A C 1
ATOM 2278 O O . SER A 1 286 ? 12.539 -25.938 -22.844 1 92.69 286 SER A O 1
ATOM 2280 N N . PHE A 1 287 ? 10.703 -25.453 -21.75 1 91.75 287 PHE A N 1
ATOM 2281 C CA . PHE A 1 287 ? 11.164 -24.109 -21.391 1 91.75 287 PHE A CA 1
ATOM 2282 C C . PHE A 1 287 ? 12.211 -24.188 -20.281 1 91.75 287 PHE A C 1
ATOM 2284 O O . PHE A 1 287 ? 13.195 -23.438 -20.312 1 91.75 287 PHE A O 1
ATOM 2291 N N . ILE A 1 288 ? 11.977 -25.016 -19.344 1 91.81 288 ILE A N 1
ATOM 2292 C CA . ILE A 1 288 ? 12.859 -25.141 -18.188 1 91.81 288 ILE A CA 1
ATOM 2293 C C . ILE A 1 288 ? 14.203 -25.719 -18.625 1 91.81 288 ILE A C 1
ATOM 2295 O O . ILE A 1 288 ? 15.258 -25.266 -18.172 1 91.81 288 ILE A O 1
ATOM 2299 N N . GLN A 1 289 ? 14.211 -26.672 -19.469 1 84.94 289 GLN A N 1
ATOM 2300 C CA . GLN A 1 289 ? 15.43 -27.375 -19.844 1 84.94 289 GLN A CA 1
ATOM 2301 C C . GLN A 1 289 ? 16.141 -26.688 -20.984 1 84.94 289 GLN A C 1
ATOM 2303 O O . GLN A 1 289 ? 17.359 -26.766 -21.109 1 84.94 289 GLN A O 1
ATOM 2308 N N . HIS A 1 290 ? 15.375 -26.188 -22.016 1 70.56 290 HIS A N 1
ATOM 2309 C CA . HIS A 1 290 ? 16.047 -25.656 -23.188 1 70.56 290 HIS A CA 1
ATOM 2310 C C . HIS A 1 290 ? 16.328 -24.156 -23.047 1 70.56 290 HIS A C 1
ATOM 2312 O O . HIS A 1 290 ? 15.531 -23.438 -22.422 1 70.56 290 HIS A O 1
ATOM 2318 N N . CYS A 1 291 ? 17.594 -23.75 -23.125 1 55.09 291 CYS A N 1
ATOM 2319 C CA . CYS A 1 291 ? 18.047 -22.359 -23.125 1 55.09 291 CYS A CA 1
ATOM 2320 C C . CYS A 1 291 ? 17.328 -21.547 -24.188 1 55.09 291 CYS A C 1
ATOM 2322 O O . CYS A 1 291 ? 16.906 -22.094 -25.203 1 55.09 291 CYS A O 1
ATOM 2324 N N . THR A 1 292 ? 16.688 -20.328 -23.938 1 51.25 292 THR A N 1
ATOM 2325 C CA . THR A 1 292 ? 15.938 -19.328 -24.672 1 51.25 292 THR A CA 1
ATOM 2326 C C . THR A 1 292 ? 16.406 -19.266 -26.125 1 51.25 292 THR A C 1
ATOM 2328 O O . THR A 1 292 ? 15.711 -18.734 -26.984 1 51.25 292 THR A O 1
ATOM 2331 N N . THR A 1 293 ? 17.672 -19.578 -26.469 1 44.41 293 THR A N 1
ATOM 2332 C CA . THR A 1 293 ? 18.094 -19.281 -27.828 1 44.41 293 THR A CA 1
ATOM 2333 C C . THR A 1 293 ? 17.266 -20.078 -28.828 1 44.41 293 THR A C 1
ATOM 2335 O O . THR A 1 293 ? 17.062 -19.625 -29.953 1 44.41 293 THR A O 1
ATOM 2338 N N . ILE A 1 294 ? 16.984 -21.219 -28.562 1 40.44 294 ILE A N 1
ATOM 2339 C CA . ILE A 1 294 ? 16.453 -22.094 -29.609 1 40.44 294 ILE A CA 1
ATOM 2340 C C . ILE A 1 294 ? 14.984 -21.781 -29.844 1 40.44 294 ILE A C 1
ATOM 2342 O O . ILE A 1 294 ? 14.492 -21.875 -30.969 1 40.44 294 ILE A O 1
ATOM 2346 N N . LEU A 1 295 ? 14.258 -21.438 -28.891 1 41.78 295 LEU A N 1
ATOM 2347 C CA . LEU A 1 295 ? 12.82 -21.438 -29.125 1 41.78 295 LEU A CA 1
ATOM 2348 C C . LEU A 1 295 ? 12.414 -20.312 -30.062 1 41.78 295 LEU A C 1
ATOM 2350 O O . LEU A 1 295 ? 11.258 -20.234 -30.484 1 41.78 295 LEU A O 1
ATOM 2354 N N . LEU A 1 296 ? 13.203 -19.328 -30.219 1 39.75 296 LEU A N 1
ATOM 2355 C CA . LEU A 1 296 ? 12.805 -18.328 -31.203 1 39.75 296 LEU A CA 1
ATOM 2356 C C . LEU A 1 296 ? 12.836 -18.891 -32.625 1 39.75 296 LEU A C 1
ATOM 2358 O O . LEU A 1 296 ? 12.18 -18.359 -33.5 1 39.75 296 LEU A O 1
ATOM 2362 N N . GLN A 1 297 ? 13.68 -19.906 -32.875 1 33.88 297 GLN A N 1
ATOM 2363 C CA . GLN A 1 297 ? 13.844 -20.359 -34.281 1 33.88 297 GLN A CA 1
ATOM 2364 C C . GLN A 1 297 ? 12.641 -21.172 -34.719 1 33.88 297 GLN A C 1
ATOM 2366 O O . GLN A 1 297 ? 12.398 -21.312 -35.938 1 33.88 297 GLN A O 1
ATOM 2371 N N . TYR A 1 298 ? 12.055 -21.984 -33.875 1 31.14 298 TYR A N 1
ATOM 2372 C CA . TYR A 1 298 ? 11.109 -22.922 -34.469 1 31.14 298 TYR A CA 1
ATOM 2373 C C . TYR A 1 298 ? 9.742 -22.266 -34.656 1 31.14 298 TYR A C 1
ATOM 2375 O O . TYR A 1 298 ? 8.781 -22.938 -35.031 1 31.14 298 TYR A O 1
ATOM 2383 N N . LEU A 1 299 ? 9.375 -21.156 -34.062 1 31.22 299 LEU A N 1
ATOM 2384 C CA . LEU A 1 299 ? 8.109 -20.703 -34.625 1 31.22 299 LEU A CA 1
ATOM 2385 C C . LEU A 1 299 ? 8.352 -19.938 -35.938 1 31.22 299 LEU A C 1
ATOM 2387 O O . LEU A 1 299 ? 9.273 -19.125 -36.031 1 31.22 299 LEU A O 1
ATOM 2391 N N . THR B 1 1 ? 5.488 34.5 28.234 1 33.28 1 THR B N 1
ATOM 2392 C CA . THR B 1 1 ? 5.477 33.062 28.062 1 33.28 1 THR B CA 1
ATOM 2393 C C . THR B 1 1 ? 4.277 32.625 27.219 1 33.28 1 THR B C 1
ATOM 2395 O O . THR B 1 1 ? 3.129 32.875 27.594 1 33.28 1 THR B O 1
ATOM 2398 N N . THR B 1 2 ? 4.359 32.719 26 1 44.41 2 THR B N 1
ATOM 2399 C CA . THR B 1 2 ? 3.266 32.562 25.047 1 44.41 2 THR B CA 1
ATOM 2400 C C . THR B 1 2 ? 2.361 31.406 25.453 1 44.41 2 THR B C 1
ATOM 2402 O O . THR B 1 2 ? 2.846 30.312 25.734 1 44.41 2 THR B O 1
ATOM 2405 N N . LYS B 1 3 ? 1.082 31.688 25.938 1 57.38 3 LYS B N 1
ATOM 2406 C CA . LYS B 1 3 ? 0.03 30.922 26.594 1 57.38 3 LYS B CA 1
ATOM 2407 C C . LYS B 1 3 ? -0.356 29.703 25.75 1 57.38 3 LYS B C 1
ATOM 2409 O O . LYS B 1 3 ? -0.716 29.844 24.578 1 57.38 3 LYS B O 1
ATOM 2414 N N . ARG B 1 4 ? 0.414 28.578 25.984 1 64.44 4 ARG B N 1
ATOM 2415 C CA . ARG B 1 4 ? -0.049 27.297 25.484 1 64.44 4 ARG B CA 1
ATOM 2416 C C . ARG B 1 4 ? -1.477 27.016 25.938 1 64.44 4 ARG B C 1
ATOM 2418 O O . ARG B 1 4 ? -1.883 27.438 27.031 1 64.44 4 ARG B O 1
ATOM 2425 N N . GLY B 1 5 ? -2.357 27.141 24.953 1 71.25 5 GLY B N 1
ATOM 2426 C CA . GLY B 1 5 ? -3.771 26.969 25.25 1 71.25 5 GLY B CA 1
ATOM 2427 C C . GLY B 1 5 ? -4.066 25.688 26 1 71.25 5 GLY B C 1
ATOM 2428 O O . GLY B 1 5 ? -3.215 24.797 26.078 1 71.25 5 GLY B O 1
ATOM 2429 N N . ILE B 1 6 ? -5.188 25.703 26.719 1 84.19 6 ILE B N 1
ATOM 2430 C CA . ILE B 1 6 ? -5.664 24.516 27.422 1 84.19 6 ILE B CA 1
ATOM 2431 C C . ILE B 1 6 ? -6.062 23.438 26.422 1 84.19 6 ILE B C 1
ATOM 2433 O O . ILE B 1 6 ? -6.883 23.688 25.531 1 84.19 6 ILE B O 1
ATOM 2437 N N . SER B 1 7 ? -5.312 22.344 26.391 1 92.44 7 SER B N 1
ATOM 2438 C CA . SER B 1 7 ? -5.633 21.219 25.531 1 92.44 7 SER B CA 1
ATOM 2439 C C . SER B 1 7 ? -5.762 19.922 26.312 1 92.44 7 SER B C 1
ATOM 2441 O O . SER B 1 7 ? -5.391 19.875 27.484 1 92.44 7 SER B O 1
ATOM 2443 N N . ARG B 1 8 ? -6.453 19.031 25.75 1 95.06 8 ARG B N 1
ATOM 2444 C CA . ARG B 1 8 ? -6.562 17.703 26.312 1 95.06 8 ARG B CA 1
ATOM 2445 C C . ARG B 1 8 ? -5.996 16.656 25.375 1 95.06 8 ARG B C 1
ATOM 2447 O O . ARG B 1 8 ? -6.16 16.75 24.156 1 95.06 8 ARG B O 1
ATOM 2454 N N . GLU B 1 9 ? -5.348 15.711 25.984 1 97.38 9 GLU B N 1
ATOM 2455 C CA . GLU B 1 9 ? -4.902 14.562 25.203 1 97.38 9 GLU B CA 1
ATOM 2456 C C . GLU B 1 9 ? -6.09 13.742 24.703 1 97.38 9 GLU B C 1
ATOM 2458 O O . GLU B 1 9 ? -7.043 13.508 25.453 1 97.38 9 GLU B O 1
ATOM 2463 N N . ILE B 1 10 ? -5.988 13.344 23.547 1 97.5 10 ILE B N 1
ATOM 2464 C CA . ILE B 1 10 ? -7.051 12.508 22.984 1 97.5 10 ILE B CA 1
ATOM 2465 C C . ILE B 1 10 ? -6.449 11.242 22.391 1 97.5 10 ILE B C 1
ATOM 2467 O O . ILE B 1 10 ? -5.332 11.258 21.875 1 97.5 10 ILE B O 1
ATOM 2471 N N . LYS B 1 11 ? -7.152 10.172 22.516 1 97.88 11 LYS B N 1
ATOM 2472 C CA . LYS B 1 11 ? -6.82 8.867 21.953 1 97.88 11 LYS B CA 1
ATOM 2473 C C . LYS B 1 11 ? -7.953 8.336 21.078 1 97.88 11 LYS B C 1
ATOM 2475 O O . LYS B 1 11 ? -9.102 8.273 21.516 1 97.88 11 LYS B O 1
ATOM 2480 N N . ILE B 1 12 ? -7.641 8.055 19.891 1 96.75 12 ILE B N 1
ATOM 2481 C CA . ILE B 1 12 ? -8.641 7.602 18.922 1 96.75 12 ILE B CA 1
ATOM 2482 C C . ILE B 1 12 ? -8.25 6.227 18.375 1 96.75 12 ILE B C 1
ATOM 2484 O O . ILE B 1 12 ? -7.223 6.082 17.703 1 96.75 12 ILE B O 1
ATOM 2488 N N . PRO B 1 13 ? -9.062 5.262 18.625 1 93.38 13 PRO B N 1
ATOM 2489 C CA . PRO B 1 13 ? -8.766 3.949 18.047 1 93.38 13 PRO B CA 1
ATOM 2490 C C . PRO B 1 13 ? -9.055 3.891 16.547 1 93.38 13 PRO B C 1
ATOM 2492 O O . PRO B 1 13 ? -10.094 4.379 16.094 1 93.38 13 PRO B O 1
ATOM 2495 N N . ILE B 1 14 ? -8.102 3.391 15.836 1 87.06 14 ILE B N 1
ATOM 2496 C CA . ILE B 1 14 ? -8.297 3.094 14.422 1 87.06 14 ILE B CA 1
ATOM 2497 C C . ILE B 1 14 ? -7.883 1.651 14.133 1 87.06 14 ILE B C 1
ATOM 2499 O O . ILE B 1 14 ? -7.578 0.892 15.062 1 87.06 14 ILE B O 1
ATOM 2503 N N . ASN B 1 15 ? -7.875 1.311 12.914 1 77.62 15 ASN B N 1
ATOM 2504 C CA . ASN B 1 15 ? -7.668 -0.082 12.531 1 77.62 15 ASN B CA 1
ATOM 2505 C C . ASN B 1 15 ? -6.281 -0.574 12.938 1 77.62 15 ASN B C 1
ATOM 2507 O O . ASN B 1 15 ? -6.117 -1.735 13.312 1 77.62 15 ASN B O 1
ATOM 2511 N N . VAL B 1 16 ? -5.324 0.331 12.938 1 82.06 16 VAL B N 1
ATOM 2512 C CA . VAL B 1 16 ? -3.947 -0.122 13.125 1 82.06 16 VAL B CA 1
ATOM 2513 C C . VAL B 1 16 ? -3.518 0.117 14.57 1 82.06 16 VAL B C 1
ATOM 2515 O O . VAL B 1 16 ? -2.412 -0.256 14.961 1 82.06 16 VAL B O 1
ATOM 2518 N N . GLY B 1 17 ? -4.363 0.728 15.312 1 89.25 17 GLY B N 1
ATOM 2519 C CA . GLY B 1 17 ? -4.016 1.009 16.688 1 89.25 17 GLY B CA 1
ATOM 2520 C C . GLY B 1 17 ? -4.629 2.295 17.219 1 89.25 17 GLY B C 1
ATOM 2521 O O . GLY B 1 17 ? -5.762 2.631 16.875 1 89.25 17 GLY B O 1
ATOM 2522 N N . ILE B 1 18 ? -3.822 2.91 18.078 1 95.25 18 ILE B N 1
ATOM 2523 C CA . ILE B 1 18 ? -4.363 4.098 18.719 1 95.25 18 ILE B CA 1
ATOM 2524 C C . ILE B 1 18 ? -3.641 5.34 18.203 1 95.25 18 ILE B C 1
ATOM 2526 O O . ILE B 1 18 ? -2.41 5.422 18.266 1 95.25 18 ILE B O 1
ATOM 2530 N N . LEU B 1 19 ? -4.41 6.223 17.719 1 96.94 19 LEU B N 1
ATOM 2531 C CA . LEU B 1 19 ? -3.914 7.559 17.406 1 96.94 19 LEU B CA 1
ATOM 2532 C C . LEU B 1 19 ? -3.998 8.469 18.625 1 96.94 19 LEU B C 1
ATOM 2534 O O . LEU B 1 19 ? -4.977 8.414 19.375 1 96.94 19 LEU B O 1
ATOM 2538 N N . CYS B 1 20 ? -2.996 9.266 18.734 1 98.44 20 CYS B N 1
ATOM 2539 C CA . CYS B 1 20 ? -2.979 10.227 19.828 1 98.44 20 CYS B CA 1
ATOM 2540 C C . CYS B 1 20 ? -2.854 11.648 19.297 1 98.44 20 CYS B C 1
ATOM 2542 O O . CYS B 1 20 ? -2.379 11.867 18.188 1 98.44 20 CYS B O 1
ATOM 2544 N N . GLY B 1 21 ? -3.326 12.539 20.062 1 98.25 21 GLY B N 1
ATOM 2545 C CA . GLY B 1 21 ? -3.256 13.945 19.703 1 98.25 21 GLY B CA 1
ATOM 2546 C C . GLY B 1 21 ? -3.703 14.875 20.812 1 98.25 21 GLY B C 1
ATOM 2547 O O . GLY B 1 21 ? -3.781 14.461 21.984 1 98.25 21 GLY B O 1
ATOM 2548 N N . ARG B 1 22 ? -3.824 16.109 20.469 1 97.88 22 ARG B N 1
ATOM 2549 C CA . ARG B 1 22 ? -4.297 17.141 21.375 1 97.88 22 ARG B CA 1
ATOM 2550 C C . ARG B 1 22 ? -5.566 17.797 20.859 1 97.88 22 ARG B C 1
ATOM 2552 O O . ARG B 1 22 ? -5.664 18.109 19.672 1 97.88 22 ARG B O 1
ATOM 2559 N N . ALA B 1 23 ? -6.488 17.969 21.766 1 97.88 23 ALA B N 1
ATOM 2560 C CA . ALA B 1 23 ? -7.75 18.609 21.391 1 97.88 23 ALA B CA 1
ATOM 2561 C C . ALA B 1 23 ? -7.934 19.922 22.141 1 97.88 23 ALA B C 1
ATOM 2563 O O . ALA B 1 23 ? -7.586 20.047 23.312 1 97.88 23 ALA B O 1
ATOM 2564 N N . PHE B 1 24 ? -8.422 20.875 21.391 1 97.19 24 PHE B N 1
ATOM 2565 C CA . PHE B 1 24 ? -8.703 22.219 21.906 1 97.19 24 PHE B CA 1
ATOM 2566 C C . PHE B 1 24 ? -10.156 22.609 21.641 1 97.19 24 PHE B C 1
ATOM 2568 O O . PHE B 1 24 ? -10.656 22.406 20.531 1 97.19 24 PHE B O 1
ATOM 2575 N N . GLY B 1 25 ? -10.852 23.078 22.656 1 96.5 25 GLY B N 1
ATOM 2576 C CA . GLY B 1 25 ? -12.211 23.547 22.453 1 96.5 25 GLY B CA 1
ATOM 2577 C C . GLY B 1 25 ? -13.266 22.516 22.797 1 96.5 25 GLY B C 1
ATOM 2578 O O . GLY B 1 25 ? -12.992 21.562 23.547 1 96.5 25 GLY B O 1
ATOM 2579 N N . ASN B 1 26 ? -14.461 22.75 22.328 1 96.31 26 ASN B N 1
ATOM 2580 C CA . ASN B 1 26 ? -15.625 21.922 22.609 1 96.31 26 ASN B CA 1
ATOM 2581 C C . ASN B 1 26 ? -15.898 20.938 21.469 1 96.31 26 ASN B C 1
ATOM 2583 O O . ASN B 1 26 ? -16.062 21.344 20.328 1 96.31 26 ASN B O 1
ATOM 2587 N N . PRO B 1 27 ? -16.016 19.656 21.812 1 96.69 27 PRO B N 1
ATOM 2588 C CA . PRO B 1 27 ? -16.234 18.641 20.781 1 96.69 27 PRO B CA 1
ATOM 2589 C C . PRO B 1 27 ? -17.547 18.859 20.016 1 96.69 27 PRO B C 1
ATOM 2591 O O . PRO B 1 27 ? -17.75 18.266 18.953 1 96.69 27 PRO B O 1
ATOM 2594 N N . LYS B 1 28 ? -18.391 19.656 20.5 1 97.06 28 LYS B N 1
ATOM 2595 C CA . LYS B 1 28 ? -19.672 19.906 19.844 1 97.06 28 LYS B CA 1
ATOM 2596 C C . LYS B 1 28 ? -19.531 21 18.781 1 97.06 28 LYS B C 1
ATOM 2598 O O . LYS B 1 28 ? -20.422 21.188 17.953 1 97.06 28 LYS B O 1
ATOM 2603 N N . ASP B 1 29 ? -18.453 21.734 18.859 1 97.5 29 ASP B N 1
ATOM 2604 C CA . ASP B 1 29 ? -18.203 22.797 17.891 1 97.5 29 ASP B CA 1
ATOM 2605 C C . ASP B 1 29 ? -17.703 22.219 16.562 1 97.5 29 ASP B C 1
ATOM 2607 O O . ASP B 1 29 ? -17.328 21.047 16.5 1 97.5 29 ASP B O 1
ATOM 2611 N N . PRO B 1 30 ? -17.797 23.016 15.477 1 97.06 30 PRO B N 1
ATOM 2612 C CA . PRO B 1 30 ? -17.297 22.531 14.188 1 97.06 30 PRO B CA 1
ATOM 2613 C C . PRO B 1 30 ? -15.836 22.062 14.258 1 97.06 30 PRO B C 1
ATOM 2615 O O . PRO B 1 30 ? -14.984 22.781 14.773 1 97.06 30 PRO B O 1
ATOM 2618 N N . PRO B 1 31 ? -15.578 20.922 13.734 1 98.31 31 PRO B N 1
ATOM 2619 C CA . PRO B 1 31 ? -14.25 20.328 13.906 1 98.31 31 PRO B CA 1
ATOM 2620 C C . PRO B 1 31 ? -13.234 20.875 12.898 1 98.31 31 PRO B C 1
ATOM 2622 O O . PRO B 1 31 ? -13.586 21.125 11.742 1 98.31 31 PRO B O 1
ATOM 2625 N N . VAL B 1 32 ? -12.008 21.031 13.367 1 98.5 32 VAL B N 1
ATOM 2626 C CA . VAL B 1 32 ? -10.828 21.344 12.562 1 98.5 32 VAL B CA 1
ATOM 2627 C C . VAL B 1 32 ? -9.742 20.297 12.812 1 98.5 32 VAL B C 1
ATOM 2629 O O . VAL B 1 32 ? -9.273 20.141 13.938 1 98.5 32 VAL B O 1
ATOM 2632 N N . LEU B 1 33 ? -9.391 19.547 11.758 1 98.81 33 LEU B N 1
ATOM 2633 C CA . LEU B 1 33 ? -8.281 18.594 11.852 1 98.81 33 LEU B CA 1
ATOM 2634 C C . LEU B 1 33 ? -6.957 19.281 11.516 1 98.81 33 LEU B C 1
ATOM 2636 O O . LEU B 1 33 ? -6.84 19.938 10.484 1 98.81 33 LEU B O 1
ATOM 2640 N N . CYS B 1 34 ? -6.012 19.125 12.414 1 98.88 34 CYS B N 1
ATOM 2641 C CA . CYS B 1 34 ? -4.684 19.688 12.195 1 98.88 34 CYS B CA 1
ATOM 2642 C C . CYS B 1 34 ? -3.643 18.578 12.055 1 98.88 34 CYS B C 1
ATOM 2644 O O . CYS B 1 34 ? -3.473 17.766 12.961 1 98.88 34 CYS B O 1
ATOM 2646 N N . LEU B 1 35 ? -2.961 18.609 10.898 1 98.62 35 LEU B N 1
ATOM 2647 C CA . LEU B 1 35 ? -1.938 17.594 10.656 1 98.62 35 LEU B CA 1
ATOM 2648 C C . LEU B 1 35 ? -0.565 18.234 10.492 1 98.62 35 LEU B C 1
ATOM 2650 O O . LEU B 1 35 ? -0.415 19.203 9.75 1 98.62 35 LEU B O 1
ATOM 2654 N N . HIS B 1 36 ? 0.416 17.625 11.156 1 98 36 HIS B N 1
ATOM 2655 C CA . HIS B 1 36 ? 1.78 18.141 11.188 1 98 36 HIS B CA 1
ATOM 2656 C C . HIS B 1 36 ? 2.578 17.641 9.984 1 98 36 HIS B C 1
ATOM 2658 O O . HIS B 1 36 ? 2.08 16.844 9.188 1 98 36 HIS B O 1
ATOM 2664 N N . GLY B 1 37 ? 3.83 18.141 9.898 1 95.44 37 GLY B N 1
ATOM 2665 C CA . GLY B 1 37 ? 4.707 17.797 8.789 1 95.44 37 GLY B CA 1
ATOM 2666 C C . GLY B 1 37 ? 5.543 16.562 9.047 1 95.44 37 GLY B C 1
ATOM 2667 O O . GLY B 1 37 ? 5.34 15.867 10.039 1 95.44 37 GLY B O 1
ATOM 2668 N N . TRP B 1 38 ? 6.434 16.344 8.094 1 92.44 38 TRP B N 1
ATOM 2669 C CA . TRP B 1 38 ? 7.312 15.18 8.109 1 92.44 38 TRP B CA 1
ATOM 2670 C C . TRP B 1 38 ? 8.219 15.203 9.336 1 92.44 38 TRP B C 1
ATOM 2672 O O . TRP B 1 38 ? 8.867 16.219 9.617 1 92.44 38 TRP B O 1
ATOM 2682 N N . GLN B 1 39 ? 8.266 14.094 10.047 1 92.44 39 GLN B N 1
ATOM 2683 C CA . GLN B 1 39 ? 9.117 13.875 11.203 1 92.44 39 GLN B CA 1
ATOM 2684 C C . GLN B 1 39 ? 8.812 14.875 12.312 1 92.44 39 GLN B C 1
ATOM 2686 O O . GLN B 1 39 ? 9.711 15.312 13.039 1 92.44 39 GLN B O 1
ATOM 2691 N N . ASP B 1 40 ? 7.664 15.297 12.391 1 95.5 40 ASP B N 1
ATOM 2692 C CA . ASP B 1 40 ? 7.141 16.266 13.344 1 95.5 40 ASP B CA 1
ATOM 2693 C C . ASP B 1 40 ? 6.121 15.625 14.281 1 95.5 40 ASP B C 1
ATOM 2695 O O . ASP B 1 40 ? 6.129 14.406 14.477 1 95.5 40 ASP B O 1
ATOM 2699 N N . ASN B 1 41 ? 5.391 16.453 15.023 1 98 41 ASN B N 1
ATOM 2700 C CA . ASN B 1 41 ? 4.277 15.992 15.852 1 98 41 ASN B CA 1
ATOM 2701 C C . ASN B 1 41 ? 3.271 17.109 16.109 1 98 41 ASN B C 1
ATOM 2703 O O . ASN B 1 41 ? 3.461 18.234 15.648 1 98 41 ASN B O 1
ATOM 2707 N N . CYS B 1 42 ? 2.256 16.766 16.812 1 98.38 42 CYS B N 1
ATOM 2708 C CA . CYS B 1 42 ? 1.111 17.672 16.844 1 98.38 42 CYS B CA 1
ATOM 2709 C C . CYS B 1 42 ? 1.402 18.891 17.719 1 98.38 42 CYS B C 1
ATOM 2711 O O . CYS B 1 42 ? 0.678 19.875 17.656 1 98.38 42 CYS B O 1
ATOM 2713 N N . ASN B 1 43 ? 2.488 18.891 18.5 1 97.81 43 ASN B N 1
ATOM 2714 C CA . ASN B 1 43 ? 2.855 20.047 19.297 1 97.81 43 ASN B CA 1
ATOM 2715 C C . ASN B 1 43 ? 3.232 21.234 18.422 1 97.81 43 ASN B C 1
ATOM 2717 O O . ASN B 1 43 ? 3.32 22.375 18.906 1 97.81 43 ASN B O 1
ATOM 2721 N N . THR B 1 44 ? 3.412 20.953 17.172 1 97.75 44 THR B N 1
ATOM 2722 C CA . THR B 1 44 ? 3.785 22.031 16.25 1 97.75 44 THR B CA 1
ATOM 2723 C C . THR B 1 44 ? 2.699 23.094 16.203 1 97.75 44 THR B C 1
ATOM 2725 O O . THR B 1 44 ? 2.969 24.25 15.844 1 97.75 44 THR B O 1
ATOM 2728 N N . PHE B 1 45 ? 1.492 22.812 16.594 1 97.94 45 PHE B N 1
ATOM 2729 C CA . PHE B 1 45 ? 0.37 23.734 16.5 1 97.94 45 PHE B CA 1
ATOM 2730 C C . PHE B 1 45 ? 0.089 24.391 17.844 1 97.94 45 PHE B C 1
ATOM 2732 O O . PHE B 1 45 ? -0.859 25.172 17.969 1 97.94 45 PHE B O 1
ATOM 2739 N N . GLU B 1 46 ? 0.857 24.125 18.797 1 95.19 46 GLU B N 1
ATOM 2740 C CA . GLU B 1 46 ? 0.572 24.516 20.172 1 95.19 46 GLU B CA 1
ATOM 2741 C C . GLU B 1 46 ? 0.52 26.031 20.312 1 95.19 46 GLU B C 1
ATOM 2743 O O . GLU B 1 46 ? -0.198 26.547 21.172 1 95.19 46 GLU B O 1
ATOM 2748 N N . LYS B 1 47 ? 1.299 26.719 19.547 1 95.81 47 LYS B N 1
ATOM 2749 C CA . LYS B 1 47 ? 1.326 28.188 19.656 1 95.81 47 LYS B CA 1
ATOM 2750 C C . LYS B 1 47 ? 0.29 28.828 18.734 1 95.81 47 LYS B C 1
ATOM 2752 O O . LYS B 1 47 ? -0.096 29.969 18.938 1 95.81 47 LYS B O 1
ATOM 2757 N N . LEU B 1 48 ? -0.127 28.109 17.766 1 97.69 48 LEU B N 1
ATOM 2758 C CA . LEU B 1 48 ? -1.066 28.641 16.797 1 97.69 48 LEU B CA 1
ATOM 2759 C C . LEU B 1 48 ? -2.502 28.516 17.281 1 97.69 48 LEU B C 1
ATOM 2761 O O . LEU B 1 48 ? -3.254 29.484 17.297 1 97.69 48 LEU B O 1
ATOM 2765 N N . ILE B 1 49 ? -2.92 27.359 17.734 1 97.75 49 ILE B N 1
ATOM 2766 C CA . ILE B 1 49 ? -4.316 27 17.953 1 97.75 49 ILE B CA 1
ATOM 2767 C C . ILE B 1 49 ? -4.918 27.906 19.031 1 97.75 49 ILE B C 1
ATOM 2769 O O . ILE B 1 49 ? -6.051 28.375 18.891 1 97.75 49 ILE B O 1
ATOM 2773 N N . PRO B 1 50 ? -4.199 28.266 20.094 1 96.69 50 PRO B N 1
ATOM 2774 C CA . PRO B 1 50 ? -4.773 29.141 21.125 1 96.69 50 PRO B CA 1
ATOM 2775 C C . PRO B 1 50 ? -5.137 30.531 20.594 1 96.69 50 PRO B C 1
ATOM 2777 O O . PRO B 1 50 ? -5.926 31.25 21.219 1 96.69 50 PRO B O 1
ATOM 2780 N N . LEU B 1 51 ? -4.551 30.891 19.469 1 97 51 LEU B N 1
ATOM 2781 C CA . LEU B 1 51 ? -4.809 32.219 18.875 1 97 51 LEU B CA 1
ATOM 2782 C C . LEU B 1 51 ? -5.996 32.156 17.922 1 97 51 LEU B C 1
ATOM 2784 O O . LEU B 1 51 ? -6.473 33.188 17.453 1 97 51 LEU B O 1
ATOM 2788 N N . LEU B 1 52 ? -6.52 30.953 17.641 1 97.12 52 LEU B N 1
ATOM 2789 C CA . LEU B 1 52 ? -7.598 30.766 16.672 1 97.12 52 LEU B CA 1
ATOM 2790 C C . LEU B 1 52 ? -8.961 30.922 17.344 1 97.12 52 LEU B C 1
ATOM 2792 O O . LEU B 1 52 ? -9.055 30.953 18.578 1 97.12 52 LEU B O 1
ATOM 2796 N N . PRO B 1 53 ? -10 30.984 16.484 1 95.69 53 PRO B N 1
ATOM 2797 C CA . PRO B 1 53 ? -11.344 31.172 17.047 1 95.69 53 PRO B CA 1
ATOM 2798 C C . PRO B 1 53 ? -11.727 30.078 18.031 1 95.69 53 PRO B C 1
ATOM 2800 O O . PRO B 1 53 ? -11.477 28.891 17.781 1 95.69 53 PRO B O 1
ATOM 2803 N N . LYS B 1 54 ? -12.391 30.391 19.078 1 94.88 54 LYS B N 1
ATOM 2804 C CA . LYS B 1 54 ? -12.688 29.469 20.172 1 94.88 54 LYS B CA 1
ATOM 2805 C C . LYS B 1 54 ? -13.977 28.703 19.906 1 94.88 54 LYS B C 1
ATOM 2807 O O . LYS B 1 54 ? -14.281 27.734 20.609 1 94.88 54 LYS B O 1
ATOM 2812 N N . ASN B 1 55 ? -14.656 29 18.922 1 96.19 55 ASN B N 1
ATOM 2813 C CA . ASN B 1 55 ? -15.914 28.344 18.594 1 96.19 55 ASN B CA 1
ATOM 2814 C C . ASN B 1 55 ? -15.695 27.188 17.609 1 96.19 55 ASN B C 1
ATOM 2816 O O . ASN B 1 55 ? -16.578 26.859 16.812 1 96.19 55 ASN B O 1
ATOM 2820 N N . HIS B 1 56 ? -14.57 26.688 17.625 1 97 56 HIS B N 1
ATOM 2821 C CA . HIS B 1 56 ? -14.211 25.5 16.844 1 97 56 HIS B CA 1
ATOM 2822 C C . HIS B 1 56 ? -13.539 24.453 17.734 1 97 56 HIS B C 1
ATOM 2824 O O . HIS B 1 56 ? -13.039 24.766 18.812 1 97 56 HIS B O 1
ATOM 2830 N N . TYR B 1 57 ? -13.656 23.234 17.312 1 97.94 57 TYR B N 1
ATOM 2831 C CA . TYR B 1 57 ? -12.992 22.109 17.953 1 97.94 57 TYR B CA 1
ATOM 2832 C C . TYR B 1 57 ? -11.766 21.672 17.172 1 97.94 57 TYR B C 1
ATOM 2834 O O . TYR B 1 57 ? -11.883 21.078 16.109 1 97.94 57 TYR B O 1
ATOM 2842 N N . TYR B 1 58 ? -10.617 22.031 17.75 1 98.38 58 TYR B N 1
ATOM 2843 C CA . TYR B 1 58 ? -9.367 21.719 17.062 1 98.38 58 TYR B CA 1
ATOM 2844 C C . TYR B 1 58 ? -8.797 20.391 17.562 1 98.38 58 TYR B C 1
ATOM 2846 O O . TYR B 1 58 ? -8.617 20.203 18.766 1 98.38 58 TYR B O 1
ATOM 2854 N N . VAL B 1 59 ? -8.547 19.547 16.625 1 98.62 59 VAL B N 1
ATOM 2855 C CA . VAL B 1 59 ? -7.902 18.281 16.922 1 98.62 59 VAL B CA 1
ATOM 2856 C C . VAL B 1 59 ? -6.586 18.172 16.156 1 98.62 59 VAL B C 1
ATOM 2858 O O . VAL B 1 59 ? -6.582 17.969 14.945 1 98.62 59 VAL B O 1
ATOM 2861 N N . ALA B 1 60 ? -5.504 18.328 16.906 1 98.69 60 ALA B N 1
ATOM 2862 C CA . ALA B 1 60 ? -4.168 18.125 16.359 1 98.69 60 ALA B CA 1
ATOM 2863 C C . ALA B 1 60 ? -3.691 16.688 16.594 1 98.69 60 ALA B C 1
ATOM 2865 O O . ALA B 1 60 ? -3.541 16.266 17.75 1 98.69 60 ALA B O 1
ATOM 2866 N N . MET B 1 61 ? -3.346 16.016 15.5 1 98.5 61 MET B N 1
ATOM 2867 C CA . MET B 1 61 ? -3.08 14.594 15.633 1 98.5 61 MET B CA 1
ATOM 2868 C C . MET B 1 61 ? -1.611 14.281 15.359 1 98.5 61 MET B C 1
ATOM 2870 O O . MET B 1 61 ? -1.019 14.844 14.43 1 98.5 61 MET B O 1
ATOM 2874 N N . ASP B 1 62 ? -1.08 13.375 16.203 1 98.62 62 ASP B N 1
ATOM 2875 C CA . ASP B 1 62 ? 0.125 12.68 15.766 1 98.62 62 ASP B CA 1
ATOM 2876 C C . ASP B 1 62 ? -0.188 11.688 14.648 1 98.62 62 ASP B C 1
ATOM 2878 O O . ASP B 1 62 ? -0.926 10.719 14.852 1 98.62 62 ASP B O 1
ATOM 2882 N N . MET B 1 63 ? 0.335 11.938 13.562 1 96.56 63 MET B N 1
ATOM 2883 C CA . MET B 1 63 ? 0.122 10.977 12.484 1 96.56 63 MET B CA 1
ATOM 2884 C C . MET B 1 63 ? 0.703 9.617 12.859 1 96.56 63 MET B C 1
ATOM 2886 O O . MET B 1 63 ? 1.572 9.523 13.727 1 96.56 63 MET B O 1
ATOM 2890 N N . ILE B 1 64 ? 0.232 8.664 12.195 1 93.94 64 ILE B N 1
ATOM 2891 C CA . ILE B 1 64 ? 0.743 7.316 12.43 1 93.94 64 ILE B CA 1
ATOM 2892 C C . ILE B 1 64 ? 2.27 7.324 12.359 1 93.94 64 ILE B C 1
ATOM 2894 O O . ILE B 1 64 ? 2.85 7.895 11.43 1 93.94 64 ILE B O 1
ATOM 2898 N N . GLY B 1 65 ? 2.881 6.727 13.352 1 93.44 65 GLY B N 1
ATOM 2899 C CA . GLY B 1 65 ? 4.332 6.629 13.391 1 93.44 65 GLY B CA 1
ATOM 2900 C C . GLY B 1 65 ? 4.996 7.836 14.023 1 93.44 65 GLY B C 1
ATOM 2901 O O . GLY B 1 65 ? 6.223 7.891 14.125 1 93.44 65 GLY B O 1
ATOM 2902 N N . HIS B 1 66 ? 4.211 8.734 14.484 1 96.31 66 HIS B N 1
ATOM 2903 C CA . HIS B 1 66 ? 4.746 9.953 15.07 1 96.31 66 HIS B CA 1
ATOM 2904 C C . HIS B 1 66 ? 4.23 10.156 16.5 1 96.31 66 HIS B C 1
ATOM 2906 O O . HIS B 1 66 ? 3.15 9.672 16.844 1 96.31 66 HIS B O 1
ATOM 2912 N N . GLY B 1 67 ? 5.043 10.891 17.266 1 97.31 67 GLY B N 1
ATOM 2913 C CA . GLY B 1 67 ? 4.605 11.281 18.594 1 97.31 67 GLY B CA 1
ATOM 2914 C C . GLY B 1 67 ? 4.164 10.102 19.453 1 97.31 67 GLY B C 1
ATOM 2915 O O . GLY B 1 67 ? 4.906 9.133 19.609 1 97.31 67 GLY B O 1
ATOM 2916 N N . HIS B 1 68 ? 2.914 10.242 19.922 1 97.88 68 HIS B N 1
ATOM 2917 C CA . HIS B 1 68 ? 2.402 9.211 20.812 1 97.88 68 HIS B CA 1
ATOM 2918 C C . HIS B 1 68 ? 1.524 8.219 20.047 1 97.88 68 HIS B C 1
ATOM 2920 O O . HIS B 1 68 ? 1.008 7.262 20.641 1 97.88 68 HIS B O 1
ATOM 2926 N N . SER B 1 69 ? 1.393 8.438 18.766 1 97.44 69 SER B N 1
ATOM 2927 C CA . SER B 1 69 ? 0.552 7.551 17.969 1 97.44 69 SER B CA 1
ATOM 2928 C C . SER B 1 69 ? 1.263 6.234 17.672 1 97.44 69 SER B C 1
ATOM 2930 O O . SER B 1 69 ? 2.494 6.172 17.672 1 97.44 69 SER B O 1
ATOM 2932 N N . VAL B 1 70 ? 0.517 5.293 17.375 1 93.31 70 VAL B N 1
ATOM 2933 C CA . VAL B 1 70 ? 1.011 3.959 17.047 1 93.31 70 VAL B CA 1
ATOM 2934 C C . VAL B 1 70 ? 1.842 4.012 15.773 1 93.31 70 VAL B C 1
ATOM 2936 O O . VAL B 1 70 ? 1.549 4.797 14.867 1 93.31 70 VAL B O 1
ATOM 2939 N N . GLY B 1 71 ? 2.896 3.225 15.805 1 89.25 71 GLY B N 1
ATOM 2940 C CA . GLY B 1 71 ? 3.572 2.947 14.547 1 89.25 71 GLY B CA 1
ATOM 2941 C C . GLY B 1 71 ? 2.934 1.819 13.766 1 89.25 71 GLY B C 1
ATOM 2942 O O . GLY B 1 71 ? 2.137 1.051 14.305 1 89.25 71 GLY B O 1
ATOM 2943 N N . LEU B 1 72 ? 3.258 1.807 12.477 1 83.38 72 LEU B N 1
ATOM 2944 C CA . LEU B 1 72 ? 2.775 0.687 11.68 1 83.38 72 LEU B CA 1
ATOM 2945 C C . LEU B 1 72 ? 3.527 -0.594 12.023 1 83.38 72 LEU B C 1
ATOM 2947 O O . LEU B 1 72 ? 4.688 -0.544 12.438 1 83.38 72 LEU B O 1
ATOM 2951 N N . PRO B 1 73 ? 2.812 -1.676 11.82 1 77.12 73 PRO B N 1
ATOM 2952 C CA . PRO B 1 73 ? 3.549 -2.936 11.938 1 77.12 73 PRO B CA 1
ATOM 2953 C C . PRO B 1 73 ? 4.758 -2.998 11.008 1 77.12 73 PRO B C 1
ATOM 2955 O O . PRO B 1 73 ? 4.762 -2.361 9.945 1 77.12 73 PRO B O 1
ATOM 2958 N N . SER B 1 74 ? 5.738 -3.73 11.438 1 72.31 74 SER B N 1
ATOM 2959 C CA . SER B 1 74 ? 7.02 -3.766 10.742 1 72.31 74 SER B CA 1
ATOM 2960 C C . SER B 1 74 ? 6.848 -4.195 9.281 1 72.31 74 SER B C 1
ATOM 2962 O O . SER B 1 74 ? 7.648 -3.818 8.422 1 72.31 74 SER B O 1
ATOM 2964 N N . GLU B 1 75 ? 5.785 -4.852 9.062 1 68.94 75 GLU B N 1
ATOM 2965 C CA . GLU B 1 75 ? 5.566 -5.43 7.738 1 68.94 75 GLU B CA 1
ATOM 2966 C C . GLU B 1 75 ? 4.91 -4.426 6.797 1 68.94 75 GLU B C 1
ATOM 2968 O O . GLU B 1 75 ? 4.859 -4.648 5.582 1 68.94 75 GLU B O 1
ATOM 2973 N N . MET B 1 76 ? 4.535 -3.381 7.375 1 74.69 76 MET B N 1
ATOM 2974 C CA . MET B 1 76 ? 3.801 -2.4 6.582 1 74.69 76 MET B CA 1
ATOM 2975 C C . MET B 1 76 ? 4.703 -1.237 6.184 1 74.69 76 MET B C 1
ATOM 2977 O O . MET B 1 76 ? 5.617 -0.874 6.926 1 74.69 76 MET B O 1
ATOM 2981 N N . MET B 1 77 ? 4.309 -0.751 5.023 1 75.25 77 MET B N 1
ATOM 2982 C CA . MET B 1 77 ? 5.008 0.437 4.539 1 75.25 77 MET B CA 1
ATOM 2983 C C . MET B 1 77 ? 4.168 1.691 4.77 1 75.25 77 MET B C 1
ATOM 2985 O O . MET B 1 77 ? 2.949 1.67 4.598 1 75.25 77 MET B O 1
ATOM 2989 N N . TYR B 1 78 ? 4.934 2.701 5.195 1 81.81 78 TYR B N 1
ATOM 2990 C CA . TYR B 1 78 ? 4.254 3.988 5.277 1 81.81 78 TYR B CA 1
ATOM 2991 C C . TYR B 1 78 ? 4.031 4.578 3.891 1 81.81 78 TYR B C 1
ATOM 2993 O O . TYR B 1 78 ? 4.973 4.723 3.111 1 81.81 78 TYR B O 1
ATOM 3001 N N . ASP B 1 79 ? 2.811 4.805 3.625 1 81.69 79 ASP B N 1
ATOM 3002 C CA . ASP B 1 79 ? 2.502 5.461 2.359 1 81.69 79 ASP B CA 1
ATOM 3003 C C . ASP B 1 79 ? 1.236 6.309 2.475 1 81.69 79 ASP B C 1
ATOM 3005 O O . ASP B 1 79 ? 0.607 6.355 3.533 1 81.69 79 ASP B O 1
ATOM 3009 N N . LEU B 1 80 ? 0.978 7.055 1.387 1 87 80 LEU B N 1
ATOM 3010 C CA . LEU B 1 80 ? -0.138 7.996 1.362 1 87 80 LEU B CA 1
ATOM 3011 C C . LEU B 1 80 ? -1.447 7.293 1.706 1 87 80 LEU B C 1
ATOM 3013 O O . LEU B 1 80 ? -2.295 7.855 2.402 1 87 80 LEU B O 1
ATOM 3017 N N . ARG B 1 81 ? -1.614 6.066 1.295 1 85.31 81 ARG B N 1
ATOM 3018 C CA . ARG B 1 81 ? -2.859 5.328 1.493 1 85.31 81 ARG B CA 1
ATOM 3019 C C . ARG B 1 81 ? -3.131 5.105 2.977 1 85.31 81 ARG B C 1
ATOM 3021 O O . ARG B 1 81 ? -4.277 5.184 3.422 1 85.31 81 ARG B O 1
ATOM 3028 N N . ASN B 1 82 ? -2.113 4.879 3.715 1 86.44 82 ASN B N 1
ATOM 3029 C CA . ASN B 1 82 ? -2.26 4.672 5.152 1 86.44 82 ASN B CA 1
ATOM 3030 C C . ASN B 1 82 ? -2.732 5.945 5.855 1 86.44 82 ASN B C 1
ATOM 3032 O O . ASN B 1 82 ? -3.561 5.883 6.762 1 86.44 82 ASN B O 1
ATOM 3036 N N . TYR B 1 83 ? -2.207 6.973 5.402 1 92 83 TYR B N 1
ATOM 3037 C CA . TYR B 1 83 ? -2.57 8.234 6.031 1 92 83 TYR B CA 1
ATOM 3038 C C . TYR B 1 83 ? -3.998 8.633 5.668 1 92 83 TYR B C 1
ATOM 3040 O O . TYR B 1 83 ? -4.723 9.188 6.496 1 92 83 TYR B O 1
ATOM 3048 N N . ILE B 1 84 ? -4.383 8.375 4.445 1 93.19 84 ILE B N 1
ATOM 3049 C CA . ILE B 1 84 ? -5.758 8.648 4.035 1 93.19 84 ILE B CA 1
ATOM 3050 C C . ILE B 1 84 ? -6.719 7.789 4.848 1 93.19 84 ILE B C 1
ATOM 3052 O O . ILE B 1 84 ? -7.734 8.281 5.344 1 93.19 84 ILE B O 1
ATOM 3056 N N . ALA B 1 85 ? -6.375 6.543 5.012 1 90.31 85 ALA B N 1
ATOM 3057 C CA . ALA B 1 85 ? -7.199 5.637 5.812 1 90.31 85 ALA B CA 1
ATOM 3058 C C . ALA B 1 85 ? -7.258 6.09 7.27 1 90.31 85 ALA B C 1
ATOM 3060 O O . ALA B 1 85 ? -8.297 5.984 7.918 1 90.31 85 ALA B O 1
ATOM 3061 N N . MET B 1 86 ? -6.203 6.555 7.766 1 92.38 86 MET B N 1
ATOM 3062 C CA . MET B 1 86 ? -6.117 7.074 9.133 1 92.38 86 MET B CA 1
ATOM 3063 C C . MET B 1 86 ? -7.113 8.211 9.344 1 92.38 86 MET B C 1
ATOM 3065 O O . MET B 1 86 ? -7.883 8.188 10.305 1 92.38 86 MET B O 1
ATOM 3069 N N . ILE B 1 87 ? -7.094 9.109 8.398 1 96.81 87 ILE B N 1
ATOM 3070 C CA . ILE B 1 87 ? -7.965 10.273 8.516 1 96.81 87 ILE B CA 1
ATOM 3071 C C . ILE B 1 87 ? -9.422 9.844 8.422 1 96.81 87 ILE B C 1
ATOM 3073 O O . ILE B 1 87 ? -10.258 10.281 9.211 1 96.81 87 ILE B O 1
ATOM 3077 N N . HIS B 1 88 ? -9.68 9.008 7.484 1 95.56 88 HIS B N 1
ATOM 3078 C CA . HIS B 1 88 ? -11.039 8.516 7.305 1 95.56 88 HIS B CA 1
ATOM 3079 C C . HIS B 1 88 ? -11.531 7.773 8.547 1 95.56 88 HIS B C 1
ATOM 3081 O O . HIS B 1 88 ? -12.641 8.016 9.023 1 95.56 88 HIS B O 1
ATOM 3087 N N . GLY B 1 89 ? -10.695 6.898 9.047 1 92.69 89 GLY B N 1
ATOM 3088 C CA . GLY B 1 89 ? -11.047 6.16 10.25 1 92.69 89 GLY B CA 1
ATOM 3089 C C . GLY B 1 89 ? -11.266 7.059 11.453 1 92.69 89 GLY B C 1
ATOM 3090 O O . GLY B 1 89 ? -12.195 6.84 12.234 1 92.69 89 GLY B O 1
ATOM 3091 N N . MET B 1 90 ? -10.422 7.98 11.609 1 95.5 90 MET B N 1
ATOM 3092 C CA . MET B 1 90 ? -10.547 8.93 12.711 1 95.5 90 MET B CA 1
ATOM 3093 C C . MET B 1 90 ? -11.844 9.719 12.609 1 95.5 90 MET B C 1
ATOM 3095 O O . MET B 1 90 ? -12.562 9.875 13.602 1 95.5 90 MET B O 1
ATOM 3099 N N . ALA B 1 91 ? -12.133 10.25 11.43 1 96.5 91 ALA B N 1
ATOM 3100 C CA . ALA B 1 91 ? -13.352 11.031 11.211 1 96.5 91 ALA B CA 1
ATOM 3101 C C . ALA B 1 91 ? -14.594 10.203 11.523 1 96.5 91 ALA B C 1
ATOM 3103 O O . ALA B 1 91 ? -15.531 10.688 12.164 1 96.5 91 ALA B O 1
ATOM 3104 N N . LYS B 1 92 ? -14.555 8.992 11.094 1 93.19 92 LYS B N 1
ATOM 3105 C CA . LYS B 1 92 ? -15.672 8.094 11.367 1 93.19 92 LYS B CA 1
ATOM 3106 C C . LYS B 1 92 ? -15.844 7.871 12.867 1 93.19 92 LYS B C 1
ATOM 3108 O O . LYS B 1 92 ? -16.953 7.938 13.391 1 93.19 92 LYS B O 1
ATOM 3113 N N . TYR B 1 93 ? -14.742 7.629 13.5 1 94.12 93 TYR B N 1
ATOM 3114 C CA . TYR B 1 93 ? -14.781 7.406 14.945 1 94.12 93 TYR B CA 1
ATOM 3115 C C . TYR B 1 93 ? -15.328 8.625 15.672 1 94.12 93 TYR B C 1
ATOM 3117 O O . TYR B 1 93 ? -16.125 8.5 16.609 1 94.12 93 TYR B O 1
ATOM 3125 N N . MET B 1 94 ? -14.969 9.758 15.219 1 96.88 94 MET B N 1
ATOM 3126 C CA . MET B 1 94 ? -15.336 11.008 15.883 1 96.88 94 MET B CA 1
ATOM 3127 C C . MET B 1 94 ? -16.734 11.453 15.461 1 96.88 94 MET B C 1
ATOM 3129 O O . MET B 1 94 ? -17.281 12.406 16.016 1 96.88 94 MET B O 1
ATOM 3133 N N . GLY B 1 95 ? -17.25 10.797 14.43 1 96.75 95 GLY B N 1
ATOM 3134 C CA . GLY B 1 95 ? -18.562 11.148 13.922 1 96.75 95 GLY B CA 1
ATOM 3135 C C . GLY B 1 95 ? -18.547 12.398 13.062 1 96.75 95 GLY B C 1
ATOM 3136 O O . GLY B 1 95 ? -19.547 13.141 13.023 1 96.75 95 GLY B O 1
ATOM 3137 N N . TRP B 1 96 ? -17.453 12.672 12.445 1 98 96 TRP B N 1
ATOM 3138 C CA . TRP B 1 96 ? -17.344 13.859 11.602 1 98 96 TRP B CA 1
ATOM 3139 C C . TRP B 1 96 ? -17.828 13.57 10.188 1 98 96 TRP B C 1
ATOM 3141 O O . TRP B 1 96 ? -17.219 12.789 9.461 1 98 96 TRP B O 1
ATOM 3151 N N . LYS B 1 97 ? -18.875 14.211 9.789 1 97.5 97 LYS B N 1
ATOM 3152 C CA . LYS B 1 97 ? -19.344 14.125 8.406 1 97.5 97 LYS B CA 1
ATOM 3153 C C . LYS B 1 97 ? -18.484 14.984 7.484 1 97.5 97 LYS B C 1
ATOM 3155 O O . LYS B 1 97 ? -18.141 14.562 6.371 1 97.5 97 LYS B O 1
ATOM 3160 N N . SER B 1 98 ? -18.188 16.109 7.969 1 98 98 SER B N 1
ATOM 3161 C CA . SER B 1 98 ? -17.266 17.031 7.301 1 98 98 SER B CA 1
ATOM 3162 C C . SER B 1 98 ? -16.484 17.859 8.312 1 98 98 SER B C 1
ATOM 3164 O O . SER B 1 98 ? -16.859 17.938 9.484 1 98 98 SER B O 1
ATOM 3166 N N . PHE B 1 99 ? -15.367 18.406 7.828 1 98.38 99 PHE B N 1
ATOM 3167 C CA . PHE B 1 99 ? -14.523 19.188 8.727 1 98.38 99 PHE B CA 1
ATOM 3168 C C . PHE B 1 99 ? -13.594 20.094 7.934 1 98.38 99 PHE B C 1
ATOM 3170 O O . PHE B 1 99 ? -13.414 19.922 6.727 1 98.38 99 PHE B O 1
ATOM 3177 N N . THR B 1 100 ? -13.117 21.109 8.633 1 98.19 100 THR B N 1
ATOM 3178 C CA . THR B 1 100 ? -12.031 21.922 8.109 1 98.19 100 THR B CA 1
ATOM 3179 C C . THR B 1 100 ? -10.68 21.25 8.352 1 98.19 100 THR B C 1
ATOM 3181 O O . THR B 1 100 ? -10.453 20.672 9.422 1 98.19 100 THR B O 1
ATOM 3184 N N . ALA B 1 101 ? -9.82 21.297 7.34 1 98.62 101 ALA B N 1
ATOM 3185 C CA . ALA B 1 101 ? -8.523 20.641 7.449 1 98.62 101 ALA B CA 1
ATOM 3186 C C . ALA B 1 101 ? -7.391 21.672 7.398 1 98.62 101 ALA B C 1
ATOM 3188 O O . ALA B 1 101 ? -7.355 22.531 6.508 1 98.62 101 ALA B O 1
ATOM 3189 N N . LEU B 1 102 ? -6.57 21.594 8.359 1 98.75 102 LEU B N 1
ATOM 3190 C CA . LEU B 1 102 ? -5.375 22.438 8.461 1 98.75 102 LEU B CA 1
ATOM 3191 C C . LEU B 1 102 ? -4.113 21.578 8.461 1 98.75 102 LEU B C 1
ATOM 3193 O O . LEU B 1 102 ? -3.924 20.75 9.344 1 98.75 102 LEU B O 1
ATOM 3197 N N . GLY B 1 103 ? -3.301 21.75 7.449 1 98.56 103 GLY B N 1
ATOM 3198 C CA . GLY B 1 103 ? -2.119 20.906 7.328 1 98.56 103 GLY B CA 1
ATOM 3199 C C . GLY B 1 103 ? -0.842 21.703 7.121 1 98.56 103 GLY B C 1
ATOM 3200 O O . GLY B 1 103 ? -0.833 22.688 6.387 1 98.56 103 GLY B O 1
ATOM 3201 N N . HIS B 1 104 ? 0.214 21.281 7.77 1 97.81 104 HIS B N 1
ATOM 3202 C CA . HIS B 1 104 ? 1.55 21.844 7.578 1 97.81 104 HIS B CA 1
ATOM 3203 C C . HIS B 1 104 ? 2.434 20.875 6.785 1 97.81 104 HIS B C 1
ATOM 3205 O O . HIS B 1 104 ? 2.566 19.703 7.148 1 97.81 104 HIS B O 1
ATOM 3211 N N . SER B 1 105 ? 3.051 21.391 5.676 1 94.69 105 SER B N 1
ATOM 3212 C CA . SER B 1 105 ? 4.047 20.641 4.918 1 94.69 105 SER B CA 1
ATOM 3213 C C . SER B 1 105 ? 3.508 19.281 4.496 1 94.69 105 SER B C 1
ATOM 3215 O O . SER B 1 105 ? 2.479 19.203 3.824 1 94.69 105 SER B O 1
ATOM 3217 N N . LEU B 1 106 ? 3.996 18.203 4.988 1 94.06 106 LEU B N 1
ATOM 3218 C CA . LEU B 1 106 ? 3.518 16.875 4.645 1 94.06 106 LEU B CA 1
ATOM 3219 C C . LEU B 1 106 ? 2.047 16.719 5.016 1 94.06 106 LEU B C 1
ATOM 3221 O O . LEU B 1 106 ? 1.28 16.094 4.277 1 94.06 106 LEU B O 1
ATOM 3225 N N . GLY B 1 107 ? 1.738 17.234 6.172 1 96.81 107 GLY B N 1
ATOM 3226 C CA . GLY B 1 107 ? 0.341 17.156 6.566 1 96.81 107 GLY B CA 1
ATOM 3227 C C . GLY B 1 107 ? -0.598 17.797 5.559 1 96.81 107 GLY B C 1
ATOM 3228 O O . GLY B 1 107 ? -1.697 17.297 5.324 1 96.81 107 GLY B O 1
ATOM 3229 N N . GLY B 1 108 ? -0.167 18.891 4.984 1 96.94 108 GLY B N 1
ATOM 3230 C CA . GLY B 1 108 ? -0.945 19.516 3.928 1 96.94 108 GLY B CA 1
ATOM 3231 C C . GLY B 1 108 ? -1.045 18.672 2.676 1 96.94 108 GLY B C 1
ATOM 3232 O O . GLY B 1 108 ? -2.111 18.578 2.064 1 96.94 108 GLY B O 1
ATOM 3233 N N . CYS B 1 109 ? 0.045 18.094 2.32 1 94.81 109 CYS B N 1
ATOM 3234 C CA . CYS B 1 109 ? 0.066 17.188 1.169 1 94.81 109 CYS B CA 1
ATOM 3235 C C . CYS B 1 109 ? -0.93 16.047 1.346 1 94.81 109 CYS B C 1
ATOM 3237 O O . CYS B 1 109 ? -1.709 15.758 0.438 1 94.81 109 CYS B O 1
ATOM 3239 N N . ILE B 1 110 ? -0.909 15.484 2.465 1 96.31 110 ILE B N 1
ATOM 3240 C CA . ILE B 1 110 ? -1.792 14.367 2.783 1 96.31 110 ILE B CA 1
ATOM 3241 C C . ILE B 1 110 ? -3.246 14.828 2.738 1 96.31 110 ILE B C 1
ATOM 3243 O O . ILE B 1 110 ? -4.109 14.133 2.197 1 96.31 110 ILE B O 1
ATOM 3247 N N . LEU B 1 111 ? -3.465 15.977 3.215 1 98.25 111 LEU B N 1
ATOM 3248 C CA . LEU B 1 111 ? -4.828 16.5 3.275 1 98.25 111 LEU B CA 1
ATOM 3249 C C . LEU B 1 111 ? -5.336 16.859 1.884 1 98.25 111 LEU B C 1
ATOM 3251 O O . LEU B 1 111 ? -6.527 16.703 1.594 1 98.25 111 LEU B O 1
ATOM 3255 N N . ILE B 1 112 ? -4.457 17.344 1 1 97.25 112 ILE B N 1
ATOM 3256 C CA . ILE B 1 112 ? -4.84 17.562 -0.391 1 97.25 112 ILE B CA 1
ATOM 3257 C C . ILE B 1 112 ? -5.332 16.25 -1.003 1 97.25 112 ILE B C 1
ATOM 3259 O O . ILE B 1 112 ? -6.402 16.219 -1.615 1 97.25 112 ILE B O 1
ATOM 3263 N N . CYS B 1 113 ? -4.625 15.234 -0.794 1 96.5 113 CYS B N 1
ATOM 3264 C CA . CYS B 1 113 ? -4.965 13.938 -1.366 1 96.5 113 CYS B CA 1
ATOM 3265 C C . CYS B 1 113 ? -6.238 13.383 -0.738 1 96.5 113 CYS B C 1
ATOM 3267 O O . CYS B 1 113 ? -7.094 12.836 -1.437 1 96.5 113 CYS B O 1
ATOM 3269 N N . PHE B 1 114 ? -6.324 13.531 0.56 1 97.75 114 PHE B N 1
ATOM 3270 C CA . PHE B 1 114 ? -7.539 13.094 1.234 1 97.75 114 PHE B CA 1
ATOM 3271 C C . PHE B 1 114 ? -8.758 13.812 0.67 1 97.75 114 PHE B C 1
ATOM 3273 O O . PHE B 1 114 ? -9.789 13.188 0.406 1 97.75 114 PHE B O 1
ATOM 3280 N N . ALA B 1 115 ? -8.594 15.102 0.473 1 98.31 115 ALA B N 1
ATOM 3281 C CA . ALA B 1 115 ? -9.688 15.922 -0.032 1 98.31 115 ALA B CA 1
ATOM 3282 C C . ALA B 1 115 ? -10.086 15.5 -1.443 1 98.31 115 ALA B C 1
ATOM 3284 O O . ALA B 1 115 ? -11.234 15.68 -1.853 1 98.31 115 ALA B O 1
ATOM 3285 N N . ALA B 1 116 ? -9.156 15.039 -2.156 1 97.19 116 ALA B N 1
ATOM 3286 C CA . ALA B 1 116 ? -9.445 14.523 -3.492 1 97.19 116 ALA B CA 1
ATOM 3287 C C . ALA B 1 116 ? -10.227 13.211 -3.422 1 97.19 116 ALA B C 1
ATOM 3289 O O . ALA B 1 116 ? -11.133 12.977 -4.227 1 97.19 116 ALA B O 1
ATOM 3290 N N . VAL B 1 117 ? -9.922 12.406 -2.48 1 96.94 117 VAL B N 1
ATOM 3291 C CA . VAL B 1 117 ? -10.508 11.078 -2.342 1 96.94 117 VAL B CA 1
ATOM 3292 C C . VAL B 1 117 ? -11.891 11.188 -1.701 1 96.94 117 VAL B C 1
ATOM 3294 O O . VAL B 1 117 ? -12.812 10.461 -2.076 1 96.94 117 VAL B O 1
ATOM 3297 N N . PHE B 1 118 ? -11.969 12.055 -0.751 1 98 118 PHE B N 1
ATOM 3298 C CA . PHE B 1 118 ? -13.219 12.273 -0.027 1 98 118 PHE B CA 1
ATOM 3299 C C . PHE B 1 118 ? -13.594 13.75 -0.033 1 98 118 PHE B C 1
ATOM 3301 O O . PHE B 1 118 ? -13.641 14.391 1.021 1 98 118 PHE B O 1
ATOM 3308 N N . PRO B 1 119 ? -13.992 14.219 -1.184 1 98.06 119 PRO B N 1
ATOM 3309 C CA . PRO B 1 119 ? -14.242 15.656 -1.289 1 98.06 119 PRO B CA 1
ATOM 3310 C C . PRO B 1 119 ? -15.406 16.125 -0.415 1 98.06 119 PRO B C 1
ATOM 3312 O O . PRO B 1 119 ? -15.43 17.266 0.044 1 98.06 119 PRO B O 1
ATOM 3315 N N . GLU B 1 120 ? -16.312 15.242 -0.148 1 98.06 120 GLU B N 1
ATOM 3316 C CA . GLU B 1 120 ? -17.5 15.594 0.629 1 98.06 120 GLU B CA 1
ATOM 3317 C C . GLU B 1 120 ? -17.156 15.797 2.102 1 98.06 120 GLU B C 1
ATOM 3319 O O . GLU B 1 120 ? -17.922 16.391 2.85 1 98.06 120 GLU B O 1
ATOM 3324 N N . MET B 1 121 ? -16.016 15.406 2.508 1 98.5 121 MET B N 1
ATOM 3325 C CA . MET B 1 121 ? -15.664 15.438 3.926 1 98.5 121 MET B CA 1
ATOM 3326 C C . MET B 1 121 ? -14.852 16.688 4.262 1 98.5 121 MET B C 1
ATOM 3328 O O . MET B 1 121 ? -14.625 16.984 5.434 1 98.5 121 MET B O 1
ATOM 3332 N N . ILE B 1 122 ? -14.438 17.406 3.293 1 98.44 122 ILE B N 1
ATOM 3333 C CA . ILE B 1 122 ? -13.586 18.562 3.545 1 98.44 122 ILE B CA 1
ATOM 3334 C C . ILE B 1 122 ? -14.352 19.844 3.244 1 98.44 122 ILE B C 1
ATOM 3336 O O . ILE B 1 122 ? -14.727 20.109 2.098 1 98.44 122 ILE B O 1
ATOM 3340 N N . GLU B 1 123 ? -14.531 20.656 4.246 1 97 123 GLU B N 1
ATOM 3341 C CA . GLU B 1 123 ? -15.219 21.938 4.086 1 97 123 GLU B CA 1
ATOM 3342 C C . GLU B 1 123 ? -14.266 23 3.572 1 97 123 GLU B C 1
ATOM 3344 O O . GLU B 1 123 ? -14.602 23.75 2.643 1 97 123 GLU B O 1
ATOM 3349 N N . LYS B 1 124 ? -13.188 23.094 4.203 1 97.12 124 LYS B N 1
ATOM 3350 C CA . LYS B 1 124 ? -12.102 24.016 3.871 1 97.12 124 LYS B CA 1
ATOM 3351 C C . LYS B 1 124 ? -10.742 23.359 4.066 1 97.12 124 LYS B C 1
ATOM 3353 O O . LYS B 1 124 ? -10.562 22.547 4.969 1 97.12 124 LYS B O 1
ATOM 3358 N N . LEU B 1 125 ? -9.875 23.719 3.152 1 97.62 125 LEU B N 1
ATOM 3359 C CA . LEU B 1 125 ? -8.508 23.219 3.221 1 97.62 125 LEU B CA 1
ATOM 3360 C C . LEU B 1 125 ? -7.52 24.359 3.418 1 97.62 125 LEU B C 1
ATOM 3362 O O . LEU B 1 125 ? -7.41 25.234 2.564 1 97.62 125 LEU B O 1
ATOM 3366 N N . ILE B 1 126 ? -6.898 24.359 4.527 1 98 126 ILE B N 1
ATOM 3367 C CA . ILE B 1 126 ? -5.902 25.375 4.859 1 98 126 ILE B CA 1
ATOM 3368 C C . ILE B 1 126 ? -4.512 24.734 4.871 1 98 126 ILE B C 1
ATOM 3370 O O . ILE B 1 126 ? -4.246 23.812 5.652 1 98 126 ILE B O 1
ATOM 3374 N N . LEU B 1 127 ? -3.664 25.234 4.043 1 97.38 127 LEU B N 1
ATOM 3375 C CA . LEU B 1 127 ? -2.318 24.703 3.879 1 97.38 127 LEU B CA 1
ATOM 3376 C C . LEU B 1 127 ? -1.271 25.703 4.363 1 97.38 127 LEU B C 1
ATOM 3378 O O . LEU B 1 127 ? -1.325 26.875 4.016 1 97.38 127 LEU B O 1
ATOM 3382 N N . ILE B 1 128 ? -0.381 25.203 5.172 1 97.31 128 ILE B N 1
ATOM 3383 C CA . ILE B 1 128 ? 0.775 25.984 5.582 1 97.31 128 ILE B CA 1
ATOM 3384 C C . ILE B 1 128 ? 2.051 25.375 5.023 1 97.31 128 ILE B C 1
ATOM 3386 O O . ILE B 1 128 ? 2.434 24.266 5.418 1 97.31 128 ILE B O 1
ATOM 3390 N N . GLU B 1 129 ? 2.676 26.047 4.121 1 94.88 129 GLU B N 1
ATOM 3391 C CA . GLU B 1 129 ? 3.959 25.594 3.588 1 94.88 129 GLU B CA 1
ATOM 3392 C C . GLU B 1 129 ? 3.875 24.156 3.084 1 94.88 129 GLU B C 1
ATOM 3394 O O . GLU B 1 129 ? 4.699 23.328 3.449 1 94.88 129 GLU B O 1
ATOM 3399 N N . SER B 1 130 ? 2.898 23.906 2.193 1 94.25 130 SER B N 1
ATOM 3400 C CA . SER B 1 130 ? 2.672 22.531 1.756 1 94.25 130 SER B CA 1
ATOM 3401 C C . SER B 1 130 ? 2.904 22.391 0.256 1 94.25 130 SER B C 1
ATOM 3403 O O . SER B 1 130 ? 2.557 23.281 -0.522 1 94.25 130 SER B O 1
ATOM 3405 N N . ARG B 1 131 ? 3.545 21.297 -0.038 1 89.31 131 ARG B N 1
ATOM 3406 C CA . ARG B 1 131 ? 3.811 20.922 -1.423 1 89.31 131 ARG B CA 1
ATOM 3407 C C . ARG B 1 131 ? 3.666 19.422 -1.62 1 89.31 131 ARG B C 1
ATOM 3409 O O . ARG B 1 131 ? 4.125 18.625 -0.791 1 89.31 131 ARG B O 1
ATOM 3416 N N . ILE B 1 132 ? 2.959 19.062 -2.742 1 90.06 132 ILE B N 1
ATOM 3417 C CA . ILE B 1 132 ? 2.92 17.641 -3.07 1 90.06 132 ILE B CA 1
ATOM 3418 C C . ILE B 1 132 ? 4.273 17.203 -3.629 1 90.06 132 ILE B C 1
ATOM 3420 O O . ILE B 1 132 ? 4.785 17.797 -4.574 1 90.06 132 ILE B O 1
ATOM 3424 N N . PHE B 1 133 ? 4.816 16.25 -2.988 1 86.62 133 PHE B N 1
ATOM 3425 C CA . PHE B 1 133 ? 6.027 15.633 -3.508 1 86.62 133 PHE B CA 1
ATOM 3426 C C . PHE B 1 133 ? 5.691 14.445 -4.398 1 86.62 133 PHE B C 1
ATOM 3428 O O . PHE B 1 133 ? 4.891 13.586 -4.02 1 86.62 133 PHE B O 1
ATOM 3435 N N . TRP B 1 134 ? 6.254 14.492 -5.574 1 89.81 134 TRP B N 1
ATOM 3436 C CA . TRP B 1 134 ? 5.91 13.469 -6.555 1 89.81 134 TRP B CA 1
ATOM 3437 C C . TRP B 1 134 ? 7.148 13.008 -7.316 1 89.81 134 TRP B C 1
ATOM 3439 O O . TRP B 1 134 ? 8.195 13.656 -7.262 1 89.81 134 TRP B O 1
ATOM 3449 N N . TYR B 1 135 ? 7.059 11.828 -7.875 1 90.69 135 TYR B N 1
ATOM 3450 C CA . TYR B 1 135 ? 8.078 11.297 -8.773 1 90.69 135 TYR B CA 1
ATOM 3451 C C . TYR B 1 135 ? 7.492 11.023 -10.156 1 90.69 135 TYR B C 1
ATOM 3453 O O . TYR B 1 135 ? 6.312 10.695 -10.281 1 90.69 135 TYR B O 1
ATOM 3461 N N . PRO B 1 136 ? 8.336 11.219 -11.133 1 92.06 136 PRO B N 1
ATOM 3462 C CA . PRO B 1 136 ? 7.852 10.891 -12.477 1 92.06 136 PRO B CA 1
ATOM 3463 C C . PRO B 1 136 ? 7.617 9.391 -12.664 1 92.06 136 PRO B C 1
ATOM 3465 O O . PRO B 1 136 ? 8.227 8.578 -11.969 1 92.06 136 PRO B O 1
ATOM 3468 N N . LEU B 1 137 ? 6.758 9.102 -13.586 1 88.75 137 LEU B N 1
ATOM 3469 C CA . LEU B 1 137 ? 6.379 7.727 -13.867 1 88.75 137 LEU B CA 1
ATOM 3470 C C . LEU B 1 137 ? 7.609 6.871 -14.156 1 88.75 137 LEU B C 1
ATOM 3472 O O . LEU B 1 137 ? 7.656 5.695 -13.781 1 88.75 137 LEU B O 1
ATOM 3476 N N . SER B 1 138 ? 8.562 7.398 -14.758 1 91.12 138 SER B N 1
ATOM 3477 C CA . SER B 1 138 ? 9.773 6.676 -15.141 1 91.12 138 SER B CA 1
ATOM 3478 C C . SER B 1 138 ? 10.508 6.152 -13.914 1 91.12 138 SER B C 1
ATOM 3480 O O . SER B 1 138 ? 11.336 5.246 -14.016 1 91.12 138 SER B O 1
ATOM 3482 N N . GLN B 1 139 ? 10.195 6.676 -12.75 1 93.06 139 GLN B N 1
ATOM 3483 C CA . GLN B 1 139 ? 10.891 6.273 -11.531 1 93.06 139 GLN B CA 1
ATOM 3484 C C . GLN B 1 139 ? 10.039 5.32 -10.703 1 93.06 139 GLN B C 1
ATOM 3486 O O . GLN B 1 139 ? 10.469 4.852 -9.648 1 93.06 139 GLN B O 1
ATOM 3491 N N . ALA B 1 140 ? 8.891 5.02 -11.195 1 91.5 140 ALA B N 1
ATOM 3492 C CA . ALA B 1 140 ? 7.914 4.277 -10.398 1 91.5 140 ALA B CA 1
ATOM 3493 C C . ALA B 1 140 ? 8.461 2.906 -10 1 91.5 140 ALA B C 1
ATOM 3495 O O . ALA B 1 140 ? 8.344 2.496 -8.844 1 91.5 140 ALA B O 1
ATOM 3496 N N . ILE B 1 141 ? 9.055 2.217 -10.883 1 93.81 141 ILE B N 1
ATOM 3497 C CA . ILE B 1 141 ? 9.578 0.879 -10.617 1 93.81 141 ILE B CA 1
ATOM 3498 C C . ILE B 1 141 ? 10.734 0.961 -9.625 1 93.81 141 ILE B C 1
ATOM 3500 O O . ILE B 1 141 ? 10.836 0.147 -8.703 1 93.81 141 ILE B O 1
ATOM 3504 N N . LYS B 1 142 ? 11.57 1.913 -9.844 1 92.44 142 LYS B N 1
ATOM 3505 C CA . LYS B 1 142 ? 12.688 2.127 -8.93 1 92.44 142 LYS B CA 1
ATOM 3506 C C . LYS B 1 142 ? 12.195 2.424 -7.52 1 92.44 142 LYS B C 1
ATOM 3508 O O . LYS B 1 142 ? 12.758 1.925 -6.539 1 92.44 142 LYS B O 1
ATOM 3513 N N . MET B 1 143 ? 11.203 3.258 -7.48 1 88.44 143 MET B N 1
ATOM 3514 C CA . MET B 1 143 ? 10.625 3.6 -6.18 1 88.44 143 MET B CA 1
ATOM 3515 C C . MET B 1 143 ? 10.031 2.367 -5.508 1 88.44 143 MET B C 1
ATOM 3517 O O . MET B 1 143 ? 10.203 2.164 -4.305 1 88.44 143 MET B O 1
ATOM 3521 N N . LEU B 1 144 ? 9.375 1.573 -6.266 1 88.62 144 LEU B N 1
ATOM 3522 C CA . LEU B 1 144 ? 8.781 0.353 -5.734 1 88.62 144 LEU B CA 1
ATOM 3523 C C . LEU B 1 144 ? 9.859 -0.604 -5.234 1 88.62 144 LEU B C 1
ATOM 3525 O O . LEU B 1 144 ? 9.734 -1.178 -4.148 1 88.62 144 LEU B O 1
ATOM 3529 N N . ARG B 1 145 ? 10.898 -0.789 -5.977 1 92.06 145 ARG B N 1
ATOM 3530 C CA . ARG B 1 145 ? 12.016 -1.626 -5.559 1 92.06 145 ARG B CA 1
ATOM 3531 C C . ARG B 1 145 ? 12.602 -1.143 -4.234 1 92.06 145 ARG B C 1
ATOM 3533 O O . ARG B 1 145 ? 12.805 -1.937 -3.314 1 92.06 145 ARG B O 1
ATOM 3540 N N . SER B 1 146 ? 12.836 0.123 -4.172 1 87.12 146 SER B N 1
ATOM 3541 C CA . SER B 1 146 ? 13.406 0.71 -2.967 1 87.12 146 SER B CA 1
ATOM 3542 C C . SER B 1 146 ? 12.516 0.479 -1.757 1 87.12 146 SER B C 1
ATOM 3544 O O . SER B 1 146 ? 13 0.168 -0.667 1 87.12 146 SER B O 1
ATOM 3546 N N . ARG B 1 147 ? 11.266 0.62 -1.971 1 82.94 147 ARG B N 1
ATOM 3547 C CA . ARG B 1 147 ? 10.312 0.427 -0.885 1 82.94 147 ARG B CA 1
ATOM 3548 C C . ARG B 1 147 ? 10.336 -1.013 -0.381 1 82.94 147 ARG B C 1
ATOM 3550 O O . ARG B 1 147 ? 10.328 -1.253 0.828 1 82.94 147 ARG B O 1
ATOM 3557 N N . VAL B 1 148 ? 10.359 -1.93 -1.276 1 85.38 148 VAL B N 1
ATOM 3558 C CA . VAL B 1 148 ? 10.375 -3.348 -0.928 1 85.38 148 VAL B CA 1
ATOM 3559 C C . VAL B 1 148 ? 11.664 -3.682 -0.181 1 85.38 148 VAL B C 1
ATOM 3561 O O . VAL B 1 148 ? 11.641 -4.359 0.849 1 85.38 148 VAL B O 1
ATOM 3564 N N . GLU B 1 149 ? 12.734 -3.158 -0.645 1 84.75 149 GLU B N 1
ATOM 3565 C CA . GLU B 1 149 ? 14.031 -3.426 -0.033 1 84.75 149 GLU B CA 1
ATOM 3566 C C . GLU B 1 149 ? 14.133 -2.783 1.348 1 84.75 149 GLU B C 1
ATOM 3568 O O . GLU B 1 149 ? 14.742 -3.35 2.258 1 84.75 149 GLU B O 1
ATOM 3573 N N . ASN B 1 150 ? 13.531 -1.646 1.486 1 76.94 150 ASN B N 1
ATOM 3574 C CA . ASN B 1 150 ? 13.594 -0.936 2.76 1 76.94 150 ASN B CA 1
ATOM 3575 C C . ASN B 1 150 ? 12.758 -1.636 3.83 1 76.94 150 ASN B C 1
ATOM 3577 O O . ASN B 1 150 ? 13.133 -1.644 5.004 1 76.94 150 ASN B O 1
ATOM 3581 N N . VAL B 1 151 ? 11.641 -2.129 3.465 1 71.12 151 VAL B N 1
ATOM 3582 C CA . VAL B 1 151 ? 10.781 -2.83 4.414 1 71.12 151 VAL B CA 1
ATOM 3583 C C . VAL B 1 151 ? 11.523 -4.043 4.977 1 71.12 151 VAL B C 1
ATOM 3585 O O . VAL B 1 151 ? 11.422 -4.34 6.172 1 71.12 151 VAL B O 1
ATOM 3588 N N . LEU B 1 152 ? 12.297 -4.637 4.223 1 69.81 152 LEU B N 1
ATOM 3589 C CA . LEU B 1 152 ? 13.016 -5.836 4.633 1 69.81 152 LEU B CA 1
ATOM 3590 C C . LEU B 1 152 ? 14.219 -5.484 5.5 1 69.81 152 LEU B C 1
ATOM 3592 O O . LEU B 1 152 ? 14.586 -6.246 6.395 1 69.81 152 LEU B O 1
ATOM 3596 N N . GLN B 1 153 ? 14.82 -4.328 5.234 1 66.12 153 GLN B N 1
ATOM 3597 C CA . GLN B 1 153 ? 16.016 -3.918 5.953 1 66.12 153 GLN B CA 1
ATOM 3598 C C . GLN B 1 153 ? 15.672 -3.393 7.344 1 66.12 153 GLN B C 1
ATOM 3600 O O . GLN B 1 153 ? 16.438 -3.574 8.289 1 66.12 153 GLN B O 1
ATOM 3605 N N . THR B 1 154 ? 14.703 -2.6 7.41 1 60.31 154 THR B N 1
ATOM 3606 C CA . THR B 1 154 ? 14.367 -1.953 8.672 1 60.31 154 THR B CA 1
ATOM 3607 C C . THR B 1 154 ? 14 -2.99 9.727 1 60.31 154 THR B C 1
ATOM 3609 O O . THR B 1 154 ? 14.109 -2.727 10.93 1 60.31 154 THR B O 1
ATOM 3612 N N . ASN B 1 155 ? 13.477 -4.129 9.305 1 57.72 155 ASN B N 1
ATOM 3613 C CA . ASN B 1 155 ? 13.211 -5.168 10.297 1 57.72 155 ASN B CA 1
ATOM 3614 C C . ASN B 1 155 ? 14.5 -5.668 10.945 1 57.72 155 ASN B C 1
ATOM 3616 O O . ASN B 1 155 ? 14.453 -6.355 11.969 1 57.72 155 ASN B O 1
ATOM 3620 N N . GLU B 1 156 ? 15.508 -5.277 10.258 1 56.62 156 GLU B N 1
ATOM 3621 C CA . GLU B 1 156 ? 16.766 -5.625 10.922 1 56.62 156 GLU B CA 1
ATOM 3622 C C . GLU B 1 156 ? 17.047 -4.684 12.086 1 56.62 156 GLU B C 1
ATOM 3624 O O . GLU B 1 156 ? 16.719 -3.498 12.023 1 56.62 156 GLU B O 1
ATOM 3629 N N . LYS B 1 157 ? 17.203 -5.188 13.305 1 53.53 157 LYS B N 1
ATOM 3630 C CA . LYS B 1 157 ? 17.234 -4.703 14.68 1 53.53 157 LYS B CA 1
ATOM 3631 C C . LYS B 1 157 ? 18.109 -3.451 14.797 1 53.53 157 LYS B C 1
ATOM 3633 O O . LYS B 1 157 ? 19.328 -3.543 14.891 1 53.53 157 LYS B O 1
ATOM 3638 N N . SER B 1 158 ? 17.844 -2.338 14.062 1 57.66 158 SER B N 1
ATOM 3639 C CA . SER B 1 158 ? 18.719 -1.246 14.484 1 57.66 158 SER B CA 1
ATOM 3640 C C . SER B 1 158 ? 18.344 -0.75 15.875 1 57.66 158 SER B C 1
ATOM 3642 O O . SER B 1 158 ? 17.156 -0.578 16.188 1 57.66 158 SER B O 1
ATOM 3644 N N . SER B 1 159 ? 19.234 -0.938 16.812 1 63.59 159 SER B N 1
ATOM 3645 C CA . SER B 1 159 ? 19.141 -0.433 18.188 1 63.59 159 SER B CA 1
ATOM 3646 C C . SER B 1 159 ? 18.734 1.036 18.203 1 63.59 159 SER B C 1
ATOM 3648 O O . SER B 1 159 ? 19.188 1.824 17.375 1 63.59 159 SER B O 1
ATOM 3650 N N . ASP B 1 160 ? 17.734 1.344 18.969 1 76.06 160 ASP B N 1
ATOM 3651 C CA . ASP B 1 160 ? 17.375 2.736 19.219 1 76.06 160 ASP B CA 1
ATOM 3652 C C . ASP B 1 160 ? 18.562 3.533 19.719 1 76.06 160 ASP B C 1
ATOM 3654 O O . ASP B 1 160 ? 19.25 3.105 20.656 1 76.06 160 ASP B O 1
ATOM 3658 N N . ARG B 1 161 ? 18.953 4.461 19.016 1 83.44 161 ARG B N 1
ATOM 3659 C CA . ARG B 1 161 ? 19.984 5.387 19.469 1 83.44 161 ARG B CA 1
ATOM 3660 C C . ARG B 1 161 ? 19.469 6.277 20.594 1 83.44 161 ARG B C 1
ATOM 3662 O O . ARG B 1 161 ? 18.328 6.762 20.531 1 83.44 161 ARG B O 1
ATOM 3669 N N . LEU B 1 162 ? 20.234 6.383 21.609 1 93.25 162 LEU B N 1
ATOM 3670 C CA . LEU B 1 162 ? 19.906 7.227 22.766 1 93.25 162 LEU B CA 1
ATOM 3671 C C . LEU B 1 162 ? 20.734 8.508 22.734 1 93.25 162 LEU B C 1
ATOM 3673 O O . LEU B 1 162 ? 21.906 8.5 22.344 1 93.25 162 LEU B O 1
ATOM 3677 N N . TYR B 1 163 ? 20.078 9.547 23.172 1 95.75 163 TYR B N 1
ATOM 3678 C CA . TYR B 1 163 ? 20.703 10.867 23.141 1 95.75 163 TYR B CA 1
ATOM 3679 C C . TYR B 1 163 ? 20.547 11.586 24.469 1 95.75 163 TYR B C 1
ATOM 3681 O O . TYR B 1 163 ? 19.578 11.336 25.203 1 95.75 163 TYR B O 1
ATOM 3689 N N . THR B 1 164 ? 21.516 12.484 24.703 1 96.81 164 THR B N 1
ATOM 3690 C CA . THR B 1 164 ? 21.234 13.508 25.703 1 96.81 164 THR B CA 1
ATOM 3691 C C . THR B 1 164 ? 20.281 14.562 25.125 1 96.81 164 THR B C 1
ATOM 3693 O O . THR B 1 164 ? 20.125 14.672 23.906 1 96.81 164 THR B O 1
ATOM 3696 N N . TYR B 1 165 ? 19.719 15.273 26.031 1 96.62 165 TYR B N 1
ATOM 3697 C CA . TYR B 1 165 ? 18.781 16.297 25.562 1 96.62 165 TYR B CA 1
ATOM 3698 C C . TYR B 1 165 ? 19.469 17.312 24.672 1 96.62 165 TYR B C 1
ATOM 3700 O O . TYR B 1 165 ? 18.984 17.625 23.594 1 96.62 165 TYR B O 1
ATOM 3708 N N . PRO B 1 166 ? 20.672 17.875 25.094 1 97 166 PRO B N 1
ATOM 3709 C CA . PRO B 1 166 ? 21.344 18.828 24.203 1 97 166 PRO B CA 1
ATOM 3710 C C . PRO B 1 166 ? 21.672 18.219 22.844 1 97 166 PRO B C 1
ATOM 3712 O O . PRO B 1 166 ? 21.594 18.891 21.812 1 97 166 PRO B O 1
ATOM 3715 N N . GLU B 1 167 ? 21.953 16.984 22.828 1 96.31 167 GLU B N 1
ATOM 3716 C CA . GLU B 1 167 ? 22.297 16.312 21.578 1 96.31 167 GLU B CA 1
ATOM 3717 C C . GLU B 1 167 ? 21.094 16.234 20.656 1 96.31 167 GLU B C 1
ATOM 3719 O O . GLU B 1 167 ? 21.203 16.547 19.469 1 96.31 167 GLU B O 1
ATOM 3724 N N . ILE B 1 168 ? 20.016 15.781 21.172 1 96 168 ILE B N 1
ATOM 3725 C CA . ILE B 1 168 ? 18.844 15.578 20.328 1 96 168 ILE B CA 1
ATOM 3726 C C . ILE B 1 168 ? 18.281 16.922 19.891 1 96 168 ILE B C 1
ATOM 3728 O O . ILE B 1 168 ? 17.766 17.062 18.766 1 96 168 ILE B O 1
ATOM 3732 N N . LYS B 1 169 ? 18.359 17.875 20.766 1 96.69 169 LYS B N 1
ATOM 3733 C CA . LYS B 1 169 ? 17.938 19.219 20.391 1 96.69 169 LYS B CA 1
ATOM 3734 C C . LYS B 1 169 ? 18.781 19.75 19.25 1 96.69 169 LYS B C 1
ATOM 3736 O O . LYS B 1 169 ? 18.266 20.297 18.266 1 96.69 169 LYS B O 1
ATOM 3741 N N . SER B 1 170 ? 20.062 19.594 19.328 1 96.44 170 SER B N 1
ATOM 3742 C CA . SER B 1 170 ? 20.984 20.031 18.281 1 96.44 170 SER B CA 1
ATOM 3743 C C . SER B 1 170 ? 20.719 19.297 16.969 1 96.44 170 SER B C 1
ATOM 3745 O O . SER B 1 170 ? 20.781 19.906 15.891 1 96.44 170 SER B O 1
ATOM 3747 N N . ARG B 1 171 ? 20.469 18.094 17.047 1 94.06 171 ARG B N 1
ATOM 3748 C CA . ARG B 1 171 ? 20.188 17.297 15.867 1 94.06 171 ARG B CA 1
ATOM 3749 C C . ARG B 1 171 ? 18.922 17.781 15.172 1 94.06 171 ARG B C 1
ATOM 3751 O O . ARG B 1 171 ? 18.875 17.875 13.938 1 94.06 171 ARG B O 1
ATOM 3758 N N . LEU B 1 172 ? 17.922 18.016 15.992 1 94.25 172 LEU B N 1
ATOM 3759 C CA . LEU B 1 172 ? 16.656 18.516 15.438 1 94.25 172 LEU B CA 1
ATOM 3760 C C . LEU B 1 172 ? 16.875 19.844 14.711 1 94.25 172 LEU B C 1
ATOM 3762 O O . LEU B 1 172 ? 16.391 20.016 13.594 1 94.25 172 LEU B O 1
ATOM 3766 N N . GLN B 1 173 ? 17.594 20.656 15.336 1 94.31 173 GLN B N 1
ATOM 3767 C CA . GLN B 1 173 ? 17.812 21.984 14.773 1 94.31 173 GLN B CA 1
ATOM 3768 C C . GLN B 1 173 ? 18.766 21.938 13.586 1 94.31 173 GLN B C 1
ATOM 3770 O O . GLN B 1 173 ? 18.703 22.766 12.688 1 94.31 173 GLN B O 1
ATOM 3775 N N . ALA B 1 174 ? 19.672 20.984 13.547 1 91.81 174 ALA B N 1
ATOM 3776 C CA . ALA B 1 174 ? 20.547 20.766 12.406 1 91.81 174 ALA B CA 1
ATOM 3777 C C . ALA B 1 174 ? 19.766 20.25 11.195 1 91.81 174 ALA B C 1
ATOM 3779 O O . ALA B 1 174 ? 20.094 20.578 10.055 1 91.81 174 ALA B O 1
ATOM 3780 N N . PHE B 1 175 ? 18.844 19.469 11.508 1 84.62 175 PHE B N 1
ATOM 3781 C CA . PHE B 1 175 ? 18.016 18.891 10.453 1 84.62 175 PHE B CA 1
ATOM 3782 C C . PHE B 1 175 ? 17.141 19.969 9.805 1 84.62 175 PHE B C 1
ATOM 3784 O O . PHE B 1 175 ? 16.891 19.922 8.602 1 84.62 175 PHE B O 1
ATOM 3791 N N . ASN B 1 176 ? 16.625 20.812 10.641 1 85.62 176 ASN B N 1
ATOM 3792 C CA . ASN B 1 176 ? 15.812 21.906 10.133 1 85.62 176 ASN B CA 1
ATOM 3793 C C . ASN B 1 176 ? 16.203 23.234 10.766 1 85.62 176 ASN B C 1
ATOM 3795 O O . ASN B 1 176 ? 15.773 23.562 11.875 1 85.62 176 ASN B O 1
ATOM 3799 N N . LYS B 1 177 ? 16.797 24.047 10.039 1 85.31 177 LYS B N 1
ATOM 3800 C CA . LYS B 1 177 ? 17.375 25.297 10.516 1 85.31 177 LYS B CA 1
ATOM 3801 C C . LYS B 1 177 ? 16.281 26.312 10.859 1 85.31 177 LYS B C 1
ATOM 3803 O O . LYS B 1 177 ? 16.531 27.297 11.547 1 85.31 177 LYS B O 1
ATOM 3808 N N . ALA B 1 178 ? 15.102 26.047 10.422 1 88.38 178 ALA B N 1
ATOM 3809 C CA . ALA B 1 178 ? 13.992 26.969 10.688 1 88.38 178 ALA B CA 1
ATOM 3810 C C . ALA B 1 178 ? 13.477 26.797 12.117 1 88.38 178 ALA B C 1
ATOM 3812 O O . ALA B 1 178 ? 12.711 27.641 12.602 1 88.38 178 ALA B O 1
ATOM 3813 N N . ILE B 1 179 ? 13.922 25.797 12.758 1 92.31 179 ILE B N 1
ATOM 3814 C CA . ILE B 1 179 ? 13.477 25.516 14.109 1 92.31 179 ILE B CA 1
ATOM 3815 C C . ILE B 1 179 ? 14.367 26.234 15.117 1 92.31 179 ILE B C 1
ATOM 3817 O O . ILE B 1 179 ? 15.547 25.906 15.258 1 92.31 179 ILE B O 1
ATOM 3821 N N . ASP B 1 180 ? 13.805 27.188 15.828 1 91.94 180 ASP B N 1
ATOM 3822 C CA . ASP B 1 180 ? 14.578 27.891 16.859 1 91.94 180 ASP B CA 1
ATOM 3823 C C . ASP B 1 180 ? 14.531 27.141 18.188 1 91.94 180 ASP B C 1
ATOM 3825 O O . ASP B 1 180 ? 13.945 26.047 18.266 1 91.94 180 ASP B O 1
ATOM 3829 N N . ASP B 1 181 ? 15.117 27.734 19.219 1 94.62 181 ASP B N 1
ATOM 3830 C CA . ASP B 1 181 ? 15.297 27.047 20.5 1 94.62 181 ASP B CA 1
ATOM 3831 C C . ASP B 1 181 ? 13.945 26.719 21.125 1 94.62 181 ASP B C 1
ATOM 3833 O O . ASP B 1 181 ? 13.734 25.594 21.578 1 94.62 181 ASP B O 1
ATOM 3837 N N . GLU B 1 182 ? 13.094 27.641 21.156 1 94.38 182 GLU B N 1
ATOM 3838 C CA . GLU B 1 182 ? 11.789 27.422 21.781 1 94.38 182 GLU B CA 1
ATOM 3839 C C . GLU B 1 182 ? 10.984 26.375 21.016 1 94.38 182 GLU B C 1
ATOM 3841 O O . GLU B 1 182 ? 10.375 25.484 21.625 1 94.38 182 GLU B O 1
ATOM 3846 N N . ALA B 1 183 ? 10.969 26.516 19.734 1 94.56 183 ALA B N 1
ATOM 3847 C CA . ALA B 1 183 ? 10.266 25.547 18.891 1 94.56 183 ALA B CA 1
ATOM 3848 C C . ALA B 1 183 ? 10.805 24.141 19.109 1 94.56 183 ALA B C 1
ATOM 3850 O O . ALA B 1 183 ? 10.039 23.172 19.188 1 94.56 183 ALA B O 1
ATOM 3851 N N . ALA B 1 184 ? 12.086 24.031 19.156 1 96.62 184 ALA B N 1
ATOM 3852 C CA . ALA B 1 184 ? 12.719 22.734 19.391 1 96.62 184 ALA B CA 1
ATOM 3853 C C . ALA B 1 184 ? 12.234 22.094 20.688 1 96.62 184 ALA B C 1
ATOM 3855 O O . ALA B 1 184 ? 11.898 20.922 20.734 1 96.62 184 ALA B O 1
ATOM 3856 N N . ASP B 1 185 ? 12.188 22.906 21.719 1 96.88 185 ASP B N 1
ATOM 3857 C CA . ASP B 1 185 ? 11.75 22.406 23.016 1 96.88 185 ASP B CA 1
ATOM 3858 C C . ASP B 1 185 ? 10.305 21.922 22.953 1 96.88 185 ASP B C 1
ATOM 3860 O O . ASP B 1 185 ? 9.969 20.875 23.516 1 96.88 185 ASP B O 1
ATOM 3864 N N . ILE B 1 186 ? 9.477 22.688 22.297 1 96.06 186 ILE B N 1
ATOM 3865 C CA . ILE B 1 186 ? 8.062 22.344 22.172 1 96.06 186 ILE B CA 1
ATOM 3866 C C . ILE B 1 186 ? 7.914 21.016 21.438 1 96.06 186 ILE B C 1
ATOM 3868 O O . ILE B 1 186 ? 7.191 20.125 21.891 1 96.06 186 ILE B O 1
ATOM 3872 N N . LEU B 1 187 ? 8.594 20.812 20.391 1 97.5 187 LEU B N 1
ATOM 3873 C CA . LEU B 1 187 ? 8.5 19.594 19.578 1 97.5 187 LEU B CA 1
ATOM 3874 C C . LEU B 1 187 ? 9.086 18.406 20.312 1 97.5 187 LEU B C 1
ATOM 3876 O O . LEU B 1 187 ? 8.547 17.297 20.25 1 97.5 187 LEU B O 1
ATOM 3880 N N . LEU B 1 188 ? 10.18 18.609 21.016 1 97.5 188 LEU B N 1
ATOM 3881 C CA . LEU B 1 188 ? 10.859 17.516 21.688 1 97.5 188 LEU B CA 1
ATOM 3882 C C . LEU B 1 188 ? 10.07 17.047 22.922 1 97.5 188 LEU B C 1
ATOM 3884 O O . LEU B 1 188 ? 10.172 15.891 23.328 1 97.5 188 LEU B O 1
ATOM 3888 N N . GLU B 1 189 ? 9.328 17.953 23.484 1 96.94 189 GLU B N 1
ATOM 3889 C CA . GLU B 1 189 ? 8.484 17.578 24.609 1 96.94 189 GLU B CA 1
ATOM 3890 C C . GLU B 1 189 ? 7.613 16.359 24.266 1 96.94 189 GLU B C 1
ATOM 3892 O O . GLU B 1 189 ? 7.418 15.477 25.094 1 96.94 189 GLU B O 1
ATOM 3897 N N . ARG B 1 190 ? 7.18 16.328 23.062 1 97.38 190 ARG B N 1
ATOM 3898 C CA . ARG B 1 190 ? 6.281 15.258 22.641 1 97.38 190 ARG B CA 1
ATOM 3899 C C . ARG B 1 190 ? 7.008 14.234 21.766 1 97.38 190 ARG B C 1
ATOM 3901 O O . ARG B 1 190 ? 6.609 13.07 21.703 1 97.38 190 ARG B O 1
ATOM 3908 N N . GLY B 1 191 ? 8.07 14.602 21.203 1 97.44 191 GLY B N 1
ATOM 3909 C CA . GLY B 1 191 ? 8.711 13.797 20.172 1 97.44 191 GLY B CA 1
ATOM 3910 C C . GLY B 1 191 ? 9.734 12.82 20.734 1 97.44 191 GLY B C 1
ATOM 3911 O O . GLY B 1 191 ? 10.273 11.992 20 1 97.44 191 GLY B O 1
ATOM 3912 N N . ILE B 1 192 ? 9.992 12.914 22.078 1 96.94 192 ILE B N 1
ATOM 3913 C CA . ILE B 1 192 ? 11.008 12.039 22.656 1 96.94 192 ILE B CA 1
ATOM 3914 C C . ILE B 1 192 ? 10.492 11.43 23.953 1 96.94 192 ILE B C 1
ATOM 3916 O O . ILE B 1 192 ? 9.5 11.906 24.516 1 96.94 192 ILE B O 1
ATOM 3920 N N . SER B 1 193 ? 11.086 10.391 24.328 1 95.75 193 SER B N 1
ATOM 3921 C CA . SER B 1 193 ? 10.82 9.75 25.609 1 95.75 193 SER B CA 1
ATOM 3922 C C . SER B 1 193 ? 12.102 9.562 26.406 1 95.75 193 SER B C 1
ATOM 3924 O O . SER B 1 193 ? 13.156 9.266 25.844 1 95.75 193 SER B O 1
ATOM 3926 N N . LYS B 1 194 ? 11.977 9.75 27.625 1 94.81 194 LYS B N 1
ATOM 3927 C CA . LYS B 1 194 ? 13.109 9.578 28.531 1 94.81 194 LYS B CA 1
ATOM 3928 C C . LYS B 1 194 ? 13.25 8.125 28.953 1 94.81 194 LYS B C 1
ATOM 3930 O O . LYS B 1 194 ? 12.273 7.496 29.375 1 94.81 194 LYS B O 1
ATOM 3935 N N . GLU B 1 195 ? 14.438 7.684 28.828 1 93.62 195 GLU B N 1
ATOM 3936 C CA . GLU B 1 195 ? 14.734 6.309 29.219 1 93.62 195 GLU B CA 1
ATOM 3937 C C . GLU B 1 195 ? 15.234 6.238 30.656 1 93.62 195 GLU B C 1
ATOM 3939 O O . GLU B 1 195 ? 15.492 7.273 31.281 1 93.62 195 GLU B O 1
ATOM 3944 N N . LYS B 1 196 ? 15.375 5.031 31.156 1 91.94 196 LYS B N 1
ATOM 3945 C CA . LYS B 1 196 ? 15.758 4.797 32.531 1 91.94 196 LYS B CA 1
ATOM 3946 C C . LYS B 1 196 ? 17.141 5.379 32.844 1 91.94 196 LYS B C 1
ATOM 3948 O O . LYS B 1 196 ? 17.391 5.844 33.969 1 91.94 196 LYS B O 1
ATOM 3953 N N . ASP B 1 197 ? 17.969 5.41 31.953 1 92.19 197 ASP B N 1
ATOM 3954 C CA . ASP B 1 197 ? 19.328 5.891 32.156 1 92.19 197 ASP B CA 1
ATOM 3955 C C . ASP B 1 197 ? 19.406 7.406 32.031 1 92.19 197 ASP B C 1
ATOM 3957 O O . ASP B 1 197 ? 20.5 7.984 32.062 1 92.19 197 ASP B O 1
ATOM 3961 N N . GLY B 1 198 ? 18.25 7.984 31.734 1 93.38 198 GLY B N 1
ATOM 3962 C CA . GLY B 1 198 ? 18.188 9.438 31.656 1 93.38 198 GLY B CA 1
ATOM 3963 C C . GLY B 1 198 ? 18.359 9.961 30.234 1 93.38 198 GLY B C 1
ATOM 3964 O O . GLY B 1 198 ? 18.219 11.156 30 1 93.38 198 GLY B O 1
ATOM 3965 N N . LYS B 1 199 ? 18.672 9.086 29.391 1 96 199 LYS B N 1
ATOM 3966 C CA . LYS B 1 199 ? 18.812 9.477 28 1 96 199 LYS B CA 1
ATOM 3967 C C . LYS B 1 199 ? 17.469 9.445 27.281 1 96 199 LYS B C 1
ATOM 3969 O O . LYS B 1 199 ? 16.469 9 27.859 1 96 199 LYS B O 1
ATOM 3974 N N . TYR B 1 200 ? 17.5 10.031 26.094 1 96.62 200 TYR B N 1
ATOM 3975 C CA . TYR B 1 200 ? 16.25 10.188 25.359 1 96.62 200 TYR B CA 1
ATOM 3976 C C . TYR B 1 200 ? 16.281 9.406 24.047 1 96.62 200 TYR B C 1
ATOM 3978 O O . TYR B 1 200 ? 17.328 9.273 23.422 1 96.62 200 TYR B O 1
ATOM 3986 N N . LYS B 1 201 ? 15.172 8.938 23.703 1 95.19 201 LYS B N 1
ATOM 3987 C CA . LYS B 1 201 ? 14.992 8.344 22.375 1 95.19 201 LYS B CA 1
ATOM 3988 C C . LYS B 1 201 ? 13.875 9.047 21.609 1 95.19 201 LYS B C 1
ATOM 3990 O O . LYS B 1 201 ? 12.945 9.586 22.203 1 95.19 201 LYS B O 1
ATOM 3995 N N . VAL B 1 202 ? 14 9.031 20.344 1 94.25 202 VAL B N 1
ATOM 3996 C CA . VAL B 1 202 ? 12.977 9.609 19.484 1 94.25 202 VAL B CA 1
ATOM 3997 C C . VAL B 1 202 ? 11.773 8.672 19.406 1 94.25 202 VAL B C 1
ATOM 3999 O O . VAL B 1 202 ? 11.938 7.457 19.234 1 94.25 202 VAL B O 1
ATOM 4002 N N . ARG B 1 203 ? 10.578 9.234 19.516 1 95.19 203 ARG B N 1
ATOM 4003 C CA . ARG B 1 203 ? 9.367 8.43 19.516 1 95.19 203 ARG B CA 1
ATOM 4004 C C . ARG B 1 203 ? 8.984 8.008 18.094 1 95.19 203 ARG B C 1
ATOM 4006 O O . ARG B 1 203 ? 8.375 6.957 17.906 1 95.19 203 ARG B O 1
ATOM 4013 N N . ARG B 1 204 ? 9.352 8.758 17.141 1 93 204 ARG B N 1
ATOM 4014 C CA . ARG B 1 204 ? 8.977 8.531 15.75 1 93 204 ARG B CA 1
ATOM 4015 C C . ARG B 1 204 ? 9.539 7.215 15.234 1 93 204 ARG B C 1
ATOM 4017 O O . ARG B 1 204 ? 10.68 6.863 15.539 1 93 204 ARG B O 1
ATOM 4024 N N . ASP B 1 205 ? 8.703 6.562 14.469 1 89.12 205 ASP B N 1
ATOM 4025 C CA . ASP B 1 205 ? 9.172 5.367 13.773 1 89.12 205 ASP B CA 1
ATOM 4026 C C . ASP B 1 205 ? 10.352 5.695 12.859 1 89.12 205 ASP B C 1
ATOM 4028 O O . ASP B 1 205 ? 10.266 6.605 12.031 1 89.12 205 ASP B O 1
ATOM 4032 N N . LYS B 1 206 ? 11.445 5.02 13.016 1 85 206 LYS B N 1
ATOM 4033 C CA . LYS B 1 206 ? 12.68 5.281 12.281 1 85 206 LYS B CA 1
ATOM 4034 C C . LYS B 1 206 ? 12.469 5.113 10.773 1 85 206 LYS B C 1
ATOM 4036 O O . LYS B 1 206 ? 13.172 5.734 9.977 1 85 206 LYS B O 1
ATOM 4041 N N . ARG B 1 207 ? 11.5 4.352 10.352 1 82.62 207 ARG B N 1
ATOM 4042 C CA . ARG B 1 207 ? 11.234 4.086 8.945 1 82.62 207 ARG B CA 1
ATOM 4043 C C . ARG B 1 207 ? 10.734 5.34 8.234 1 82.62 207 ARG B C 1
ATOM 4045 O O . ARG B 1 207 ? 10.828 5.445 7.008 1 82.62 207 ARG B O 1
ATOM 4052 N N . ILE B 1 208 ? 10.203 6.234 8.984 1 86.62 208 ILE B N 1
ATOM 4053 C CA . ILE B 1 208 ? 9.617 7.449 8.438 1 86.62 208 ILE B CA 1
ATOM 4054 C C . ILE B 1 208 ? 10.711 8.336 7.852 1 86.62 208 ILE B C 1
ATOM 4056 O O . ILE B 1 208 ? 10.5 9.016 6.844 1 86.62 208 ILE B O 1
ATOM 4060 N N . ALA B 1 209 ? 11.812 8.266 8.422 1 80.94 209 ALA B N 1
ATOM 4061 C CA . ALA B 1 209 ? 12.922 9.102 7.969 1 80.94 209 ALA B CA 1
ATOM 4062 C C . ALA B 1 209 ? 13.414 8.672 6.594 1 80.94 209 ALA B C 1
ATOM 4064 O O . ALA B 1 209 ? 13.984 9.469 5.848 1 80.94 209 ALA B O 1
ATOM 4065 N N . LYS B 1 210 ? 13.227 7.469 6.188 1 72.44 210 LYS B N 1
ATOM 4066 C CA . LYS B 1 210 ? 13.773 6.906 4.953 1 72.44 210 LYS B CA 1
ATOM 4067 C C . LYS B 1 210 ? 12.758 7.004 3.816 1 72.44 210 LYS B C 1
ATOM 4069 O O . LYS B 1 210 ? 13.086 6.73 2.66 1 72.44 210 LYS B O 1
ATOM 4074 N N . LEU B 1 211 ? 11.562 7.355 4.164 1 62.78 211 LEU B N 1
ATOM 4075 C CA . LEU B 1 211 ? 10.523 7.195 3.152 1 62.78 211 LEU B CA 1
ATOM 4076 C C . LEU B 1 211 ? 9.945 8.547 2.748 1 62.78 211 LEU B C 1
ATOM 4078 O O . LEU B 1 211 ? 9.031 9.055 3.402 1 62.78 211 LEU B O 1
ATOM 4082 N N . PRO B 1 212 ? 10.609 9.039 1.713 1 60.31 212 PRO B N 1
ATOM 4083 C CA . PRO B 1 212 ? 9.891 10.211 1.216 1 60.31 212 PRO B CA 1
ATOM 4084 C C . PRO B 1 212 ? 8.492 9.875 0.695 1 60.31 212 PRO B C 1
ATOM 4086 O O . PRO B 1 212 ? 8.297 8.82 0.094 1 60.31 212 PRO B O 1
ATOM 4089 N N . HIS B 1 213 ? 7.441 10.32 1.312 1 64.19 213 HIS B N 1
ATOM 4090 C CA . HIS B 1 213 ? 6.043 10.125 0.946 1 64.19 213 HIS B CA 1
ATOM 4091 C C . HIS B 1 213 ? 5.746 10.727 -0.423 1 64.19 213 HIS B C 1
ATOM 4093 O O . HIS B 1 213 ? 4.941 11.656 -0.536 1 64.19 213 HIS B O 1
ATOM 4099 N N . PHE B 1 214 ? 6.316 10.117 -1.406 1 78 214 PHE B N 1
ATOM 4100 C CA . PHE B 1 214 ? 6.105 10.539 -2.783 1 78 214 PHE B CA 1
ATOM 4101 C C . PHE B 1 214 ? 4.988 9.734 -3.438 1 78 214 PHE B C 1
ATOM 4103 O O . PHE B 1 214 ? 4.781 8.57 -3.1 1 78 214 PHE B O 1
ATOM 4110 N N . ILE B 1 215 ? 4.227 10.492 -4.211 1 87.81 215 ILE B N 1
ATOM 4111 C CA . ILE B 1 215 ? 3.264 9.828 -5.082 1 87.81 215 ILE B CA 1
ATOM 4112 C C . ILE B 1 215 ? 3.631 10.078 -6.543 1 87.81 215 ILE B C 1
ATOM 4114 O O . ILE B 1 215 ? 4.508 10.898 -6.836 1 87.81 215 ILE B O 1
ATOM 4118 N N . SER B 1 216 ? 3.035 9.305 -7.426 1 89.62 216 SER B N 1
ATOM 4119 C CA . SER B 1 216 ? 3.336 9.523 -8.836 1 89.62 216 SER B CA 1
ATOM 4120 C C . SER B 1 216 ? 2.82 10.883 -9.305 1 89.62 216 SER B C 1
ATOM 4122 O O . SER B 1 216 ? 1.841 11.398 -8.758 1 89.62 216 SER B O 1
ATOM 4124 N N . GLU B 1 217 ? 3.502 11.367 -10.266 1 92.69 217 GLU B N 1
ATOM 4125 C CA . GLU B 1 217 ? 3.074 12.633 -10.859 1 92.69 217 GLU B CA 1
ATOM 4126 C C . GLU B 1 217 ? 1.621 12.555 -11.32 1 92.69 217 GLU B C 1
ATOM 4128 O O . GLU B 1 217 ? 0.846 13.492 -11.094 1 92.69 217 GLU B O 1
ATOM 4133 N N . GLU B 1 218 ? 1.255 11.5 -11.906 1 91.75 218 GLU B N 1
ATOM 4134 C CA . GLU B 1 218 ? -0.1 11.336 -12.43 1 91.75 218 GLU B CA 1
ATOM 4135 C C . GLU B 1 218 ? -1.129 11.359 -11.305 1 91.75 218 GLU B C 1
ATOM 4137 O O . GLU B 1 218 ? -2.193 11.961 -11.438 1 91.75 218 GLU B O 1
ATOM 4142 N N . MET B 1 219 ? -0.732 10.75 -10.297 1 90.94 219 MET B N 1
ATOM 4143 C CA . MET B 1 219 ? -1.63 10.75 -9.148 1 90.94 219 MET B CA 1
ATOM 4144 C C . MET B 1 219 ? -1.735 12.141 -8.539 1 90.94 219 MET B C 1
ATOM 4146 O O . MET B 1 219 ? -2.816 12.562 -8.125 1 90.94 219 MET B O 1
ATOM 4150 N N . ALA B 1 220 ? -0.623 12.812 -8.438 1 94.44 220 ALA B N 1
ATOM 4151 C CA . ALA B 1 220 ? -0.614 14.18 -7.918 1 94.44 220 ALA B CA 1
ATOM 4152 C C . ALA B 1 220 ? -1.531 15.078 -8.734 1 94.44 220 ALA B C 1
ATOM 4154 O O . ALA B 1 220 ? -2.355 15.812 -8.172 1 94.44 220 ALA B O 1
ATOM 4155 N N . VAL B 1 221 ? -1.399 14.984 -10 1 95.25 221 VAL B N 1
ATOM 4156 C CA . VAL B 1 221 ? -2.215 15.789 -10.906 1 95.25 221 VAL B CA 1
ATOM 4157 C C . VAL B 1 221 ? -3.689 15.438 -10.719 1 95.25 221 VAL B C 1
ATOM 4159 O O . VAL B 1 221 ? -4.543 16.328 -10.664 1 95.25 221 VAL B O 1
ATOM 4162 N N . LEU B 1 222 ? -3.947 14.195 -10.617 1 94.69 222 LEU B N 1
ATOM 4163 C CA . LEU B 1 222 ? -5.324 13.742 -10.453 1 94.69 222 LEU B CA 1
ATOM 4164 C C . LEU B 1 222 ? -5.906 14.25 -9.133 1 94.69 222 LEU B C 1
ATOM 4166 O O . LEU B 1 222 ? -7.066 14.664 -9.086 1 94.69 222 LEU B O 1
ATOM 4170 N N . CYS B 1 223 ? -5.137 14.188 -8.094 1 95.88 223 CYS B N 1
ATOM 4171 C CA . CYS B 1 223 ? -5.59 14.695 -6.805 1 95.88 223 CYS B CA 1
ATOM 4172 C C . CYS B 1 223 ? -5.953 16.172 -6.895 1 95.88 223 CYS B C 1
ATOM 4174 O O . CYS B 1 223 ? -7 16.594 -6.398 1 95.88 223 CYS B O 1
ATOM 4176 N N . ILE B 1 224 ? -5.109 16.906 -7.52 1 96.75 224 ILE B N 1
ATOM 4177 C CA . ILE B 1 224 ? -5.348 18.344 -7.652 1 96.75 224 ILE B CA 1
ATOM 4178 C C . ILE B 1 224 ? -6.594 18.578 -8.5 1 96.75 224 ILE B C 1
ATOM 4180 O O . ILE B 1 224 ? -7.434 19.422 -8.156 1 96.75 224 ILE B O 1
ATOM 4184 N N . LYS B 1 225 ? -6.727 17.844 -9.539 1 95.81 225 LYS B N 1
ATOM 4185 C CA . LYS B 1 225 ? -7.883 17.969 -10.422 1 95.81 225 LYS B CA 1
ATOM 4186 C C . LYS B 1 225 ? -9.18 17.703 -9.664 1 95.81 225 LYS B C 1
ATOM 4188 O O . LYS B 1 225 ? -10.203 18.344 -9.93 1 95.81 225 LYS B O 1
ATOM 4193 N N . LYS B 1 226 ? -9.141 16.844 -8.719 1 96.12 226 LYS B N 1
ATOM 4194 C CA . LYS B 1 226 ? -10.344 16.406 -8.023 1 96.12 226 LYS B CA 1
ATOM 4195 C C . LYS B 1 226 ? -10.602 17.25 -6.777 1 96.12 226 LYS B C 1
ATOM 4197 O O . LYS B 1 226 ? -11.625 17.078 -6.109 1 96.12 226 LYS B O 1
ATOM 4202 N N . LEU B 1 227 ? -9.742 18.125 -6.484 1 96.06 227 LEU B N 1
ATOM 4203 C CA . LEU B 1 227 ? -9.883 18.984 -5.312 1 96.06 227 LEU B CA 1
ATOM 4204 C C . LEU B 1 227 ? -11.055 19.953 -5.492 1 96.06 227 LEU B C 1
ATOM 4206 O O . LEU B 1 227 ? -11.094 20.703 -6.461 1 96.06 227 LEU B O 1
ATOM 4210 N N . LYS B 1 228 ? -12 19.969 -4.527 1 95.88 228 LYS B N 1
ATOM 4211 C CA . LYS B 1 228 ? -13.195 20.797 -4.625 1 95.88 228 LYS B CA 1
ATOM 4212 C C . LYS B 1 228 ? -13.219 21.859 -3.523 1 95.88 228 LYS B C 1
ATOM 4214 O O . LYS B 1 228 ? -13.781 22.938 -3.707 1 95.88 228 LYS B O 1
ATOM 4219 N N . ALA B 1 229 ? -12.641 21.531 -2.461 1 95.69 229 ALA B N 1
ATOM 4220 C CA . ALA B 1 229 ? -12.719 22.406 -1.294 1 95.69 229 ALA B CA 1
ATOM 4221 C C . ALA B 1 229 ? -11.977 23.719 -1.539 1 95.69 229 ALA B C 1
ATOM 4223 O O . ALA B 1 229 ? -10.906 23.734 -2.156 1 95.69 229 ALA B O 1
ATOM 4224 N N . PRO B 1 230 ? -12.609 24.844 -1.016 1 95.81 230 PRO B N 1
ATOM 4225 C CA . PRO B 1 230 ? -11.781 26.062 -0.975 1 95.81 230 PRO B CA 1
ATOM 4226 C C . PRO B 1 230 ? -10.445 25.828 -0.272 1 95.81 230 PRO B C 1
ATOM 4228 O O . PRO B 1 230 ? -10.406 25.25 0.815 1 95.81 230 PRO B O 1
ATOM 4231 N N . THR B 1 231 ? -9.398 26.219 -0.971 1 96 231 THR B N 1
ATOM 4232 C CA . THR B 1 231 ? -8.047 25.922 -0.496 1 96 231 THR B CA 1
ATOM 4233 C C . THR B 1 231 ? -7.258 27.219 -0.276 1 96 231 THR B C 1
ATOM 4235 O O . THR B 1 231 ? -7.066 28 -1.207 1 96 231 THR B O 1
ATOM 4238 N N . TYR B 1 232 ? -6.855 27.375 0.928 1 95.38 232 TYR B N 1
ATOM 4239 C CA . TYR B 1 232 ? -6.055 28.531 1.321 1 95.38 232 TYR B CA 1
ATOM 4240 C C . TYR B 1 232 ? -4.625 28.109 1.643 1 95.38 232 TYR B C 1
ATOM 4242 O O . TYR B 1 232 ? -4.391 27.344 2.576 1 95.38 232 TYR B O 1
ATOM 4250 N N . HIS B 1 233 ? -3.75 28.672 0.883 1 95.81 233 HIS B N 1
ATOM 4251 C CA . HIS B 1 233 ? -2.357 28.25 0.975 1 95.81 233 HIS B CA 1
ATOM 4252 C C . HIS B 1 233 ? -1.478 29.375 1.514 1 95.81 233 HIS B C 1
ATOM 4254 O O . HIS B 1 233 ? -1.184 30.328 0.798 1 95.81 233 HIS B O 1
ATOM 4260 N N . LEU B 1 234 ? -1.023 29.203 2.725 1 96.25 234 LEU B N 1
ATOM 4261 C CA . LEU B 1 234 ? -0.141 30.172 3.363 1 96.25 234 LEU B CA 1
ATOM 4262 C C . LEU B 1 234 ? 1.319 29.875 3.039 1 96.25 234 LEU B C 1
ATOM 4264 O O . LEU B 1 234 ? 1.801 28.766 3.283 1 96.25 234 LEU B O 1
ATOM 4268 N N . LEU B 1 235 ? 1.959 30.875 2.549 1 94.88 235 LEU B N 1
ATOM 4269 C CA . LEU B 1 235 ? 3.375 30.781 2.209 1 94.88 235 LEU B CA 1
ATOM 4270 C C . LEU B 1 235 ? 4.195 31.766 3.053 1 94.88 235 LEU B C 1
ATOM 4272 O O . LEU B 1 235 ? 3.959 32.969 3.021 1 94.88 235 LEU B O 1
ATOM 4276 N N . ALA B 1 236 ? 5.16 31.203 3.756 1 94.38 236 ALA B N 1
ATOM 4277 C CA . ALA B 1 236 ? 6.035 32.062 4.551 1 94.38 236 ALA B CA 1
ATOM 4278 C C . ALA B 1 236 ? 7.07 32.75 3.674 1 94.38 236 ALA B C 1
ATOM 4280 O O . ALA B 1 236 ? 7.617 32.156 2.75 1 94.38 236 ALA B O 1
ATOM 4281 N N . VAL B 1 237 ? 7.406 33.938 4.012 1 91.38 237 VAL B N 1
ATOM 4282 C CA . VAL B 1 237 ? 8.336 34.75 3.223 1 91.38 237 VAL B CA 1
ATOM 4283 C C . VAL B 1 237 ? 9.703 34.094 3.184 1 91.38 237 VAL B C 1
ATOM 4285 O O . VAL B 1 237 ? 10.375 34.094 2.152 1 91.38 237 VAL B O 1
ATOM 4288 N N . ASN B 1 238 ? 10.109 33.438 4.301 1 89.88 238 ASN B N 1
ATOM 4289 C CA . ASN B 1 238 ? 11.383 32.75 4.379 1 89.88 238 ASN B CA 1
ATOM 4290 C C . ASN B 1 238 ? 11.195 31.234 4.422 1 89.88 238 ASN B C 1
ATOM 4292 O O . ASN B 1 238 ? 11.867 30.547 5.18 1 89.88 238 ASN B O 1
ATOM 4296 N N . GLY B 1 239 ? 10.211 30.766 3.66 1 89.75 239 GLY B N 1
ATOM 4297 C CA . GLY B 1 239 ? 9.914 29.344 3.637 1 89.75 239 GLY B CA 1
ATOM 4298 C C . GLY B 1 239 ? 10.062 28.734 2.258 1 89.75 239 GLY B C 1
ATOM 4299 O O . GLY B 1 239 ? 11.047 28.969 1.566 1 89.75 239 GLY B O 1
ATOM 4300 N N . PHE B 1 240 ? 9.148 27.859 1.893 1 77.81 240 PHE B N 1
ATOM 4301 C CA . PHE B 1 240 ? 9.18 27.078 0.661 1 77.81 240 PHE B CA 1
ATOM 4302 C C . PHE B 1 240 ? 8.992 27.984 -0.554 1 77.81 240 PHE B C 1
ATOM 4304 O O . PHE B 1 240 ? 9.297 27.578 -1.681 1 77.81 240 PHE B O 1
ATOM 4311 N N . LYS B 1 241 ? 8.438 29.156 -0.284 1 70.5 241 LYS B N 1
ATOM 4312 C CA . LYS B 1 241 ? 8.25 30.062 -1.409 1 70.5 241 LYS B CA 1
ATOM 4313 C C . LYS B 1 241 ? 9.547 30.234 -2.203 1 70.5 241 LYS B C 1
ATOM 4315 O O . LYS B 1 241 ? 9.523 30.281 -3.434 1 70.5 241 LYS B O 1
ATOM 4320 N N . ASN B 1 242 ? 10.492 30.281 -1.535 1 69 242 ASN B N 1
ATOM 4321 C CA . ASN B 1 242 ? 11.781 30.547 -2.162 1 69 242 ASN B CA 1
ATOM 4322 C C . ASN B 1 242 ? 12.586 29.25 -2.334 1 69 242 ASN B C 1
ATOM 4324 O O . ASN B 1 242 ? 13.734 29.297 -2.787 1 69 242 ASN B O 1
ATOM 4328 N N . SER B 1 243 ? 11.969 28.266 -1.866 1 68.75 243 SER B N 1
ATOM 4329 C CA . SER B 1 243 ? 12.695 27 -1.947 1 68.75 243 SER B CA 1
ATOM 4330 C C . SER B 1 243 ? 11.805 25.891 -2.473 1 68.75 243 SER B C 1
ATOM 4332 O O . SER B 1 243 ? 10.594 26.078 -2.646 1 68.75 243 SER B O 1
ATOM 4334 N N . HIS B 1 244 ? 12.375 24.953 -2.955 1 69.44 244 HIS B N 1
ATOM 4335 C CA . HIS B 1 244 ? 11.727 23.719 -3.365 1 69.44 244 HIS B CA 1
ATOM 4336 C C . HIS B 1 244 ? 10.844 23.938 -4.586 1 69.44 244 HIS B C 1
ATOM 4338 O O . HIS B 1 244 ? 9.914 23.156 -4.828 1 69.44 244 HIS B O 1
ATOM 4344 N N . ASN B 1 245 ? 11.031 25.078 -5.277 1 79.31 245 ASN B N 1
ATOM 4345 C CA . ASN B 1 245 ? 10.289 25.375 -6.496 1 79.31 245 ASN B CA 1
ATOM 4346 C C . ASN B 1 245 ? 8.789 25.188 -6.293 1 79.31 245 ASN B C 1
ATOM 4348 O O . ASN B 1 245 ? 8.109 24.609 -7.148 1 79.31 245 ASN B O 1
ATOM 4352 N N . LEU B 1 246 ? 8.312 25.625 -5.109 1 83.5 246 LEU B N 1
ATOM 4353 C CA . LEU B 1 246 ? 6.934 25.344 -4.719 1 83.5 246 LEU B CA 1
ATOM 4354 C C . LEU B 1 246 ? 5.957 25.875 -5.762 1 83.5 246 LEU B C 1
ATOM 4356 O O . LEU B 1 246 ? 5.102 25.125 -6.25 1 83.5 246 LEU B O 1
ATOM 4360 N N . LEU B 1 247 ? 6.094 27.109 -6.102 1 85.06 247 LEU B N 1
ATOM 4361 C CA . LEU B 1 247 ? 5.145 27.719 -7.023 1 85.06 247 LEU B CA 1
ATOM 4362 C C . LEU B 1 247 ? 5.219 27.047 -8.398 1 85.06 247 LEU B C 1
ATOM 4364 O O . LEU B 1 247 ? 4.191 26.828 -9.039 1 85.06 247 LEU B O 1
ATOM 4368 N N . GLU B 1 248 ? 6.391 26.766 -8.828 1 88.38 248 GLU B N 1
ATOM 4369 C CA . GLU B 1 248 ? 6.559 26.047 -10.094 1 88.38 248 GLU B CA 1
ATOM 4370 C C . GLU B 1 248 ? 5.934 24.656 -10.031 1 88.38 248 GLU B C 1
ATOM 4372 O O . GLU B 1 248 ? 5.293 24.219 -10.984 1 88.38 248 GLU B O 1
ATOM 4377 N N . ASN B 1 249 ? 6.184 24.047 -8.953 1 90.12 249 ASN B N 1
ATOM 4378 C CA . ASN B 1 249 ? 5.59 22.719 -8.734 1 90.12 249 ASN B CA 1
ATOM 4379 C C . ASN B 1 249 ? 4.062 22.781 -8.766 1 90.12 249 ASN B C 1
ATOM 4381 O O . ASN B 1 249 ? 3.42 21.969 -9.438 1 90.12 249 ASN B O 1
ATOM 4385 N N . ASP B 1 250 ? 3.516 23.766 -8.062 1 92 250 ASP B N 1
ATOM 4386 C CA . ASP B 1 250 ? 2.064 23.906 -7.988 1 92 250 ASP B CA 1
ATOM 4387 C C . ASP B 1 250 ? 1.475 24.234 -9.359 1 92 250 ASP B C 1
ATOM 4389 O O . ASP B 1 250 ? 0.405 23.734 -9.711 1 92 250 ASP B O 1
ATOM 4393 N N . LYS B 1 251 ? 2.168 25.031 -10.078 1 92.12 251 LYS B N 1
ATOM 4394 C CA . LYS B 1 251 ? 1.734 25.344 -11.438 1 92.12 251 LYS B CA 1
ATOM 4395 C C . LYS B 1 251 ? 1.775 24.094 -12.32 1 92.12 251 LYS B C 1
ATOM 4397 O O . LYS B 1 251 ? 0.828 23.812 -13.062 1 92.12 251 LYS B O 1
ATOM 4402 N N . HIS B 1 252 ? 2.844 23.422 -12.203 1 93.19 252 HIS B N 1
ATOM 4403 C CA . HIS B 1 252 ? 3.02 22.188 -12.969 1 93.19 252 HIS B CA 1
ATOM 4404 C C . HIS B 1 252 ? 1.892 21.203 -12.695 1 93.19 252 HIS B C 1
ATOM 4406 O O . HIS B 1 252 ? 1.358 20.594 -13.625 1 93.19 252 HIS B O 1
ATOM 4412 N N . LEU B 1 253 ? 1.523 21.109 -11.461 1 94.19 253 LEU B N 1
ATOM 4413 C CA . LEU B 1 253 ? 0.508 20.141 -11.062 1 94.19 253 LEU B CA 1
ATOM 4414 C C . LEU B 1 253 ? -0.893 20.703 -11.305 1 94.19 253 LEU B C 1
ATOM 4416 O O . LEU B 1 253 ? -1.873 19.953 -11.281 1 94.19 253 LEU B O 1
ATOM 4420 N N . GLY B 1 254 ? -1.03 21.984 -11.484 1 95 254 GLY B N 1
ATOM 4421 C CA . GLY B 1 254 ? -2.311 22.609 -11.773 1 95 254 GLY B CA 1
ATOM 4422 C C . GLY B 1 254 ? -2.988 23.188 -10.547 1 95 254 GLY B C 1
ATOM 4423 O O . GLY B 1 254 ? -4.152 23.594 -10.609 1 95 254 GLY B O 1
ATOM 4424 N N . LEU B 1 255 ? -2.248 23.188 -9.469 1 93.19 255 LEU B N 1
ATOM 4425 C CA . LEU B 1 255 ? -2.857 23.688 -8.242 1 93.19 255 LEU B CA 1
ATOM 4426 C C . LEU B 1 255 ? -3.104 25.188 -8.328 1 93.19 255 LEU B C 1
ATOM 4428 O O . LEU B 1 255 ? -4.172 25.672 -7.949 1 93.19 255 LEU B O 1
ATOM 4432 N N . SER B 1 256 ? -2.199 25.938 -8.883 1 90.31 256 SER B N 1
ATOM 4433 C CA . SER B 1 256 ? -2.285 27.391 -8.961 1 90.31 256 SER B CA 1
ATOM 4434 C C . SER B 1 256 ? -3.402 27.828 -9.906 1 90.31 256 SER B C 1
ATOM 4436 O O . SER B 1 256 ? -3.855 28.969 -9.852 1 90.31 256 SER B O 1
ATOM 4438 N N . ASP B 1 257 ? -3.838 26.953 -10.703 1 91.31 257 ASP B N 1
ATOM 4439 C CA . ASP B 1 257 ? -4.855 27.281 -11.695 1 91.31 257 ASP B CA 1
ATOM 4440 C C . ASP B 1 257 ? -6.258 27 -11.156 1 91.31 257 ASP B C 1
ATOM 4442 O O . ASP B 1 257 ? -7.254 27.328 -11.812 1 91.31 257 ASP B O 1
ATOM 4446 N N . LYS B 1 258 ? -6.289 26.438 -10.016 1 92.44 258 LYS B N 1
ATOM 4447 C CA . LYS B 1 258 ? -7.598 26.156 -9.445 1 92.44 258 LYS B CA 1
ATOM 4448 C C . LYS B 1 258 ? -8.305 27.422 -9.016 1 92.44 258 LYS B C 1
ATOM 4450 O O . LYS B 1 258 ? -7.727 28.266 -8.312 1 92.44 258 LYS B O 1
ATOM 4455 N N . PRO B 1 259 ? -9.555 27.562 -9.383 1 89.94 259 PRO B N 1
ATOM 4456 C CA . PRO B 1 259 ? -10.266 28.797 -9.07 1 89.94 259 PRO B CA 1
ATOM 4457 C C . PRO B 1 259 ? -10.5 28.984 -7.57 1 89.94 259 PRO B C 1
ATOM 4459 O O . PRO B 1 259 ? -10.641 30.109 -7.09 1 89.94 259 PRO B O 1
ATOM 4462 N N . ASN B 1 260 ? -10.57 27.922 -6.879 1 89.94 260 ASN B N 1
ATOM 4463 C CA . ASN B 1 260 ? -10.859 28 -5.453 1 89.94 260 ASN B CA 1
ATOM 4464 C C . ASN B 1 260 ? -9.586 27.906 -4.617 1 89.94 260 ASN B C 1
ATOM 4466 O O . ASN B 1 260 ? -9.641 27.531 -3.443 1 89.94 260 ASN B O 1
ATOM 4470 N N . HIS B 1 261 ? -8.453 28.188 -5.207 1 93.31 261 HIS B N 1
ATOM 4471 C CA . HIS B 1 261 ? -7.176 28.156 -4.512 1 93.31 261 HIS B CA 1
ATOM 4472 C C . HIS B 1 261 ? -6.582 29.547 -4.387 1 93.31 261 HIS B C 1
ATOM 4474 O O . HIS B 1 261 ? -6.508 30.281 -5.371 1 93.31 261 HIS B O 1
ATOM 4480 N N . VAL B 1 262 ? -6.223 29.938 -3.158 1 92.25 262 VAL B N 1
ATOM 4481 C CA . VAL B 1 262 ? -5.656 31.25 -2.908 1 92.25 262 VAL B CA 1
ATOM 4482 C C . VAL B 1 262 ? -4.34 31.125 -2.146 1 92.25 262 VAL B C 1
ATOM 4484 O O . VAL B 1 262 ? -4.246 30.344 -1.192 1 92.25 262 VAL B O 1
ATOM 4487 N N . TYR B 1 263 ? -3.434 31.906 -2.648 1 93.38 263 TYR B N 1
ATOM 4488 C CA . TYR B 1 263 ? -2.174 32 -1.919 1 93.38 263 TYR B CA 1
ATOM 4489 C C . TYR B 1 263 ? -2.16 33.25 -1.03 1 93.38 263 TYR B C 1
ATOM 4491 O O . TYR B 1 263 ? -2.646 34.312 -1.427 1 93.38 263 TYR B O 1
ATOM 4499 N N . ILE B 1 264 ? -1.632 33.094 0.154 1 93.81 264 ILE B N 1
ATOM 4500 C CA . ILE B 1 264 ? -1.426 34.219 1.053 1 93.81 264 ILE B CA 1
ATOM 4501 C C . ILE B 1 264 ? -0.024 34.156 1.654 1 93.81 264 ILE B C 1
ATOM 4503 O O . ILE B 1 264 ? 0.392 33.125 2.158 1 93.81 264 ILE B O 1
ATOM 4507 N N . GLU B 1 265 ? 0.649 35.25 1.603 1 94 265 GLU B N 1
ATOM 4508 C CA . GLU B 1 265 ? 1.986 35.281 2.189 1 94 265 GLU B CA 1
ATOM 4509 C C . GLU B 1 265 ? 1.93 35.688 3.66 1 94 265 GLU B C 1
ATOM 4511 O O . GLU B 1 265 ? 1.164 36.594 4.035 1 94 265 GLU B O 1
ATOM 4516 N N . VAL B 1 266 ? 2.715 35.094 4.441 1 94.88 266 VAL B N 1
ATOM 4517 C CA . VAL B 1 266 ? 2.826 35.406 5.859 1 94.88 266 VAL B CA 1
ATOM 4518 C C . VAL B 1 266 ? 4.297 35.562 6.242 1 94.88 266 VAL B C 1
ATOM 4520 O O . VAL B 1 266 ? 5.18 35.062 5.551 1 94.88 266 VAL B O 1
ATOM 4523 N N . LYS B 1 267 ? 4.496 36.25 7.387 1 93.88 267 LYS B N 1
ATOM 4524 C CA . LYS B 1 267 ? 5.855 36.375 7.902 1 93.88 267 LYS B CA 1
ATOM 4525 C C . LYS B 1 267 ? 6.32 35.031 8.508 1 93.88 267 LYS B C 1
ATOM 4527 O O . LYS B 1 267 ? 5.504 34.25 8.992 1 93.88 267 LYS B O 1
ATOM 4532 N N . GLY B 1 268 ? 7.676 34.906 8.398 1 93.31 268 GLY B N 1
ATOM 4533 C CA . GLY B 1 268 ? 8.258 33.75 9.07 1 93.31 268 GLY B CA 1
ATOM 4534 C C . GLY B 1 268 ? 8.938 32.781 8.109 1 93.31 268 GLY B C 1
ATOM 4535 O O . GLY B 1 268 ? 9.328 33.156 7.004 1 93.31 268 GLY B O 1
ATOM 4536 N N . ASN B 1 269 ? 9.156 31.594 8.68 1 93.69 269 ASN B N 1
ATOM 4537 C CA . ASN B 1 269 ? 9.828 30.531 7.922 1 93.69 269 ASN B CA 1
ATOM 4538 C C . ASN B 1 269 ? 8.945 29.297 7.777 1 93.69 269 ASN B C 1
ATOM 4540 O O . ASN B 1 269 ? 7.719 29.391 7.875 1 93.69 269 ASN B O 1
ATOM 4544 N N . HIS B 1 270 ? 9.484 28.172 7.398 1 94 270 HIS B N 1
ATOM 4545 C CA . HIS B 1 270 ? 8.734 26.953 7.148 1 94 270 HIS B CA 1
ATOM 4546 C C . HIS B 1 270 ? 7.852 26.594 8.344 1 94 270 HIS B C 1
ATOM 4548 O O . HIS B 1 270 ? 6.82 25.938 8.18 1 94 270 HIS B O 1
ATOM 4554 N N . PHE B 1 271 ? 8.219 27.062 9.516 1 96.12 271 PHE B N 1
ATOM 4555 C CA . PHE B 1 271 ? 7.453 26.812 10.734 1 96.12 271 PHE B CA 1
ATOM 4556 C C . PHE B 1 271 ? 6.805 28.094 11.242 1 96.12 271 PHE B C 1
ATOM 4558 O O . PHE B 1 271 ? 6.762 28.344 12.445 1 96.12 271 PHE B O 1
ATOM 4565 N N . ALA B 1 272 ? 6.316 28.859 10.367 1 94.81 272 ALA B N 1
ATOM 4566 C CA . ALA B 1 272 ? 5.734 30.156 10.703 1 94.81 272 ALA B CA 1
ATOM 4567 C C . ALA B 1 272 ? 4.637 30 11.75 1 94.81 272 ALA B C 1
ATOM 4569 O O . ALA B 1 272 ? 4.484 30.859 12.625 1 94.81 272 ALA B O 1
ATOM 4570 N N . HIS B 1 273 ? 3.879 28.906 11.734 1 96.81 273 HIS B N 1
ATOM 4571 C CA . HIS B 1 273 ? 2.799 28.672 12.688 1 96.81 273 HIS B CA 1
ATOM 4572 C C . HIS B 1 273 ? 3.342 28.469 14.094 1 96.81 273 HIS B C 1
ATOM 4574 O O . HIS B 1 273 ? 2.596 28.578 15.07 1 96.81 273 HIS B O 1
ATOM 4580 N N . LEU B 1 274 ? 4.586 28.125 14.164 1 94.38 274 LEU B N 1
ATOM 4581 C CA . LEU B 1 274 ? 5.219 27.875 15.453 1 94.38 274 LEU B CA 1
ATOM 4582 C C . LEU B 1 274 ? 6.102 29.047 15.867 1 94.38 274 LEU B C 1
ATOM 4584 O O . LEU B 1 274 ? 6.086 29.453 17.031 1 94.38 274 LEU B O 1
ATOM 4588 N N . SER B 1 275 ? 6.805 29.688 14.992 1 91.12 275 SER B N 1
ATOM 4589 C CA . SER B 1 275 ? 7.781 30.719 15.289 1 91.12 275 SER B CA 1
ATOM 4590 C C . SER B 1 275 ? 7.133 32.094 15.273 1 91.12 275 SER B C 1
ATOM 4592 O O . SER B 1 275 ? 7.547 33 16.016 1 91.12 275 SER B O 1
ATOM 4594 N N . GLU B 1 276 ? 6.191 32.312 14.398 1 92.06 276 GLU B N 1
ATOM 4595 C CA . GLU B 1 276 ? 5.445 33.562 14.273 1 92.06 276 GLU B CA 1
ATOM 4596 C C . GLU B 1 276 ? 3.951 33.312 14.117 1 92.06 276 GLU B C 1
ATOM 4598 O O . GLU B 1 276 ? 3.348 33.688 13.109 1 92.06 276 GLU B O 1
ATOM 4603 N N . PRO B 1 277 ? 3.371 32.875 15.188 1 95.75 277 PRO B N 1
ATOM 4604 C CA . PRO B 1 277 ? 2.027 32.312 15.039 1 95.75 277 PRO B CA 1
ATOM 4605 C C . PRO B 1 277 ? 0.958 33.375 14.836 1 95.75 277 PRO B C 1
ATOM 4607 O O . PRO B 1 277 ? -0.099 33.094 14.266 1 95.75 277 PRO B O 1
ATOM 4610 N N . GLN B 1 278 ? 1.205 34.625 15.266 1 96 278 GLN B N 1
ATOM 4611 C CA . GLN B 1 278 ? 0.149 35.625 15.25 1 96 278 GLN B CA 1
ATOM 4612 C C . GLN B 1 278 ? -0.302 35.938 13.828 1 96 278 GLN B C 1
ATOM 4614 O O . GLN B 1 278 ? -1.501 35.969 13.539 1 96 278 GLN B O 1
ATOM 4619 N N . GLY B 1 279 ? 0.654 36.219 12.961 1 94.94 279 GLY B N 1
ATOM 4620 C CA . GLY B 1 279 ? 0.304 36.469 11.57 1 94.94 279 GLY B CA 1
ATOM 4621 C C . GLY B 1 279 ? -0.43 35.312 10.914 1 94.94 279 GLY B C 1
ATOM 4622 O O . GLY B 1 279 ? -1.375 35.531 10.148 1 94.94 279 GLY B O 1
ATOM 4623 N N . VAL B 1 280 ? -0.01 34.156 11.164 1 97.25 280 VAL B N 1
ATOM 4624 C CA . VAL B 1 280 ? -0.661 32.969 10.648 1 97.25 280 VAL B CA 1
ATOM 4625 C C . VAL B 1 280 ? -2.078 32.875 11.203 1 97.25 280 VAL B C 1
ATOM 4627 O O . VAL B 1 280 ? -3.029 32.594 10.469 1 97.25 280 VAL B O 1
ATOM 4630 N N . ALA B 1 281 ? -2.229 33.094 12.492 1 97.38 281 ALA B N 1
ATOM 4631 C CA . ALA B 1 281 ? -3.523 33.031 13.164 1 97.38 281 ALA B CA 1
ATOM 4632 C C . ALA B 1 281 ? -4.523 34 12.562 1 97.38 281 ALA B C 1
ATOM 4634 O O . ALA B 1 281 ? -5.695 33.656 12.367 1 97.38 281 ALA B O 1
ATOM 4635 N N . ASP B 1 282 ? -4.059 35.156 12.289 1 95.31 282 ASP B N 1
ATOM 4636 C CA . ASP B 1 282 ? -4.938 36.156 11.711 1 95.31 282 ASP B CA 1
ATOM 4637 C C . ASP B 1 282 ? -5.508 35.688 10.375 1 95.31 282 ASP B C 1
ATOM 4639 O O . ASP B 1 282 ? -6.715 35.812 10.141 1 95.31 282 ASP B O 1
ATOM 4643 N N . VAL B 1 283 ? -4.695 35.156 9.594 1 94.56 283 VAL B N 1
ATOM 4644 C CA . VAL B 1 283 ? -5.094 34.719 8.258 1 94.56 283 VAL B CA 1
ATOM 4645 C C . VAL B 1 283 ? -6.004 33.5 8.367 1 94.56 283 VAL B C 1
ATOM 4647 O O . VAL B 1 283 ? -7.07 33.469 7.75 1 94.56 283 VAL B O 1
ATOM 4650 N N . VAL B 1 284 ? -5.621 32.562 9.156 1 96.62 284 VAL B N 1
ATOM 4651 C CA . VAL B 1 284 ? -6.398 31.328 9.32 1 96.62 284 VAL B CA 1
ATOM 4652 C C . VA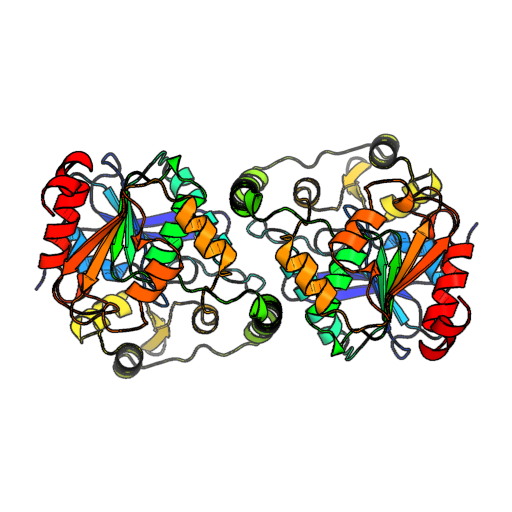L B 1 284 ? -7.777 31.672 9.883 1 96.62 284 VAL B C 1
ATOM 4654 O O . VAL B 1 284 ? -8.781 31.094 9.469 1 96.62 284 VAL B O 1
ATOM 4657 N N . THR B 1 285 ? -7.809 32.562 10.844 1 95.94 285 THR B N 1
ATOM 4658 C CA . THR B 1 285 ? -9.07 33 11.438 1 95.94 285 THR B CA 1
ATOM 4659 C C . THR B 1 285 ? -10.008 33.562 10.375 1 95.94 285 THR B C 1
ATOM 4661 O O . THR B 1 285 ? -11.203 33.25 10.375 1 95.94 285 THR B O 1
ATOM 4664 N N . SER B 1 286 ? -9.453 34.312 9.5 1 92.5 286 SER B N 1
ATOM 4665 C CA . SER B 1 286 ? -10.266 34.875 8.43 1 92.5 286 SER B CA 1
ATOM 4666 C C . SER B 1 286 ? -10.867 33.781 7.555 1 92.5 286 SER B C 1
ATOM 4668 O O . SER B 1 286 ? -12 33.938 7.074 1 92.5 286 SER B O 1
ATOM 4670 N N . PHE B 1 287 ? -10.164 32.75 7.344 1 91.62 287 PHE B N 1
ATOM 4671 C CA . PHE B 1 287 ? -10.633 31.656 6.492 1 91.62 287 PHE B CA 1
ATOM 4672 C C . PHE B 1 287 ? -11.68 30.812 7.211 1 91.62 287 PHE B C 1
ATOM 4674 O O . PHE B 1 287 ? -12.672 30.406 6.605 1 91.62 287 PHE B O 1
ATOM 4681 N N . ILE B 1 288 ? -11.445 30.578 8.438 1 91.62 288 ILE B N 1
ATOM 4682 C CA . ILE B 1 288 ? -12.336 29.719 9.227 1 91.62 288 ILE B CA 1
ATOM 4683 C C . ILE B 1 288 ? -13.68 30.422 9.422 1 91.62 288 ILE B C 1
ATOM 4685 O O . ILE B 1 288 ? -14.734 29.797 9.336 1 91.62 288 ILE B O 1
ATOM 4689 N N . GLN B 1 289 ? -13.672 31.656 9.695 1 84.75 289 GLN B N 1
ATOM 4690 C CA . GLN B 1 289 ? -14.891 32.406 10.039 1 84.75 289 GLN B CA 1
ATOM 4691 C C . GLN B 1 289 ? -15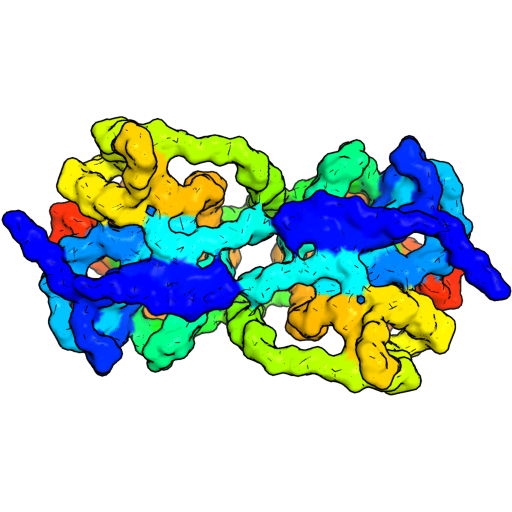.602 32.906 8.789 1 84.75 289 GLN B C 1
ATOM 4693 O O . GLN B 1 289 ? -16.828 33.062 8.781 1 84.75 289 GLN B O 1
ATOM 4698 N N . HIS B 1 290 ? -14.82 33.406 7.785 1 70.31 290 HIS B N 1
ATOM 4699 C CA . HIS B 1 290 ? -15.492 34.062 6.652 1 70.31 290 HIS B CA 1
ATOM 4700 C C . HIS B 1 290 ? -15.773 33.031 5.543 1 70.31 290 HIS B C 1
ATOM 4702 O O . HIS B 1 290 ? -14.992 32.125 5.332 1 70.31 290 HIS B O 1
ATOM 4708 N N . CYS B 1 291 ? -17.062 32.875 5.172 1 54.97 291 CYS B N 1
ATOM 4709 C CA . CYS B 1 291 ? -17.516 32.031 4.066 1 54.97 291 CYS B CA 1
ATOM 4710 C C . CYS B 1 291 ? -16.797 32.406 2.775 1 54.97 291 CYS B C 1
ATOM 4712 O O . CYS B 1 291 ? -16.359 33.531 2.607 1 54.97 291 CYS B O 1
ATOM 4714 N N . THR B 1 292 ? -16.156 31.453 1.963 1 51.06 292 THR B N 1
ATOM 4715 C CA . THR B 1 292 ? -15.383 31.438 0.726 1 51.06 292 THR B CA 1
ATOM 4716 C C . THR B 1 292 ? -15.836 32.562 -0.206 1 51.06 292 THR B C 1
ATOM 4718 O O . THR B 1 292 ? -15.109 32.938 -1.134 1 51.06 292 THR B O 1
ATOM 4721 N N . THR B 1 293 ? -17.094 33.031 -0.18 1 44.5 293 THR B N 1
ATOM 4722 C CA . THR B 1 293 ? -17.484 33.969 -1.24 1 44.5 293 THR B CA 1
ATOM 4723 C C . THR B 1 293 ? -16.641 35.219 -1.196 1 44.5 293 THR B C 1
ATOM 4725 O O . THR B 1 293 ? -16.438 35.875 -2.223 1 44.5 293 THR B O 1
ATOM 4728 N N . ILE B 1 294 ? -16.359 35.688 -0.117 1 40.25 294 ILE B N 1
ATOM 4729 C CA . ILE B 1 294 ? -15.82 37.062 -0.033 1 40.25 294 ILE B CA 1
ATOM 4730 C C . ILE B 1 294 ? -14.344 37.062 -0.431 1 40.25 294 ILE B C 1
ATOM 4732 O O . ILE B 1 294 ? -13.852 38.031 -1.014 1 40.25 294 ILE B O 1
ATOM 4736 N N . LEU B 1 295 ? -13.641 36.062 -0.116 1 41.59 295 LEU B N 1
ATOM 4737 C CA . LEU B 1 295 ? -12.203 36.25 -0.227 1 41.59 295 LEU B CA 1
ATOM 4738 C C . LEU B 1 295 ? -11.773 36.312 -1.688 1 41.59 295 LEU B C 1
ATOM 4740 O O . LEU B 1 295 ? -10.602 36.562 -1.986 1 41.59 295 LEU B O 1
ATOM 4744 N N . LEU B 1 296 ? -12.562 35.875 -2.578 1 39.47 296 LEU B N 1
ATOM 4745 C CA . LEU B 1 296 ? -12.133 36.031 -3.963 1 39.47 296 LEU B CA 1
ATOM 4746 C C . LEU B 1 296 ? -12.102 37.5 -4.367 1 39.47 296 LEU B C 1
ATOM 4748 O O . LEU B 1 296 ? -11.422 37.875 -5.324 1 39.47 296 LEU B O 1
ATOM 4752 N N . GLN B 1 297 ? -12.953 38.344 -3.744 1 34.09 297 GLN B N 1
ATOM 4753 C CA . GLN B 1 297 ? -13.062 39.719 -4.234 1 34.09 297 GLN B CA 1
ATOM 4754 C C . GLN B 1 297 ? -11.844 40.531 -3.834 1 34.09 297 GLN B C 1
ATOM 4756 O O . GLN B 1 297 ? -11.578 41.594 -4.422 1 34.09 297 GLN B O 1
ATOM 4761 N N . TYR B 1 298 ? -11.297 40.312 -2.664 1 31.05 298 TYR B N 1
ATOM 4762 C CA . TYR B 1 298 ? -10.336 41.344 -2.271 1 31.05 298 TYR B CA 1
ATOM 4763 C C . TYR B 1 298 ? -8.977 41.094 -2.916 1 31.05 298 TYR B C 1
ATOM 4765 O O . TYR B 1 298 ? -8 41.75 -2.596 1 31.05 298 TYR B O 1
ATOM 4773 N N . LEU B 1 299 ? -8.641 39.906 -3.469 1 30.52 299 LEU B N 1
ATOM 4774 C CA . LEU B 1 299 ? -7.387 40.125 -4.191 1 30.52 299 LEU B CA 1
ATOM 4775 C C . LEU B 1 299 ? -7.648 40.688 -5.578 1 30.52 299 LEU B C 1
ATOM 4777 O O . LEU B 1 299 ? -8.594 40.281 -6.258 1 30.52 299 LEU B O 1
#